Protein AF-A0ABD3WPT5-F1 (afdb_monomer_lite)

Secondary structure (DSSP, 8-state):
-EESSEEEEEEEEEEEEEEEEEEEESSEEEEEEEEEEEEEEEEEEEES-EEEEEEEEES-EEEEEEEEESEEEEEEEEEES-EEEEEEEESSEEEEEEEEE-S-S--EEEEEEEESS-----HHHHTTS---PPP---HHHHHHHHHHS-EEEEEE--GGGIIIIIHHHHHTTGGGSSEEEEEES-S---TTEEE-SS-SSGGGHHHHHHHHHHHHHHHHTTT-SEEEEEETT-EE-HHHHHHHHHTS-TTS--EEEPEE-SSSTT-EE-TTT-EEEEHHHHHIIIIIIITTTSSPPPPTTT-TT--HHHHHHHHHHHTT--B-----TT--BSEESS-HHHHHHT---THHHHH-SSPPPPGGGSB-TT--EESS--HHHHHHHHHHHHT---TT--PPP---S---PPP---

Organism: Sinanodonta woodiana (NCBI:txid1069815)

InterPro domains:
  IPR003378 Fringe-like, glycosyltransferase domain [PF02434] (151-318)
  IPR026050 C1GALT1/C1GALT1-specific chaperone 1 [PTHR23033] (139-397)

pLDDT: mean 80.43, std 18.75, range [23.72, 98.94]

Foldseek 3Di:
DDEQEEDEEEDEADDEEEEEEDEYDCYEYEYEYEYECYEYEYEYEEENYEYEYEYEYENYEYEYEYEAYNYEYEYEYEDYAYEYHYEYAYADYYYYYYYHYDDDDPYHYHYHYHHPPDDDDPCVLVPPDDPPQQDDDDPVVLVVLLVVAAEEEEEEDEPVCCVFLVVLCVVFCCVSHNYYAYEYQDPDDDPRYDHDVDHSDQLCVLVRVLSVLLVCLVPPLVVHFKYKYEYSQKAWDVSLVSVLCVVDGLLAFEKEAPWFCAPPPLTWHDRHLIMMTRSNLSCLLNVVFVVVVVQPDDDCVVPVPDGNRNSSRVSSVSSVRHYDYSAAPVRADQGENAAPVCQQSVVDDPVQQVRDPRGADGHPRRHDSSRTMHGNHGSVNSNVVRCVVPPDDDPPSDDDPPPPDDPDGDDDDD

Sequence (414 aa):
MVYDGEVTTEYMANDGDSTTEYMSYDGEVAVEYMVDDAEVTTEYMVDDAEVTTECIIDDAEVTTECIIDDAEVTTEYMVDDADVTIEYMVFDGEVTTEYVIVAPPPHRFSYKVFYGEKHGMDLPSYRAAMEDETVFVSDSDASDLYKQVRVFCIILTMEKDISTKTAAVNNTWARRCNRHFYIMTTKLQKDDIISSTYSDERKNLIHKVRSAFEFIHDKYIDEVDWVFKADDDTYAIIENLRFLLSHYNASKPGYLGFIFDRYINNGYMSGGAGYVISRQGIKQLVQNGIKENKCPVVKRKENPDLSEDQEIGRCLESNQVPRLNSRDVYGRDTFHPYPLEQHLFGKLPQYLYSWCKQPPVEGRNCCSQFTITFHYMNPRSILLIDHLLYKTSVFGRALPRQMGKVIQVGQYRP

Radius of gyration: 27.49 Å; chains: 1; bounding box: 78×58×58 Å

Structure (mmCIF, N/CA/C/O backbone):
data_AF-A0ABD3WPT5-F1
#
_entry.id   AF-A0ABD3WPT5-F1
#
loop_
_atom_site.group_PDB
_atom_site.id
_atom_site.type_symbol
_atom_site.label_atom_id
_atom_site.label_alt_id
_atom_site.label_comp_id
_atom_site.label_asym_id
_atom_site.label_entity_id
_atom_site.label_seq_id
_atom_site.pdbx_PDB_ins_code
_atom_site.Cartn_x
_atom_site.Cartn_y
_atom_site.Cartn_z
_atom_site.occupancy
_atom_site.B_iso_or_equiv
_atom_site.auth_seq_id
_atom_site.auth_comp_id
_atom_site.auth_asym_id
_atom_site.auth_atom_id
_atom_site.pdbx_PDB_model_num
ATOM 1 N N . MET A 1 1 ? 32.979 21.318 -1.690 1.00 56.94 1 MET A N 1
ATOM 2 C CA . MET A 1 1 ? 31.616 21.778 -2.027 1.00 56.94 1 MET A CA 1
ATOM 3 C C . MET A 1 1 ? 31.687 23.251 -2.355 1.00 56.94 1 MET A C 1
ATOM 5 O O . MET A 1 1 ? 32.092 24.019 -1.484 1.00 56.94 1 MET A O 1
ATOM 9 N N . VAL A 1 2 ? 31.321 23.608 -3.579 1.00 60.00 2 VAL A N 1
ATOM 10 C CA . VAL A 1 2 ? 31.265 24.986 -4.075 1.00 60.00 2 VAL A CA 1
ATOM 11 C C . VAL A 1 2 ? 29.822 25.280 -4.470 1.00 60.00 2 VAL A C 1
ATOM 13 O O . VAL A 1 2 ? 29.162 24.419 -5.044 1.00 60.00 2 VAL A O 1
ATOM 16 N N . TYR A 1 3 ? 29.335 26.456 -4.087 1.00 59.59 3 TYR A N 1
ATOM 17 C CA . TYR A 1 3 ? 28.030 26.977 -4.480 1.00 59.59 3 TYR A CA 1
ATOM 18 C C . TYR A 1 3 ? 28.248 28.422 -4.908 1.00 59.59 3 TYR A C 1
ATOM 20 O O . TYR A 1 3 ? 28.692 29.213 -4.068 1.00 59.59 3 TYR A O 1
ATOM 28 N N . ASP A 1 4 ? 27.933 28.754 -6.158 1.00 53.03 4 ASP A N 1
ATOM 29 C CA . ASP A 1 4 ? 27.897 30.141 -6.644 1.00 53.03 4 ASP A CA 1
ATOM 30 C C . ASP A 1 4 ? 29.252 30.874 -6.457 1.00 53.03 4 ASP A C 1
ATOM 32 O O . ASP A 1 4 ? 29.358 31.902 -5.775 1.00 53.03 4 ASP A O 1
ATOM 36 N N . GLY A 1 5 ? 30.337 30.286 -6.989 1.00 64.44 5 GLY A N 1
ATOM 37 C CA . GLY A 1 5 ? 31.709 30.797 -6.846 1.00 64.44 5 GLY A CA 1
ATOM 38 C C . GLY A 1 5 ? 32.789 30.006 -7.602 1.00 64.44 5 GLY A C 1
ATOM 39 O O . GLY A 1 5 ? 32.506 28.973 -8.199 1.00 64.44 5 GLY A O 1
ATOM 40 N N . GLU A 1 6 ? 34.032 30.500 -7.548 1.00 74.19 6 GLU A N 1
ATOM 41 C CA . GLU A 1 6 ? 35.206 29.937 -8.238 1.00 74.19 6 GLU A CA 1
ATOM 42 C C . GLU A 1 6 ? 36.182 29.310 -7.230 1.00 74.19 6 GLU A C 1
ATOM 44 O O . GLU A 1 6 ? 36.490 29.911 -6.190 1.00 74.19 6 GLU A O 1
ATOM 49 N N . VAL A 1 7 ? 36.675 28.102 -7.519 1.00 70.88 7 VAL A N 1
ATOM 50 C CA . VAL A 1 7 ? 37.698 27.431 -6.704 1.00 70.88 7 VAL A CA 1
ATOM 51 C C . VAL A 1 7 ? 38.806 26.851 -7.573 1.00 70.88 7 VAL A C 1
ATOM 53 O O . VAL A 1 7 ? 38.557 26.010 -8.430 1.00 70.88 7 VAL A O 1
ATOM 56 N N . THR A 1 8 ? 40.047 27.221 -7.252 1.00 72.81 8 THR A N 1
ATOM 57 C CA . THR A 1 8 ? 41.264 26.612 -7.805 1.00 72.81 8 THR A CA 1
ATOM 58 C C . THR A 1 8 ? 41.936 25.746 -6.747 1.00 72.81 8 THR A C 1
ATOM 60 O O . THR A 1 8 ? 42.147 26.201 -5.618 1.00 72.81 8 THR A O 1
ATOM 63 N N . THR A 1 9 ? 42.269 24.502 -7.087 1.00 72.38 9 THR A N 1
ATOM 64 C CA . THR A 1 9 ? 42.993 23.590 -6.189 1.00 72.38 9 THR A CA 1
ATOM 65 C C . THR A 1 9 ? 44.178 22.955 -6.905 1.00 72.38 9 THR A C 1
ATOM 67 O O . THR A 1 9 ? 44.011 22.386 -7.973 1.00 72.38 9 THR A O 1
ATOM 70 N N . GLU A 1 10 ? 45.355 23.002 -6.282 1.00 73.19 10 GLU A N 1
ATOM 71 C CA . GLU A 1 10 ? 46.566 22.317 -6.752 1.00 73.19 10 GLU A CA 1
ATOM 72 C C . GLU A 1 10 ? 46.910 21.178 -5.784 1.00 73.19 10 GLU A C 1
ATOM 74 O O . GLU A 1 10 ? 46.933 21.377 -4.561 1.00 73.19 10 GLU A O 1
ATOM 79 N N . TYR A 1 11 ? 47.181 19.987 -6.318 1.00 71.25 11 TYR A N 1
ATOM 80 C CA . TYR A 1 11 ? 47.488 18.798 -5.530 1.00 71.25 11 TYR A CA 1
ATOM 81 C C . TYR A 1 11 ? 48.702 18.040 -6.082 1.00 71.25 11 TYR A C 1
ATOM 83 O O . TYR A 1 11 ? 48.839 17.844 -7.287 1.00 71.25 11 TYR A O 1
ATOM 91 N N . MET A 1 12 ? 49.577 17.582 -5.181 1.00 73.00 12 MET A N 1
ATOM 92 C CA . MET A 1 12 ? 50.709 16.707 -5.507 1.00 73.00 12 MET A CA 1
ATOM 93 C C . MET A 1 12 ? 50.605 15.413 -4.702 1.00 73.00 12 MET A C 1
ATOM 95 O O . MET A 1 12 ? 50.518 15.464 -3.470 1.00 73.00 12 MET A O 1
ATOM 99 N N . ALA A 1 13 ? 50.626 14.279 -5.398 1.00 73.88 13 ALA A N 1
ATOM 100 C CA . ALA A 1 13 ? 50.620 12.944 -4.818 1.00 73.88 13 ALA A CA 1
ATOM 101 C C . ALA A 1 13 ? 51.926 12.226 -5.170 1.00 73.88 13 ALA A C 1
ATOM 103 O O . ALA A 1 13 ? 52.186 11.972 -6.342 1.00 73.88 13 ALA A O 1
ATOM 104 N N . ASN A 1 14 ? 52.711 11.888 -4.145 1.00 73.19 14 ASN A N 1
ATOM 105 C CA . ASN A 1 14 ? 53.923 11.083 -4.274 1.00 73.19 14 ASN A CA 1
ATOM 106 C C . ASN A 1 14 ? 53.873 9.959 -3.238 1.00 73.19 14 ASN A C 1
ATOM 108 O O . ASN A 1 14 ? 53.674 10.248 -2.052 1.00 73.19 14 ASN A O 1
ATOM 112 N N . ASP A 1 15 ? 54.094 8.717 -3.669 1.00 62.44 15 ASP A N 1
ATOM 113 C CA . ASP A 1 15 ? 54.196 7.530 -2.810 1.00 62.44 15 ASP A CA 1
ATOM 114 C C . ASP A 1 15 ? 52.999 7.338 -1.845 1.00 62.44 15 ASP A C 1
ATOM 116 O O . ASP A 1 15 ? 53.131 7.437 -0.615 1.00 62.44 15 ASP A O 1
ATOM 120 N N . GLY A 1 16 ? 51.813 7.025 -2.381 1.00 62.16 16 GLY A N 1
ATOM 121 C CA . GLY A 1 16 ? 50.645 6.647 -1.574 1.00 62.16 16 GLY A CA 1
ATOM 122 C C . GLY A 1 16 ? 49.296 6.736 -2.290 1.00 62.16 16 GLY A C 1
ATOM 123 O O . GLY A 1 16 ? 49.226 7.118 -3.454 1.00 62.16 16 GLY A O 1
ATOM 124 N N . ASP A 1 17 ? 48.227 6.418 -1.554 1.00 67.56 17 ASP A N 1
ATOM 125 C CA . ASP A 1 17 ? 46.856 6.413 -2.077 1.00 67.56 17 ASP A CA 1
ATOM 126 C C . ASP A 1 17 ? 46.123 7.694 -1.661 1.00 67.56 17 ASP A C 1
ATOM 128 O O . ASP A 1 17 ? 46.127 8.070 -0.479 1.00 67.56 17 ASP A O 1
ATOM 132 N N . SER A 1 18 ? 45.450 8.351 -2.604 1.00 65.19 18 SER A N 1
ATOM 133 C CA . SER A 1 18 ? 44.640 9.539 -2.324 1.00 65.19 18 SER A CA 1
ATOM 134 C C . SER A 1 18 ? 43.263 9.454 -2.967 1.00 65.19 18 SER A C 1
ATOM 136 O O . SER A 1 18 ? 43.125 9.075 -4.127 1.00 65.19 18 SER A O 1
ATOM 138 N N . THR A 1 19 ? 42.234 9.841 -2.210 1.00 67.69 19 THR A N 1
ATOM 139 C CA . THR A 1 19 ? 40.861 9.960 -2.707 1.00 67.69 19 THR A CA 1
ATOM 140 C C . THR A 1 19 ? 40.348 11.362 -2.446 1.00 67.69 19 THR A C 1
ATOM 142 O O . THR A 1 19 ? 40.362 11.822 -1.300 1.00 67.69 19 THR A O 1
ATOM 145 N N . THR A 1 20 ? 39.883 12.039 -3.494 1.00 68.25 20 THR A N 1
ATOM 146 C CA . THR A 1 20 ? 39.349 13.400 -3.378 1.00 68.25 20 THR A CA 1
ATOM 147 C C . THR A 1 20 ? 37.974 13.505 -4.026 1.00 68.25 20 THR A C 1
ATOM 149 O O . THR A 1 20 ? 37.782 13.072 -5.155 1.00 68.25 20 THR A O 1
ATOM 152 N N . GLU A 1 21 ? 37.022 14.106 -3.308 1.00 69.06 21 GLU A N 1
ATOM 153 C CA . GLU A 1 21 ? 35.637 14.277 -3.758 1.00 69.06 21 GLU A CA 1
ATOM 154 C C . GLU A 1 21 ? 35.290 15.763 -3.921 1.00 69.06 21 GLU A C 1
ATOM 156 O O . GLU A 1 21 ? 35.407 16.561 -2.978 1.00 69.06 21 GLU A O 1
ATOM 161 N N . TYR A 1 22 ? 34.782 16.127 -5.098 1.00 69.25 22 TYR A N 1
ATOM 162 C CA . TYR A 1 22 ? 34.314 17.471 -5.415 1.00 69.25 22 TYR A CA 1
ATOM 163 C C . TYR A 1 22 ? 32.822 17.470 -5.755 1.00 69.25 22 TYR A C 1
ATOM 165 O O . TYR A 1 22 ? 32.314 16.636 -6.496 1.00 69.25 22 TYR A O 1
ATOM 173 N N . MET A 1 23 ? 32.113 18.461 -5.211 1.00 67.19 23 MET A N 1
ATOM 174 C CA . MET A 1 23 ? 30.726 18.759 -5.571 1.00 67.19 23 MET A CA 1
ATOM 175 C C . MET A 1 23 ? 30.619 20.241 -5.900 1.00 67.19 23 MET A C 1
ATOM 177 O O . MET A 1 23 ? 30.958 21.066 -5.035 1.00 67.19 23 MET A O 1
ATOM 181 N N . SER A 1 24 ? 30.162 20.549 -7.110 1.00 71.25 24 SER A N 1
ATOM 182 C CA . SER A 1 24 ? 29.979 21.912 -7.610 1.00 71.25 24 SER A CA 1
ATOM 183 C C . SER A 1 24 ? 28.555 22.105 -8.120 1.00 71.25 24 SER A C 1
ATOM 185 O O . SER A 1 24 ? 28.047 21.243 -8.833 1.00 71.25 24 SER A O 1
ATOM 187 N N . TYR A 1 25 ? 27.944 23.224 -7.731 1.00 71.75 25 TYR A N 1
ATOM 188 C CA . TYR A 1 25 ? 26.618 23.659 -8.172 1.00 71.75 25 TYR A CA 1
ATOM 189 C C . TYR A 1 25 ? 26.700 25.138 -8.558 1.00 71.75 25 TYR A C 1
ATOM 191 O O . TYR A 1 25 ? 27.125 25.942 -7.716 1.00 71.75 25 TYR A O 1
ATOM 199 N N . ASP A 1 26 ? 26.295 25.493 -9.780 1.00 69.69 26 ASP A N 1
ATOM 200 C CA . ASP A 1 26 ? 26.292 26.879 -10.280 1.00 69.69 26 ASP A CA 1
ATOM 201 C C . ASP A 1 26 ? 27.662 27.586 -10.109 1.00 69.69 26 ASP A C 1
ATOM 203 O O . ASP A 1 26 ? 27.756 28.635 -9.473 1.00 69.69 26 ASP A O 1
ATOM 207 N N . GLY A 1 27 ? 28.777 27.011 -10.577 1.00 72.94 27 GLY A N 1
ATOM 208 C CA . GLY A 1 27 ? 30.112 27.578 -10.313 1.00 72.94 27 GLY A CA 1
ATOM 209 C C . GLY A 1 27 ? 31.243 27.046 -11.191 1.00 72.94 27 GLY A C 1
ATOM 210 O O . GLY A 1 27 ? 31.020 26.199 -12.049 1.00 72.94 27 GLY A O 1
ATOM 211 N N . GLU A 1 28 ? 32.465 27.530 -10.950 1.00 76.25 28 GLU A N 1
ATOM 212 C CA . GLU A 1 28 ? 33.667 27.178 -11.725 1.00 76.25 28 GLU A CA 1
ATOM 213 C C . GLU A 1 28 ? 34.711 26.487 -10.833 1.00 76.25 28 GLU A C 1
ATOM 215 O O . GLU A 1 28 ? 35.039 26.961 -9.737 1.00 76.25 28 GLU A O 1
ATOM 220 N N . VAL A 1 29 ? 35.245 25.353 -11.292 1.00 77.06 29 VAL A N 1
ATOM 221 C CA . VAL A 1 29 ? 36.292 24.609 -10.579 1.00 77.06 29 VAL A CA 1
ATOM 222 C C . VAL A 1 29 ? 37.472 24.340 -11.504 1.00 77.06 29 VAL A C 1
ATOM 224 O O . VAL A 1 29 ? 37.325 23.689 -12.532 1.00 77.06 29 VAL A O 1
ATOM 227 N N . ALA A 1 30 ? 38.660 24.780 -11.094 1.00 78.69 30 ALA A N 1
ATOM 228 C CA . ALA A 1 30 ? 39.922 24.453 -11.749 1.00 78.69 30 ALA A CA 1
ATOM 229 C C . ALA A 1 30 ? 40.771 23.577 -10.822 1.00 78.69 30 ALA A C 1
ATOM 231 O O . ALA A 1 30 ? 41.002 23.932 -9.660 1.00 78.69 30 ALA A O 1
ATOM 232 N N . VAL A 1 31 ? 41.224 22.424 -11.312 1.00 78.31 31 VAL A N 1
ATOM 233 C CA . VAL A 1 31 ? 42.046 21.500 -10.523 1.00 78.31 31 VAL A CA 1
ATOM 234 C C . VAL A 1 31 ? 43.304 21.110 -11.281 1.00 78.31 31 VAL A C 1
ATOM 236 O O . VAL A 1 31 ? 43.227 20.693 -12.429 1.00 78.31 31 VAL A O 1
ATOM 239 N N . GLU A 1 32 ? 44.453 21.199 -10.618 1.00 77.69 32 GLU A N 1
ATOM 240 C CA . GLU A 1 32 ? 45.731 20.741 -11.162 1.00 77.69 32 GLU A CA 1
ATOM 241 C C . GLU A 1 32 ? 46.302 19.608 -10.303 1.00 77.69 32 GLU A C 1
ATOM 243 O O . GLU A 1 32 ? 46.448 19.746 -9.082 1.00 77.69 32 GLU A O 1
ATOM 248 N N . TYR A 1 33 ? 46.644 18.492 -10.948 1.00 78.00 33 TYR A N 1
ATOM 249 C CA . TYR A 1 33 ? 47.252 17.319 -10.327 1.00 78.00 33 TYR A CA 1
ATOM 250 C C . TYR A 1 33 ? 48.648 17.044 -10.885 1.00 78.00 33 TYR A C 1
ATOM 252 O O . TYR A 1 33 ? 48.857 17.002 -12.096 1.00 78.00 33 TYR A O 1
ATOM 260 N N . MET A 1 34 ? 49.589 16.749 -9.988 1.00 79.44 34 MET A N 1
ATOM 261 C CA . MET A 1 34 ? 50.832 16.048 -10.318 1.00 79.44 34 MET A CA 1
ATOM 262 C C . MET A 1 34 ? 50.889 14.746 -9.517 1.00 79.44 34 MET A C 1
ATOM 264 O O . MET A 1 34 ? 50.812 14.779 -8.285 1.00 79.44 34 MET A O 1
ATOM 268 N N . VAL A 1 35 ? 50.982 13.616 -10.215 1.00 78.94 35 VAL A N 1
ATOM 269 C CA . VAL A 1 35 ? 50.933 12.269 -9.634 1.00 78.94 35 VAL A CA 1
ATOM 270 C C . VAL A 1 35 ? 52.169 11.487 -10.065 1.00 78.94 35 VAL A C 1
ATOM 272 O O . VAL A 1 35 ? 52.439 11.391 -11.259 1.00 78.94 35 VAL A O 1
ATOM 275 N N . ASP A 1 36 ? 52.896 10.950 -9.088 1.00 80.56 36 ASP A N 1
ATOM 276 C CA . ASP A 1 36 ? 54.161 10.230 -9.265 1.00 80.56 36 ASP A CA 1
ATOM 277 C C . ASP A 1 36 ? 54.201 9.028 -8.305 1.00 80.56 36 ASP A C 1
ATOM 279 O O . ASP A 1 36 ? 54.014 9.210 -7.095 1.00 80.56 36 ASP A O 1
ATOM 283 N N . ASP A 1 37 ? 54.391 7.809 -8.823 1.00 78.38 37 ASP A N 1
ATOM 284 C CA . ASP A 1 37 ? 54.456 6.562 -8.032 1.00 78.38 37 ASP A CA 1
ATOM 285 C C . ASP A 1 37 ? 53.265 6.392 -7.045 1.00 78.38 37 ASP A C 1
ATOM 287 O O . ASP A 1 37 ? 53.411 5.986 -5.884 1.00 78.38 37 ASP A O 1
ATOM 291 N N . ALA A 1 38 ? 52.051 6.759 -7.468 1.00 76.69 38 ALA A N 1
ATOM 292 C CA . ALA A 1 38 ? 50.884 6.868 -6.586 1.00 76.69 38 ALA A CA 1
ATOM 293 C C . ALA A 1 38 ? 49.584 6.339 -7.213 1.00 76.69 38 ALA A C 1
ATOM 295 O O . ALA A 1 38 ? 49.448 6.261 -8.433 1.00 76.69 38 ALA A O 1
ATOM 296 N N . GLU A 1 39 ? 48.609 6.009 -6.358 1.00 76.50 39 GLU A N 1
ATOM 297 C CA . GLU A 1 39 ? 47.242 5.672 -6.770 1.00 76.50 39 GLU A CA 1
ATOM 298 C C . GLU A 1 39 ? 46.298 6.818 -6.384 1.00 76.50 39 GLU A C 1
ATOM 300 O O . GLU A 1 39 ? 46.132 7.153 -5.206 1.00 76.50 39 GLU A O 1
ATOM 305 N N . VAL A 1 40 ? 45.674 7.461 -7.371 1.00 74.50 40 VAL A N 1
ATOM 306 C CA . VAL A 1 40 ? 44.782 8.604 -7.131 1.00 74.50 40 VAL A CA 1
ATOM 307 C C . VAL A 1 40 ? 43.399 8.315 -7.683 1.00 74.50 40 VAL A C 1
ATOM 309 O O . VAL A 1 40 ? 43.237 8.037 -8.865 1.00 74.50 40 VAL A O 1
ATOM 312 N N . THR A 1 41 ? 42.387 8.425 -6.824 1.00 73.50 41 THR A N 1
ATOM 313 C CA . THR A 1 41 ? 40.977 8.387 -7.221 1.00 73.50 41 THR A CA 1
ATOM 314 C C . THR A 1 41 ? 40.332 9.750 -7.003 1.00 73.50 41 THR A C 1
ATOM 316 O O . THR A 1 41 ? 40.341 10.276 -5.888 1.00 73.50 41 THR A O 1
ATOM 319 N N . THR A 1 42 ? 39.728 10.313 -8.042 1.00 72.31 42 THR A N 1
ATOM 320 C CA . THR A 1 42 ? 39.012 11.588 -7.939 1.00 72.31 42 THR A CA 1
ATOM 321 C C . THR A 1 42 ? 37.571 11.428 -8.393 1.00 72.31 42 THR A C 1
ATOM 323 O O . THR A 1 42 ? 37.319 10.942 -9.493 1.00 72.31 42 THR A O 1
ATOM 326 N N . GLU A 1 43 ? 36.630 11.868 -7.557 1.00 72.88 43 GLU A N 1
ATOM 327 C CA . GLU A 1 43 ? 35.197 11.817 -7.846 1.00 72.88 43 GLU A CA 1
ATOM 328 C C . GLU A 1 43 ? 34.598 13.227 -7.959 1.00 72.88 43 GLU A C 1
ATOM 330 O O . GLU A 1 43 ? 34.775 14.066 -7.068 1.00 72.88 43 GLU A O 1
ATOM 335 N N . TYR A 1 44 ? 33.842 13.479 -9.028 1.00 72.50 44 TYR A N 1
ATOM 336 C CA . TYR A 1 44 ? 33.148 14.742 -9.277 1.00 72.50 44 TYR A CA 1
ATOM 337 C C . TYR A 1 44 ? 31.632 14.540 -9.388 1.00 72.50 44 TYR A C 1
ATOM 339 O O . TYR A 1 44 ? 31.158 13.654 -10.096 1.00 72.50 44 TYR A O 1
ATOM 347 N N . MET A 1 45 ? 30.856 15.420 -8.750 1.00 73.88 45 MET A N 1
ATOM 348 C CA . MET A 1 45 ? 29.438 15.641 -9.063 1.00 73.88 45 MET A CA 1
ATOM 349 C C . MET A 1 45 ? 29.237 17.110 -9.447 1.00 73.88 45 MET A C 1
ATOM 351 O O . MET A 1 45 ? 29.490 18.001 -8.628 1.00 73.88 45 MET A O 1
ATOM 355 N N . VAL A 1 46 ? 28.811 17.342 -10.687 1.00 76.75 46 VAL A N 1
ATOM 356 C CA . VAL A 1 46 ? 28.757 18.658 -11.333 1.00 76.75 46 VAL A CA 1
ATOM 357 C C . VAL A 1 46 ? 27.350 18.893 -11.879 1.00 76.75 46 VAL A C 1
ATOM 359 O O . VAL A 1 46 ? 26.845 18.064 -12.633 1.00 76.75 46 VAL A O 1
ATOM 362 N N . ASP A 1 47 ? 26.736 19.999 -11.469 1.00 77.50 47 ASP A N 1
ATOM 363 C CA . ASP A 1 47 ? 25.370 20.400 -11.833 1.00 77.50 47 ASP A CA 1
ATOM 364 C C . ASP A 1 47 ? 25.374 21.900 -12.172 1.00 77.50 47 ASP A C 1
ATOM 366 O O . ASP A 1 47 ? 25.830 22.701 -11.346 1.00 77.50 47 ASP A O 1
ATOM 370 N N . ASP A 1 48 ? 24.950 22.271 -13.385 1.00 75.94 48 ASP A N 1
ATOM 371 C CA . ASP A 1 48 ? 24.932 23.663 -13.883 1.00 75.94 48 ASP A CA 1
ATOM 372 C C . ASP A 1 48 ? 26.292 24.405 -13.708 1.00 75.94 48 ASP A C 1
ATOM 374 O O . ASP A 1 48 ? 26.358 25.582 -13.344 1.00 75.94 48 ASP A O 1
ATOM 378 N N . ALA A 1 49 ? 27.424 23.718 -13.902 1.00 77.56 49 ALA A N 1
ATOM 379 C CA . ALA A 1 49 ? 28.763 24.216 -13.549 1.00 77.56 49 ALA A CA 1
ATOM 380 C C . ALA A 1 49 ? 29.844 23.871 -14.594 1.00 77.56 49 ALA A C 1
ATOM 382 O O . ALA A 1 49 ? 29.662 22.976 -15.418 1.00 77.56 49 ALA A O 1
ATOM 383 N N . GLU A 1 50 ? 30.989 24.562 -14.533 1.00 81.00 50 GLU A N 1
ATOM 384 C CA . GLU A 1 50 ? 32.154 24.298 -15.391 1.00 81.00 50 GLU A CA 1
ATOM 385 C C . GLU A 1 50 ? 33.329 23.757 -14.564 1.00 81.00 50 GLU A C 1
ATOM 387 O O . GLU A 1 50 ? 33.694 24.314 -13.521 1.00 81.00 50 GLU A O 1
ATOM 392 N N . VAL A 1 51 ? 33.928 22.652 -15.014 1.00 78.38 51 VAL A N 1
ATOM 393 C CA . VAL A 1 51 ? 35.098 22.047 -14.363 1.00 78.38 51 VAL A CA 1
ATOM 394 C C . VAL A 1 51 ? 36.221 21.844 -15.369 1.00 78.38 51 VAL A C 1
ATOM 396 O O . VAL A 1 51 ? 36.059 21.124 -16.349 1.00 78.38 51 VAL A O 1
ATOM 399 N N . THR A 1 52 ? 37.390 22.414 -15.085 1.00 80.69 52 THR A N 1
ATOM 400 C CA . THR A 1 52 ? 38.626 22.151 -15.831 1.00 80.69 52 THR A CA 1
ATOM 401 C C . THR A 1 52 ? 39.615 21.413 -14.941 1.00 80.69 52 THR A C 1
ATOM 403 O O . THR A 1 52 ? 39.810 21.769 -13.777 1.00 80.69 52 THR A O 1
ATOM 406 N N . THR A 1 53 ? 40.223 20.347 -15.451 1.00 79.31 53 THR A N 1
ATOM 407 C CA . THR A 1 53 ? 41.221 19.573 -14.709 1.00 79.31 53 THR A CA 1
ATOM 408 C C . THR A 1 53 ? 42.445 19.286 -15.569 1.00 79.31 53 THR A C 1
ATOM 410 O O . THR A 1 53 ? 42.315 18.734 -16.655 1.00 79.31 53 THR A O 1
ATOM 413 N N . GLU A 1 54 ? 43.631 19.632 -15.079 1.00 78.25 54 GLU A N 1
ATOM 414 C CA . GLU A 1 54 ? 44.908 19.345 -15.738 1.00 78.25 54 GLU A CA 1
ATOM 415 C C . GLU A 1 54 ? 45.735 18.385 -14.878 1.00 78.25 54 GLU A C 1
ATOM 417 O O . GLU A 1 54 ? 45.915 18.595 -13.679 1.00 78.25 54 GLU A O 1
ATOM 422 N N . CYS A 1 55 ? 46.240 17.314 -15.484 1.00 78.19 55 CYS A N 1
ATOM 423 C CA . CYS A 1 55 ? 46.924 16.234 -14.781 1.00 78.19 55 CYS A CA 1
ATOM 424 C C . CYS A 1 55 ? 48.257 15.890 -15.451 1.00 78.19 55 CYS A C 1
ATOM 426 O O . CYS A 1 55 ? 48.295 15.583 -16.642 1.00 78.19 55 CYS A O 1
ATOM 428 N N . ILE A 1 56 ? 49.336 15.839 -14.672 1.00 81.19 56 ILE A N 1
ATOM 429 C CA . ILE A 1 56 ? 50.623 15.252 -15.070 1.00 81.19 56 ILE A CA 1
ATOM 430 C C . ILE A 1 56 ? 50.810 13.958 -14.277 1.00 81.19 56 ILE A C 1
ATOM 432 O O . ILE A 1 56 ? 50.752 13.986 -13.048 1.00 81.19 56 ILE A O 1
ATOM 436 N N . ILE A 1 57 ? 50.997 12.838 -14.974 1.00 80.12 57 ILE A N 1
ATOM 437 C CA . ILE A 1 57 ? 51.026 11.493 -14.387 1.00 80.12 57 ILE A CA 1
ATOM 438 C C . ILE A 1 57 ? 52.287 10.761 -14.855 1.00 80.12 57 ILE A C 1
ATOM 440 O O . ILE A 1 57 ? 52.510 10.673 -16.064 1.00 80.12 57 ILE A O 1
ATOM 444 N N . ASP A 1 58 ? 53.061 10.235 -13.906 1.00 80.06 58 ASP A N 1
ATOM 445 C CA . ASP A 1 58 ? 54.269 9.427 -14.126 1.00 80.06 58 ASP A CA 1
ATOM 446 C C . ASP A 1 58 ? 54.239 8.179 -13.222 1.00 80.06 58 ASP A C 1
ATOM 448 O O . ASP A 1 58 ? 53.921 8.297 -12.038 1.00 80.06 58 ASP A O 1
ATOM 452 N N . ASP A 1 59 ? 54.492 6.988 -13.778 1.00 77.75 59 ASP A N 1
ATOM 453 C CA . ASP A 1 59 ? 54.569 5.702 -13.047 1.00 77.75 59 ASP A CA 1
ATOM 454 C C . ASP A 1 59 ? 53.393 5.438 -12.060 1.00 77.75 59 ASP A C 1
ATOM 456 O O . ASP A 1 59 ? 53.542 4.837 -10.994 1.00 77.75 59 ASP A O 1
ATOM 460 N N . ALA A 1 60 ? 52.180 5.886 -12.403 1.00 78.94 60 ALA A N 1
ATOM 461 C CA . ALA A 1 60 ? 51.048 5.964 -11.472 1.00 78.94 60 ALA A CA 1
ATOM 462 C C . ALA A 1 60 ? 49.740 5.349 -12.005 1.00 78.94 60 ALA A C 1
ATOM 464 O O . ALA A 1 60 ? 49.560 5.138 -13.207 1.00 78.94 60 ALA A O 1
ATOM 465 N N . GLU A 1 61 ? 48.798 5.082 -11.094 1.00 76.56 61 GLU A N 1
ATOM 466 C CA . GLU A 1 61 ? 47.431 4.659 -11.424 1.00 76.56 61 GLU A CA 1
ATOM 467 C C . GLU A 1 61 ? 46.440 5.761 -11.041 1.00 76.56 61 GLU A C 1
ATOM 469 O O . GLU A 1 61 ? 46.324 6.153 -9.880 1.00 76.56 61 GLU A O 1
ATOM 474 N N . VAL A 1 62 ? 45.711 6.289 -12.024 1.00 73.06 62 VAL A N 1
ATOM 475 C CA . VAL A 1 62 ? 44.748 7.373 -11.796 1.00 73.06 62 VAL A CA 1
ATOM 476 C C . VAL A 1 62 ? 43.365 6.949 -12.254 1.00 73.06 62 VAL A C 1
ATOM 478 O O . VAL A 1 62 ? 43.160 6.628 -13.424 1.00 73.06 62 VAL A O 1
ATOM 481 N N . THR A 1 63 ? 42.403 6.998 -11.335 1.00 74.38 63 THR A N 1
ATOM 482 C CA . THR A 1 63 ? 40.983 6.778 -11.604 1.00 74.38 63 THR A CA 1
ATOM 483 C C . THR A 1 63 ? 40.206 8.077 -11.418 1.00 74.38 63 THR A C 1
ATOM 485 O O . THR A 1 63 ? 40.328 8.755 -10.401 1.00 74.38 63 THR A O 1
ATOM 488 N N . THR A 1 64 ? 39.394 8.458 -12.397 1.00 72.38 64 THR A N 1
ATOM 489 C CA . THR A 1 64 ? 38.530 9.640 -12.306 1.00 72.38 64 THR A CA 1
ATOM 490 C C . THR A 1 64 ? 37.091 9.262 -12.630 1.00 72.38 64 THR A C 1
ATOM 492 O O . THR A 1 64 ? 36.821 8.743 -13.710 1.00 72.38 64 THR A O 1
ATOM 495 N N . GLU A 1 65 ? 36.166 9.525 -11.708 1.00 71.62 65 GLU A N 1
ATOM 496 C CA . GLU A 1 65 ? 34.733 9.275 -11.885 1.00 71.62 65 GLU A CA 1
ATOM 497 C C . GLU A 1 65 ? 33.947 10.588 -11.809 1.00 71.62 65 GLU A C 1
ATOM 499 O O . GLU A 1 65 ? 34.062 11.340 -10.846 1.00 71.62 65 GLU A O 1
ATOM 504 N N . CYS A 1 66 ? 33.124 10.882 -12.811 1.00 69.38 66 CYS A N 1
ATOM 505 C CA . CYS A 1 66 ? 32.407 12.154 -12.906 1.00 69.38 66 CYS A CA 1
ATOM 506 C C . CYS A 1 66 ? 30.921 11.933 -13.190 1.00 69.38 66 CYS A C 1
ATOM 508 O O . CYS A 1 66 ? 30.577 11.217 -14.125 1.00 69.38 66 CYS A O 1
ATOM 510 N N . ILE A 1 67 ? 30.036 12.607 -12.455 1.00 71.75 67 ILE A N 1
ATOM 511 C CA . ILE A 1 67 ? 28.604 12.724 -12.760 1.00 71.75 67 ILE A CA 1
ATOM 512 C C . ILE A 1 67 ? 28.315 14.173 -13.156 1.00 71.75 67 ILE A C 1
ATOM 514 O O . ILE A 1 67 ? 28.660 15.084 -12.407 1.00 71.75 67 ILE A O 1
ATOM 518 N N . ILE A 1 68 ? 27.705 14.372 -14.323 1.00 70.31 68 ILE A N 1
ATOM 519 C CA . ILE A 1 68 ? 27.557 15.669 -14.994 1.00 70.31 68 ILE A CA 1
ATOM 520 C C . ILE A 1 68 ? 26.090 15.837 -15.403 1.00 70.31 68 ILE A C 1
ATOM 522 O O . ILE A 1 68 ? 25.557 14.972 -16.100 1.00 70.31 68 ILE A O 1
ATOM 526 N N . ASP A 1 69 ? 25.442 16.911 -14.959 1.00 74.38 69 ASP A N 1
ATOM 527 C CA . ASP A 1 69 ? 24.070 17.305 -15.318 1.00 74.38 69 ASP A CA 1
ATOM 528 C C . ASP A 1 69 ? 24.073 18.797 -15.699 1.00 74.38 69 ASP A C 1
ATOM 530 O O . ASP A 1 69 ? 24.602 19.615 -14.953 1.00 74.38 69 ASP A O 1
ATOM 534 N N . ASP A 1 70 ? 23.589 19.136 -16.895 1.00 73.31 70 ASP A N 1
ATOM 535 C CA . ASP A 1 70 ? 23.616 20.486 -17.487 1.00 73.31 70 ASP A CA 1
ATOM 536 C C . ASP A 1 70 ? 24.974 21.240 -17.348 1.00 73.31 70 ASP A C 1
ATOM 538 O O . ASP A 1 70 ? 25.023 22.451 -17.144 1.00 73.31 70 ASP A O 1
ATOM 542 N N . ALA A 1 71 ? 26.110 20.537 -17.471 1.00 77.06 71 ALA A N 1
ATOM 543 C CA . ALA A 1 71 ? 27.440 21.060 -17.111 1.00 77.06 71 ALA A CA 1
ATOM 544 C C . ALA A 1 71 ? 28.542 20.794 -18.162 1.00 77.06 71 ALA A C 1
ATOM 546 O O . ALA A 1 71 ? 28.437 19.879 -18.981 1.00 77.06 71 ALA A O 1
ATOM 547 N N . GLU A 1 72 ? 29.629 21.574 -18.124 1.00 78.69 72 GLU A N 1
ATOM 548 C CA . GLU A 1 72 ? 30.791 21.417 -19.017 1.00 78.69 72 GLU A CA 1
ATOM 549 C C . GLU A 1 72 ? 32.027 20.950 -18.234 1.00 78.69 72 GLU A C 1
ATOM 551 O O . GLU A 1 72 ? 32.424 21.558 -17.240 1.00 78.69 72 GLU A O 1
ATOM 556 N N . VAL A 1 73 ? 32.649 19.850 -18.670 1.00 75.75 73 VAL A N 1
ATOM 557 C CA . VAL A 1 73 ? 33.853 19.304 -18.028 1.00 75.75 73 VAL A CA 1
ATOM 558 C C . VAL A 1 73 ? 34.966 19.091 -19.046 1.00 75.75 73 VAL A C 1
ATOM 560 O O . VAL A 1 73 ? 34.835 18.294 -19.975 1.00 75.75 73 VAL A O 1
ATOM 563 N N . THR A 1 74 ? 36.097 19.758 -18.832 1.00 77.50 74 THR A N 1
ATOM 564 C CA . THR A 1 74 ? 37.309 19.610 -19.643 1.00 77.50 74 THR A CA 1
ATOM 565 C C . THR A 1 74 ? 38.424 18.992 -18.812 1.00 77.50 74 THR A C 1
ATOM 567 O O . THR A 1 74 ? 38.673 19.396 -17.677 1.00 77.50 74 THR A O 1
ATOM 570 N N . THR A 1 75 ? 39.104 17.985 -19.354 1.00 75.69 75 THR A N 1
ATOM 571 C CA . THR A 1 75 ? 40.221 17.332 -18.669 1.00 75.69 75 THR A CA 1
ATOM 572 C C . THR A 1 75 ? 41.401 17.100 -19.607 1.00 75.69 75 THR A C 1
ATOM 574 O O . THR A 1 75 ? 41.247 16.477 -20.655 1.00 75.69 75 THR A O 1
ATOM 577 N N . GLU A 1 76 ? 42.591 17.547 -19.218 1.00 73.94 76 GLU A N 1
ATOM 578 C CA . GLU A 1 76 ? 43.828 17.353 -19.977 1.00 73.94 76 GLU A CA 1
ATOM 579 C C . GLU A 1 76 ? 44.830 16.511 -19.184 1.00 73.94 76 GLU A C 1
ATOM 581 O O . GLU A 1 76 ? 45.131 16.800 -18.028 1.00 73.94 76 GLU A O 1
ATOM 586 N N . TYR A 1 77 ? 45.367 15.467 -19.816 1.00 73.31 77 TYR A N 1
ATOM 587 C CA . TYR A 1 77 ? 46.358 14.577 -19.216 1.00 73.31 77 TYR A CA 1
ATOM 588 C C . TYR A 1 77 ? 47.676 14.601 -19.989 1.00 73.31 77 TYR A C 1
ATOM 590 O O . TYR A 1 77 ? 47.703 14.358 -21.197 1.00 73.31 77 TYR A O 1
ATOM 598 N N . MET A 1 78 ? 48.788 14.772 -19.279 1.00 74.94 78 MET A N 1
ATOM 599 C CA . MET A 1 78 ? 50.136 14.474 -19.757 1.00 74.94 78 MET A CA 1
ATOM 600 C C . MET A 1 78 ? 50.639 13.217 -19.049 1.00 74.94 78 MET A C 1
ATOM 602 O O . MET A 1 78 ? 50.757 13.212 -17.828 1.00 74.94 78 MET A O 1
ATOM 606 N N . VAL A 1 79 ? 50.880 12.144 -19.809 1.00 73.50 79 VAL A N 1
ATOM 607 C CA . VAL A 1 79 ? 51.043 10.793 -19.245 1.00 73.50 79 VAL A CA 1
ATOM 608 C C . VAL A 1 79 ? 52.351 10.148 -19.695 1.00 73.50 79 VAL A C 1
ATOM 610 O O . VAL A 1 79 ? 52.612 10.037 -20.904 1.00 73.50 79 VAL A O 1
ATOM 613 N N . ASP A 1 80 ? 53.131 9.696 -18.716 1.00 72.94 80 ASP A N 1
ATOM 614 C CA . ASP A 1 80 ? 54.304 8.834 -18.858 1.00 72.94 80 ASP A CA 1
ATOM 615 C C . ASP A 1 80 ? 54.145 7.579 -17.970 1.00 72.94 80 ASP A C 1
ATOM 617 O O . ASP A 1 80 ? 53.544 7.646 -16.909 1.00 72.94 80 ASP A O 1
ATOM 621 N N . ASP A 1 81 ? 54.561 6.426 -18.494 1.00 69.81 81 ASP A N 1
ATOM 622 C CA . ASP A 1 81 ? 54.364 5.037 -17.999 1.00 69.81 81 ASP A CA 1
ATOM 623 C C . ASP A 1 81 ? 53.245 4.782 -16.952 1.00 69.81 81 ASP A C 1
ATOM 625 O O . ASP A 1 81 ? 53.482 4.232 -15.883 1.00 69.81 81 ASP A O 1
ATOM 629 N N . ALA A 1 82 ? 51.993 5.145 -17.260 1.00 70.62 82 ALA A N 1
ATOM 630 C CA . ALA A 1 82 ? 50.899 5.130 -16.282 1.00 70.62 82 ALA A CA 1
ATOM 631 C C . ALA A 1 82 ? 49.591 4.501 -16.797 1.00 70.62 82 ALA A C 1
ATOM 633 O O . ALA A 1 82 ? 49.306 4.459 -18.003 1.00 70.62 82 ALA A O 1
ATOM 634 N N . ASP A 1 83 ? 48.771 4.041 -15.848 1.00 71.44 83 ASP A N 1
ATOM 635 C CA . ASP A 1 83 ? 47.441 3.479 -16.086 1.00 71.44 83 ASP A CA 1
ATOM 636 C C . ASP A 1 83 ? 46.372 4.515 -15.696 1.00 71.44 83 ASP A C 1
ATOM 638 O O . ASP A 1 83 ? 46.219 4.888 -14.535 1.00 71.44 83 ASP A O 1
ATOM 642 N N . VAL A 1 84 ? 45.610 4.995 -16.684 1.00 66.50 84 VAL A N 1
ATOM 643 C CA . VAL A 1 84 ? 44.589 6.036 -16.476 1.00 66.50 84 VAL A CA 1
ATOM 644 C C . VAL A 1 84 ? 43.211 5.487 -16.824 1.00 66.50 84 VAL A C 1
ATOM 646 O O . VAL A 1 84 ? 42.950 5.085 -17.965 1.00 66.50 84 VAL A O 1
ATOM 649 N N . THR A 1 85 ? 42.317 5.499 -15.837 1.00 69.38 85 THR A N 1
ATOM 650 C CA . THR A 1 85 ? 40.919 5.085 -15.951 1.00 69.38 85 THR A CA 1
ATOM 651 C C . THR A 1 85 ? 39.993 6.268 -15.729 1.00 69.38 85 THR A C 1
ATOM 653 O O . THR A 1 85 ? 40.076 6.947 -14.713 1.00 69.38 85 THR A O 1
ATOM 656 N N . ILE A 1 86 ? 39.081 6.512 -16.667 1.00 64.88 86 ILE A N 1
ATOM 657 C CA . ILE A 1 86 ? 38.115 7.605 -16.545 1.00 64.88 86 ILE A CA 1
ATOM 658 C C . ILE A 1 86 ? 36.708 7.120 -16.858 1.00 64.88 86 ILE A C 1
ATOM 660 O O . ILE A 1 86 ? 36.471 6.510 -17.907 1.00 64.88 86 ILE A O 1
ATOM 664 N N . GLU A 1 87 ? 35.767 7.433 -15.972 1.00 64.19 87 GLU A N 1
ATOM 665 C CA . GLU A 1 87 ? 34.351 7.132 -16.126 1.00 64.19 87 GLU A CA 1
ATOM 666 C C . GLU A 1 87 ? 33.497 8.401 -15.973 1.00 64.19 87 GLU A C 1
ATOM 668 O O . GLU A 1 87 ? 33.417 8.991 -14.904 1.00 64.19 87 GLU A O 1
ATOM 673 N N . TYR A 1 88 ? 32.817 8.817 -17.044 1.00 59.09 88 TYR A N 1
ATOM 674 C CA . TYR A 1 88 ? 31.892 9.959 -17.024 1.00 59.09 88 TYR A CA 1
ATOM 675 C C . TYR A 1 88 ? 30.441 9.479 -17.101 1.00 59.09 88 TYR A C 1
ATOM 677 O O . TYR A 1 88 ? 30.136 8.626 -17.925 1.00 59.09 88 TYR A O 1
ATOM 685 N N . MET A 1 89 ? 29.523 10.061 -16.334 1.00 62.81 89 MET A N 1
ATOM 686 C CA . MET A 1 89 ? 28.072 9.880 -16.424 1.00 62.81 89 MET A CA 1
ATOM 687 C C . MET A 1 89 ? 27.414 11.230 -16.724 1.00 62.81 89 MET A C 1
ATOM 689 O O . MET A 1 89 ? 27.231 12.035 -15.822 1.00 62.81 89 MET A O 1
ATOM 693 N N . VAL A 1 90 ? 27.072 11.467 -17.992 1.00 58.34 90 VAL A N 1
ATOM 694 C CA . VAL A 1 90 ? 26.673 12.783 -18.525 1.00 58.34 90 VAL A CA 1
ATOM 695 C C . VAL A 1 90 ? 25.185 12.801 -18.851 1.00 58.34 90 VAL A C 1
ATOM 697 O O . VAL A 1 90 ? 24.793 12.232 -19.862 1.00 58.34 90 VAL A O 1
ATOM 700 N N . PHE A 1 91 ? 24.337 13.403 -18.026 1.00 53.53 91 PHE A N 1
ATOM 701 C CA . PHE A 1 91 ? 22.890 13.481 -18.257 1.00 53.53 91 PHE A CA 1
ATOM 702 C C . PHE A 1 91 ? 22.527 14.491 -19.354 1.00 53.53 91 PHE A C 1
ATOM 704 O O . PHE A 1 91 ? 21.868 14.107 -20.323 1.00 53.53 91 PHE A O 1
ATOM 711 N N . ASP A 1 92 ? 23.018 15.721 -19.229 1.00 61.72 92 ASP A N 1
ATOM 712 C CA . ASP A 1 92 ? 23.012 16.798 -20.226 1.00 61.72 92 ASP A CA 1
ATOM 713 C C . ASP A 1 92 ? 24.315 17.607 -20.021 1.00 61.72 92 ASP A C 1
ATOM 715 O O . ASP A 1 92 ? 24.830 17.638 -18.904 1.00 61.72 92 ASP A O 1
ATOM 719 N N . GLY A 1 93 ? 24.921 18.160 -21.076 1.00 63.09 93 GLY A N 1
ATOM 720 C CA . GLY A 1 93 ? 26.235 18.829 -20.997 1.00 63.09 93 GLY A CA 1
ATOM 721 C C . GLY A 1 93 ? 27.361 18.237 -21.860 1.00 63.09 93 GLY A C 1
ATOM 722 O O . GLY A 1 93 ? 27.181 17.249 -22.582 1.00 63.09 93 GLY A O 1
ATOM 723 N N . GLU A 1 94 ? 28.539 18.868 -21.818 1.00 70.88 94 GLU A N 1
ATOM 724 C CA . GLU A 1 94 ? 29.680 18.559 -22.692 1.00 70.88 94 GLU A CA 1
ATOM 725 C C . GLU A 1 94 ? 30.899 18.062 -21.904 1.00 70.88 94 GLU A C 1
ATOM 727 O O . GLU A 1 94 ? 31.237 18.575 -20.840 1.00 70.88 94 GLU A O 1
ATOM 732 N N . VAL A 1 95 ? 31.580 17.046 -22.446 1.00 69.88 95 VAL A N 1
ATOM 733 C CA . VAL A 1 95 ? 32.826 16.517 -21.878 1.00 69.88 95 VAL A CA 1
ATOM 734 C C . VAL A 1 95 ? 33.907 16.489 -22.939 1.00 69.88 95 VAL A C 1
ATOM 736 O O . VAL A 1 95 ? 33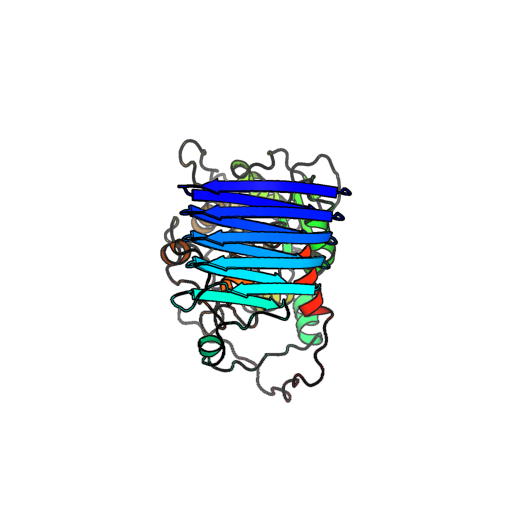.723 15.879 -23.996 1.00 69.88 95 VAL A O 1
ATOM 739 N N . THR A 1 96 ? 35.051 17.084 -22.617 1.00 72.62 96 THR A N 1
ATOM 740 C CA . THR A 1 96 ? 36.252 17.057 -23.450 1.00 72.62 96 THR A CA 1
ATOM 741 C C . THR A 1 96 ? 37.406 16.455 -22.659 1.00 72.62 96 THR A C 1
ATOM 743 O O . THR A 1 96 ? 37.718 16.918 -21.568 1.00 72.62 96 THR A O 1
ATOM 746 N N . THR A 1 97 ? 38.058 15.428 -23.208 1.00 71.94 97 THR A N 1
ATOM 747 C CA . THR A 1 97 ? 39.260 14.833 -22.607 1.00 71.94 97 THR A CA 1
ATOM 748 C C . THR A 1 97 ? 40.385 14.774 -23.632 1.00 71.94 97 THR A C 1
ATOM 750 O O . THR A 1 97 ? 40.220 14.151 -24.686 1.00 71.94 97 THR A O 1
ATOM 753 N N . GLU A 1 98 ? 41.535 15.371 -23.323 1.00 68.12 98 GLU A N 1
ATOM 754 C CA . GLU A 1 98 ? 42.732 15.331 -24.170 1.00 68.12 98 GLU A CA 1
ATOM 755 C C . GLU A 1 98 ? 43.891 14.598 -23.483 1.00 68.12 98 GLU A C 1
ATOM 757 O O . GLU A 1 98 ? 44.104 14.720 -22.279 1.00 68.12 98 GLU A O 1
ATOM 762 N N . TYR A 1 99 ? 44.653 13.825 -24.266 1.00 68.56 99 TYR A N 1
ATOM 763 C CA . TYR A 1 99 ? 45.814 13.073 -23.784 1.00 68.56 99 TYR A CA 1
ATOM 764 C C . TYR A 1 99 ? 47.067 13.424 -24.584 1.00 68.56 99 TYR A C 1
ATOM 766 O O . TYR A 1 99 ? 47.091 13.318 -25.815 1.00 68.56 99 TYR A O 1
ATOM 774 N N . VAL A 1 100 ? 48.146 13.722 -23.870 1.00 71.25 100 VAL A N 1
ATOM 775 C CA . VAL A 1 100 ? 49.497 13.890 -24.401 1.00 71.25 100 VAL A CA 1
ATOM 776 C C . VAL A 1 100 ? 50.372 12.765 -23.845 1.00 71.25 100 VAL A C 1
ATOM 778 O O . VAL A 1 100 ? 50.785 12.794 -22.690 1.00 71.25 100 VAL A O 1
ATOM 781 N N . ILE A 1 101 ? 50.643 11.752 -24.674 1.00 65.81 101 ILE A N 1
ATOM 782 C CA . ILE A 1 101 ? 51.436 10.569 -24.294 1.00 65.81 101 ILE A CA 1
ATOM 783 C C . ILE A 1 101 ? 52.911 10.810 -24.625 1.00 65.81 101 ILE A C 1
ATOM 785 O O . ILE A 1 101 ? 53.247 11.090 -25.781 1.00 65.81 101 ILE A O 1
ATOM 789 N N . VAL A 1 102 ? 53.792 10.665 -23.632 1.00 64.44 102 VAL A N 1
ATOM 790 C CA . VAL A 1 102 ? 55.206 11.064 -23.742 1.00 64.44 102 VAL A CA 1
ATOM 791 C C . VAL A 1 102 ? 56.136 9.902 -24.172 1.00 64.44 102 VAL A C 1
ATOM 793 O O . VAL A 1 102 ? 57.173 10.157 -24.793 1.00 64.44 102 VAL A O 1
ATOM 796 N N . ALA A 1 103 ? 55.737 8.628 -23.997 1.00 53.59 103 ALA A N 1
ATOM 797 C CA . ALA A 1 103 ? 56.562 7.436 -24.299 1.00 53.59 103 ALA A CA 1
ATOM 798 C C . ALA A 1 103 ? 55.796 6.257 -24.977 1.00 53.59 103 ALA A C 1
ATOM 800 O O . ALA A 1 103 ? 54.567 6.258 -25.003 1.00 53.59 103 ALA A O 1
ATOM 801 N N . PRO A 1 104 ? 56.457 5.237 -25.578 1.00 51.38 104 PRO A N 1
ATOM 802 C CA . PRO A 1 104 ? 55.789 4.053 -26.151 1.00 51.38 104 PRO A CA 1
ATOM 803 C C . PRO A 1 104 ? 55.414 2.980 -25.091 1.00 51.38 104 PRO A C 1
ATOM 805 O O . PRO A 1 104 ? 56.048 2.940 -24.048 1.00 51.38 104 PRO A O 1
ATOM 808 N N . PRO A 1 105 ? 54.429 2.087 -25.368 1.00 54.84 105 PRO A N 1
ATOM 809 C CA . PRO A 1 105 ? 53.709 1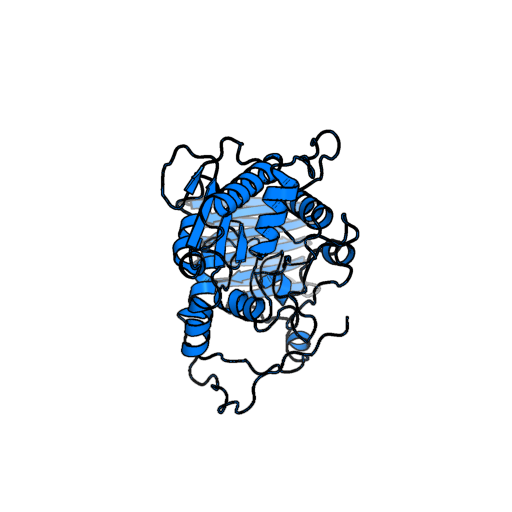.239 -24.392 1.00 54.84 105 PRO A CA 1
ATOM 810 C C . PRO A 1 105 ? 54.573 0.431 -23.396 1.00 54.84 105 PRO A C 1
ATOM 812 O O . PRO A 1 105 ? 55.635 -0.063 -23.793 1.00 54.84 105 PRO A O 1
ATOM 815 N N . PRO A 1 106 ? 54.047 0.181 -22.171 1.00 46.09 106 PRO A N 1
ATOM 816 C CA . PRO A 1 106 ? 52.713 -0.402 -21.984 1.00 46.09 106 PRO A CA 1
ATOM 817 C C . PRO A 1 106 ? 51.681 0.459 -21.230 1.00 46.09 106 PRO A C 1
ATOM 819 O O . PRO A 1 106 ? 51.009 -0.071 -20.359 1.00 46.09 106 PRO A O 1
ATOM 822 N N . HIS A 1 107 ? 51.435 1.705 -21.638 1.00 54.34 107 HIS A N 1
ATOM 823 C CA . HIS A 1 107 ? 50.300 2.488 -21.109 1.00 54.34 107 HIS A CA 1
ATOM 824 C C . HIS A 1 107 ? 48.947 1.790 -21.311 1.00 54.34 107 HIS A C 1
ATOM 826 O O . HIS A 1 107 ? 48.641 1.350 -22.434 1.00 54.34 107 HIS A O 1
ATOM 832 N N . ARG A 1 108 ? 48.096 1.736 -20.276 1.00 55.28 108 ARG A N 1
ATOM 833 C CA . ARG A 1 108 ? 46.687 1.334 -20.416 1.00 55.28 108 ARG A CA 1
ATOM 834 C C . ARG A 1 108 ? 45.766 2.502 -20.109 1.00 55.28 108 ARG A C 1
ATOM 836 O O . ARG A 1 108 ? 45.480 2.834 -18.968 1.00 55.28 108 ARG A O 1
ATOM 843 N N . PHE A 1 109 ? 45.209 3.052 -21.179 1.00 51.59 109 PHE A N 1
ATOM 844 C CA . PHE A 1 109 ? 44.114 4.007 -21.094 1.00 51.59 109 PHE A CA 1
ATOM 845 C C . PHE A 1 109 ? 42.789 3.265 -21.171 1.00 51.59 109 PHE A C 1
ATOM 847 O O . PHE A 1 109 ? 42.531 2.535 -22.137 1.00 51.59 109 PHE A O 1
ATOM 854 N N . SER A 1 110 ? 41.934 3.465 -20.176 1.00 44.09 110 SER A N 1
ATOM 855 C CA . SER A 1 110 ? 40.553 3.010 -20.223 1.00 44.09 110 SER A CA 1
ATOM 856 C C . SER A 1 110 ? 39.628 4.200 -19.994 1.00 44.09 110 SER A C 1
ATOM 858 O O . SER A 1 110 ? 39.658 4.844 -18.957 1.00 44.09 110 SER A O 1
ATOM 860 N N . TYR A 1 111 ? 38.831 4.545 -21.004 1.00 41.72 111 TYR A N 1
ATOM 861 C CA . TYR A 1 111 ? 37.860 5.629 -20.895 1.00 41.72 111 TYR A CA 1
ATOM 862 C C . TYR A 1 111 ? 36.463 5.087 -21.185 1.00 41.72 111 TYR A C 1
ATOM 864 O O . TYR A 1 111 ? 36.252 4.332 -22.143 1.00 41.72 111 TYR A O 1
ATOM 872 N N . LYS A 1 112 ? 35.500 5.455 -20.341 1.00 44.19 112 LYS A N 1
ATOM 873 C CA . LYS A 1 112 ? 34.083 5.141 -20.508 1.00 44.19 112 LYS A CA 1
ATOM 874 C C . LYS A 1 112 ? 33.265 6.406 -20.307 1.00 44.19 112 LYS A C 1
ATOM 876 O O . LYS A 1 112 ? 33.102 6.885 -19.195 1.00 44.19 112 LYS A O 1
ATOM 881 N N . VAL A 1 113 ? 32.710 6.923 -21.396 1.00 37.34 113 VAL A N 1
ATOM 882 C CA . VAL A 1 113 ? 31.736 8.016 -21.340 1.00 37.34 113 VAL A CA 1
ATOM 883 C C . VAL A 1 113 ? 30.340 7.408 -21.414 1.00 37.34 113 VAL A C 1
ATOM 885 O O . VAL A 1 113 ? 29.928 6.867 -22.444 1.00 37.34 113 VAL A O 1
ATOM 888 N N . PHE A 1 114 ? 29.616 7.459 -20.305 1.00 41.19 114 PHE A N 1
ATOM 889 C CA . PHE A 1 114 ? 28.207 7.120 -20.207 1.00 41.19 114 PHE A CA 1
ATOM 890 C C . PHE A 1 114 ? 27.384 8.377 -20.479 1.00 41.19 114 PHE A C 1
ATOM 892 O O . PHE A 1 114 ? 27.016 9.104 -19.562 1.00 41.19 114 PHE A O 1
ATOM 899 N N . TYR A 1 115 ? 27.051 8.620 -21.745 1.00 37.91 115 TYR A N 1
ATOM 900 C CA . TYR A 1 115 ? 25.988 9.570 -22.059 1.00 37.91 115 TYR A CA 1
ATOM 901 C C . TYR A 1 115 ? 24.670 9.029 -21.503 1.00 37.91 115 TYR A C 1
ATOM 903 O O . TYR A 1 115 ? 24.251 7.902 -21.786 1.00 37.91 115 TYR A O 1
ATOM 911 N N . GLY A 1 116 ? 24.012 9.850 -20.709 1.00 38.09 116 GLY A N 1
ATOM 912 C CA . GLY A 1 116 ? 22.700 9.693 -20.122 1.00 38.09 116 GLY A CA 1
ATOM 913 C C . GLY A 1 116 ? 21.576 9.724 -21.150 1.00 38.09 116 GLY A C 1
ATOM 914 O O . GLY A 1 116 ? 20.483 10.169 -20.839 1.00 38.09 116 GLY A O 1
ATOM 915 N N . GLU A 1 117 ? 21.752 9.134 -22.333 1.00 38.72 117 GLU A N 1
ATOM 916 C CA . GLU A 1 117 ? 20.617 8.553 -23.042 1.00 38.72 117 GLU A CA 1
ATOM 917 C C . GLU A 1 117 ? 20.502 7.080 -22.660 1.00 38.72 117 GLU A C 1
ATOM 919 O O . GLU A 1 117 ? 21.087 6.193 -23.273 1.00 38.72 117 GLU A O 1
ATOM 924 N N . LYS A 1 118 ? 19.700 6.842 -21.613 1.00 32.94 118 LYS A N 1
ATOM 925 C CA . LYS A 1 118 ? 19.142 5.542 -21.208 1.00 32.94 118 LYS A CA 1
ATOM 926 C C . LYS A 1 118 ? 20.108 4.363 -21.356 1.00 32.94 118 LYS A C 1
ATOM 928 O O . LYS A 1 118 ? 20.103 3.658 -22.364 1.00 32.94 118 LYS A O 1
ATOM 933 N N . HIS A 1 119 ? 20.797 4.062 -20.256 1.00 34.91 119 HIS A N 1
ATOM 934 C CA . HIS A 1 119 ? 21.411 2.766 -19.980 1.00 34.91 119 HIS A CA 1
ATOM 935 C C . HIS A 1 119 ? 20.731 1.594 -20.708 1.00 34.91 119 HIS A C 1
ATOM 937 O O . HIS A 1 119 ? 19.561 1.262 -20.474 1.00 34.91 119 HIS A O 1
ATOM 943 N N . GLY A 1 120 ? 21.508 0.921 -21.554 1.00 28.72 120 GLY A N 1
ATOM 944 C CA . GLY A 1 120 ? 21.192 -0.414 -22.024 1.00 28.72 120 GLY A CA 1
ATOM 945 C C . GLY A 1 120 ? 21.170 -1.373 -20.839 1.00 28.72 120 GLY A C 1
ATOM 946 O O . GLY A 1 120 ? 22.210 -1.846 -20.395 1.00 28.72 120 GLY A O 1
ATOM 947 N N . MET A 1 121 ? 19.963 -1.660 -20.346 1.00 32.41 121 MET A N 1
ATOM 948 C CA . MET A 1 121 ? 19.647 -2.870 -19.586 1.00 32.41 121 MET A CA 1
ATOM 949 C C . MET A 1 121 ? 20.322 -4.079 -20.235 1.00 32.41 121 MET A C 1
ATOM 951 O O . MET A 1 121 ? 20.332 -4.175 -21.4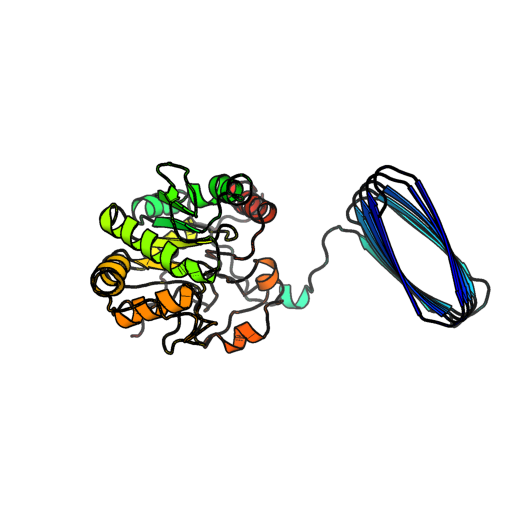64 1.00 32.41 121 MET A O 1
ATOM 955 N N . ASP A 1 122 ? 20.784 -5.031 -19.429 1.00 2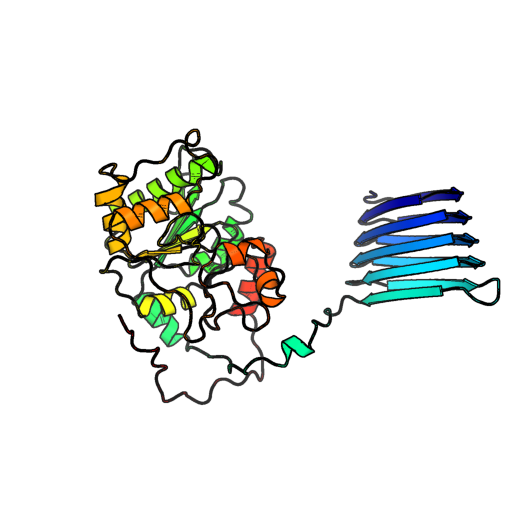9.44 122 ASP A N 1
ATOM 956 C CA . ASP A 1 122 ? 21.241 -6.343 -19.887 1.00 29.44 122 ASP A CA 1
ATOM 957 C C . ASP A 1 122 ? 20.093 -7.076 -20.627 1.00 29.44 122 ASP A C 1
ATOM 959 O O . ASP A 1 122 ? 19.261 -7.802 -20.076 1.00 29.44 122 ASP A O 1
ATOM 963 N N . LEU A 1 123 ? 19.978 -6.771 -21.920 1.00 32.34 123 LEU A N 1
ATOM 964 C CA . LEU A 1 123 ? 18.887 -7.111 -22.828 1.00 32.34 123 LEU A CA 1
ATOM 965 C C . LEU A 1 123 ? 18.742 -8.606 -23.181 1.00 32.34 123 LEU A C 1
ATOM 967 O O . LEU A 1 123 ? 17.637 -8.980 -23.591 1.00 32.34 123 LEU A O 1
ATOM 971 N N . PRO A 1 124 ? 19.760 -9.483 -23.057 1.00 30.39 124 PRO A N 1
ATOM 972 C CA . PRO A 1 124 ? 19.597 -10.913 -23.313 1.00 30.39 124 PRO A CA 1
ATOM 973 C C . PRO A 1 124 ? 18.637 -11.597 -22.329 1.00 30.39 124 PRO A C 1
ATOM 975 O O . PRO A 1 124 ? 17.835 -12.427 -22.756 1.00 30.39 124 PRO A O 1
ATOM 978 N N . SER A 1 125 ? 18.642 -11.206 -21.046 1.00 34.12 125 SER A N 1
ATOM 979 C CA . SER A 1 125 ? 17.661 -11.681 -20.051 1.00 34.12 125 SER A CA 1
ATOM 980 C C . SER A 1 125 ? 16.310 -10.969 -20.193 1.00 34.12 125 SER A C 1
ATOM 982 O O . SER A 1 125 ? 15.260 -11.581 -20.003 1.00 34.12 125 SER A O 1
ATOM 984 N N . TYR A 1 126 ? 16.334 -9.698 -20.625 1.00 32.97 126 TYR A N 1
ATOM 985 C CA . TYR A 1 126 ? 15.157 -8.913 -20.994 1.00 32.97 126 TYR A CA 1
ATOM 986 C C . TYR A 1 126 ? 14.417 -9.698 -22.130 1.00 32.97 126 TYR A C 1
ATOM 988 O O . TYR A 1 126 ? 13.259 -10.074 -21.980 1.00 32.97 126 TYR A O 1
ATOM 996 N N . ARG A 1 127 ? 15.052 -10.074 -23.248 1.00 34.34 127 ARG A N 1
ATOM 997 C CA . ARG A 1 127 ? 14.364 -10.657 -24.428 1.00 34.34 127 ARG A CA 1
ATOM 998 C C . ARG A 1 127 ? 13.782 -12.078 -24.287 1.00 34.34 127 ARG A C 1
ATOM 1000 O O . ARG A 1 127 ? 13.007 -12.453 -25.160 1.00 34.34 127 ARG A O 1
ATOM 1007 N N . ALA A 1 128 ? 14.114 -12.859 -23.258 1.00 36.78 128 ALA A N 1
ATOM 1008 C CA . ALA A 1 128 ? 13.838 -14.307 -23.238 1.00 36.78 128 ALA A CA 1
ATOM 1009 C C . ALA A 1 128 ? 12.671 -14.775 -22.334 1.00 36.78 128 ALA A C 1
ATOM 1011 O O . ALA A 1 128 ? 12.565 -15.962 -22.026 1.00 36.78 128 ALA A O 1
ATOM 1012 N N . ALA A 1 129 ? 11.778 -13.880 -21.913 1.00 41.59 129 ALA A N 1
ATOM 1013 C CA . ALA A 1 129 ? 10.591 -14.223 -21.128 1.00 41.59 129 ALA A CA 1
ATOM 1014 C C . ALA A 1 129 ? 9.343 -14.366 -22.016 1.00 41.59 129 ALA A C 1
ATOM 1016 O O . ALA A 1 129 ? 9.191 -13.591 -22.956 1.00 41.59 129 ALA A O 1
ATOM 1017 N N . MET A 1 130 ? 8.459 -15.331 -21.712 1.00 45.28 130 MET A N 1
ATOM 1018 C CA . MET A 1 130 ? 7.157 -15.518 -22.376 1.00 45.28 130 MET A CA 1
ATOM 1019 C C . MET A 1 130 ? 6.483 -14.161 -22.629 1.00 45.28 130 MET A C 1
ATOM 1021 O O . MET A 1 130 ? 6.261 -13.401 -21.689 1.00 45.28 130 MET A O 1
ATOM 1025 N N . GLU A 1 131 ? 6.218 -13.841 -23.898 1.00 52.28 131 GLU A N 1
ATOM 1026 C CA . GLU A 1 131 ? 5.568 -12.593 -24.301 1.00 52.28 131 GLU A CA 1
ATOM 1027 C C . GLU A 1 131 ? 4.115 -12.589 -23.810 1.00 52.28 131 GLU A C 1
ATOM 1029 O O . GLU A 1 131 ? 3.197 -12.977 -24.529 1.00 52.28 131 GLU A O 1
ATOM 1034 N N . ASP A 1 132 ? 3.892 -12.163 -22.568 1.00 56.44 132 ASP A N 1
ATOM 1035 C CA . ASP A 1 132 ? 2.557 -11.790 -22.125 1.00 56.44 132 ASP A CA 1
ATOM 1036 C C . ASP A 1 132 ? 2.132 -10.550 -22.927 1.00 56.44 132 ASP A C 1
ATOM 1038 O O . ASP A 1 132 ? 2.618 -9.437 -22.694 1.00 56.44 132 ASP A O 1
ATOM 1042 N N . GLU A 1 133 ? 1.217 -10.728 -23.883 1.00 61.81 133 GLU A N 1
ATOM 1043 C CA . GLU A 1 133 ? 0.561 -9.608 -24.558 1.00 61.81 133 GLU A CA 1
ATOM 1044 C C . GLU A 1 133 ? -0.029 -8.659 -23.500 1.00 61.81 133 GLU A C 1
ATOM 1046 O O . GLU A 1 133 ? -0.644 -9.101 -22.528 1.00 61.81 133 GLU A O 1
ATOM 1051 N N . THR A 1 134 ? 0.173 -7.343 -23.652 1.00 63.38 134 THR A N 1
ATOM 1052 C CA . THR A 1 134 ? -0.396 -6.363 -22.710 1.00 63.38 134 THR A CA 1
ATOM 1053 C C . THR A 1 134 ? -1.918 -6.510 -22.686 1.00 63.38 134 THR A C 1
ATOM 1055 O O . THR A 1 134 ? -2.574 -6.352 -23.716 1.00 63.38 134 THR A O 1
ATOM 1058 N N . VAL A 1 135 ? -2.485 -6.767 -21.508 1.00 63.75 135 VAL A N 1
ATOM 1059 C CA . VAL A 1 135 ? -3.937 -6.814 -21.314 1.00 63.75 135 VAL A CA 1
ATOM 1060 C C . VAL A 1 135 ? -4.475 -5.395 -21.158 1.00 63.75 135 VAL A C 1
ATOM 1062 O O . VAL A 1 135 ? -3.959 -4.606 -20.369 1.00 63.75 135 VAL A O 1
ATOM 1065 N N . PHE A 1 136 ? -5.533 -5.076 -21.903 1.00 65.19 136 PHE A N 1
ATOM 1066 C CA . PHE A 1 136 ? -6.241 -3.804 -21.793 1.00 65.19 136 PHE A CA 1
ATOM 1067 C C . PHE A 1 136 ? -7.635 -4.050 -21.237 1.00 65.19 136 PHE A C 1
ATOM 1069 O O . PHE A 1 136 ? -8.382 -4.884 -21.750 1.00 65.19 136 PHE A O 1
ATOM 1076 N N . VAL A 1 137 ? -7.977 -3.299 -20.198 1.00 66.06 137 VAL A N 1
ATOM 1077 C CA . VAL A 1 137 ? -9.301 -3.306 -19.578 1.00 66.06 137 VAL A CA 1
ATOM 1078 C C . VAL A 1 137 ? -10.016 -2.030 -19.994 1.00 66.06 137 VAL A C 1
ATOM 1080 O O . VAL A 1 137 ? -9.398 -0.968 -20.038 1.00 66.06 137 VAL A O 1
ATOM 1083 N N . SER A 1 138 ? -11.299 -2.130 -20.345 1.00 65.75 138 SER A N 1
ATOM 1084 C CA . SER A 1 138 ? -12.064 -0.948 -20.739 1.00 65.75 138 SER A CA 1
ATOM 1085 C C . SER A 1 138 ? -12.347 -0.047 -19.532 1.00 65.75 138 SER A C 1
ATOM 1087 O O . SER A 1 138 ? -12.596 -0.531 -18.425 1.00 65.75 138 SER A O 1
ATOM 1089 N N . ASP A 1 139 ? -12.389 1.269 -19.752 1.00 73.56 139 ASP A N 1
ATOM 1090 C CA . ASP A 1 139 ? -12.726 2.238 -18.700 1.00 73.56 139 ASP A CA 1
ATOM 1091 C C . ASP A 1 139 ? -14.118 1.990 -18.099 1.00 73.56 139 ASP A C 1
ATOM 1093 O O . ASP A 1 139 ? -14.349 2.259 -16.917 1.00 73.56 139 ASP A O 1
ATOM 1097 N N . SER A 1 140 ? -15.054 1.452 -18.893 1.00 71.56 140 SER A N 1
ATOM 1098 C CA . SER A 1 140 ? -16.381 1.055 -18.414 1.00 71.56 140 SER A CA 1
ATOM 1099 C C . SER A 1 140 ? -16.307 -0.072 -17.389 1.00 71.56 140 SER A C 1
ATOM 1101 O O . SER A 1 140 ? -16.941 0.037 -16.341 1.00 71.56 140 SER A O 1
ATOM 1103 N N . ASP A 1 141 ? -15.489 -1.099 -17.637 1.00 75.56 141 ASP A N 1
ATOM 1104 C CA . ASP A 1 141 ? -15.343 -2.226 -16.710 1.00 75.56 141 ASP A CA 1
ATOM 1105 C C . ASP A 1 141 ? -14.723 -1.755 -15.387 1.00 75.56 141 ASP A C 1
ATOM 1107 O O . ASP A 1 141 ? -15.211 -2.087 -14.303 1.00 75.56 141 ASP A O 1
ATOM 1111 N N . ALA A 1 142 ? -13.690 -0.907 -15.460 1.00 78.81 142 ALA A N 1
ATOM 1112 C CA . ALA A 1 142 ? -13.067 -0.309 -14.280 1.00 78.81 142 ALA A CA 1
ATOM 1113 C C . ALA A 1 142 ? -14.050 0.584 -13.494 1.00 78.81 142 ALA A C 1
ATOM 1115 O O . ALA A 1 142 ? -14.106 0.531 -12.261 1.00 78.81 142 ALA A O 1
ATOM 1116 N N . SER A 1 143 ? -14.871 1.367 -14.199 1.00 83.56 143 SER A N 1
ATOM 1117 C CA . SER A 1 143 ? -15.892 2.236 -13.599 1.00 83.56 143 SER A CA 1
ATOM 1118 C C . SER A 1 143 ? -17.015 1.450 -12.923 1.00 83.56 143 SER A C 1
ATOM 1120 O O . SER A 1 143 ? -17.545 1.878 -11.894 1.00 83.56 143 SER A O 1
ATOM 1122 N N . ASP A 1 144 ? -17.394 0.299 -13.472 1.00 85.62 144 ASP A N 1
ATOM 1123 C CA . ASP A 1 144 ? -18.402 -0.562 -12.862 1.00 85.62 144 ASP A CA 1
ATOM 1124 C C . ASP A 1 144 ? -17.849 -1.292 -11.638 1.00 85.62 144 ASP A C 1
ATOM 1126 O O . ASP A 1 144 ? -18.519 -1.336 -10.601 1.00 85.62 144 ASP A O 1
ATOM 1130 N N . LEU A 1 145 ? -16.591 -1.741 -11.686 1.00 87.06 145 LEU A N 1
ATOM 1131 C CA . LEU A 1 145 ? -15.899 -2.264 -10.508 1.00 87.06 145 LEU A CA 1
ATOM 1132 C C . LEU A 1 145 ? -15.778 -1.223 -9.390 1.00 87.06 145 LEU A C 1
ATOM 1134 O O . LEU A 1 145 ? -15.968 -1.571 -8.225 1.00 87.06 145 LEU A O 1
ATOM 1138 N N . TYR A 1 146 ? -15.532 0.052 -9.708 1.00 92.88 146 TYR A N 1
ATOM 1139 C CA . TYR A 1 146 ? -15.494 1.130 -8.709 1.00 92.88 146 TYR A CA 1
ATOM 1140 C C . TYR A 1 146 ? -16.789 1.228 -7.882 1.00 92.88 146 TYR A C 1
ATOM 1142 O O . TYR A 1 146 ? -16.739 1.492 -6.676 1.00 92.88 146 TYR A O 1
ATOM 1150 N N . LYS A 1 147 ? -17.946 0.995 -8.516 1.00 94.19 147 LYS A N 1
ATOM 1151 C CA . LYS A 1 147 ? -19.266 1.024 -7.862 1.00 94.19 147 LYS A CA 1
ATOM 1152 C C . LYS A 1 147 ? -19.547 -0.247 -7.056 1.00 94.19 147 LYS A C 1
ATOM 1154 O O . LYS A 1 147 ? -20.247 -0.180 -6.050 1.00 94.19 147 LYS A O 1
ATOM 1159 N N . GLN A 1 148 ? -19.039 -1.393 -7.511 1.00 92.50 148 GLN A N 1
ATOM 1160 C CA . GLN A 1 148 ? -19.314 -2.707 -6.917 1.00 92.50 148 GLN A CA 1
ATOM 1161 C C . GLN A 1 148 ? -18.361 -3.071 -5.772 1.00 92.50 148 GLN A C 1
ATOM 1163 O O . GLN A 1 148 ? -18.753 -3.802 -4.866 1.00 92.50 148 GLN A O 1
ATOM 1168 N N . VAL A 1 149 ? -17.120 -2.580 -5.811 1.00 96.38 149 VAL A N 1
ATOM 1169 C CA . VAL A 1 149 ? -16.060 -2.919 -4.854 1.00 96.38 149 VAL A CA 1
ATOM 1170 C C . VAL A 1 149 ? -15.597 -1.651 -4.139 1.00 96.38 149 VAL A C 1
ATOM 1172 O O . VAL A 1 149 ? -14.738 -0.911 -4.632 1.00 96.38 149 VAL A O 1
ATOM 1175 N N . ARG A 1 150 ? -16.167 -1.393 -2.953 1.00 98.50 150 ARG A N 1
ATOM 1176 C CA . ARG A 1 150 ? -15.870 -0.189 -2.164 1.00 98.50 150 ARG A CA 1
ATOM 1177 C C . ARG A 1 150 ? -14.607 -0.382 -1.330 1.00 98.50 150 ARG A C 1
ATOM 1179 O O . ARG A 1 150 ? -14.599 -1.140 -0.357 1.00 98.50 150 ARG A O 1
ATOM 1186 N N . VAL A 1 151 ? -13.552 0.340 -1.695 1.00 98.81 151 VAL A N 1
ATOM 1187 C CA . VAL A 1 151 ? -12.244 0.306 -1.030 1.00 98.81 151 VAL A CA 1
ATOM 1188 C C . VAL A 1 151 ? -12.039 1.580 -0.224 1.00 98.81 151 VAL A C 1
ATOM 1190 O O . VAL A 1 151 ? -12.044 2.682 -0.783 1.00 98.81 151 VAL A O 1
ATOM 1193 N N . PHE A 1 152 ? -11.850 1.430 1.085 1.00 98.81 152 PHE A N 1
ATOM 1194 C CA . PHE A 1 152 ? -11.420 2.516 1.961 1.00 98.81 152 PHE A CA 1
ATOM 1195 C C . PHE A 1 152 ? -9.921 2.397 2.192 1.00 98.81 152 PHE A C 1
ATOM 1197 O O . PHE A 1 152 ? -9.434 1.333 2.567 1.00 98.81 152 PHE A O 1
ATOM 1204 N N . CYS A 1 153 ? -9.199 3.487 1.976 1.00 98.88 153 CYS A N 1
ATOM 1205 C CA . CYS A 1 153 ? -7.753 3.534 2.125 1.00 98.88 153 CYS A CA 1
ATOM 1206 C C . CYS A 1 153 ? -7.376 4.173 3.462 1.00 98.88 153 CYS A C 1
ATOM 1208 O O . CYS A 1 153 ? -7.898 5.224 3.826 1.00 98.88 153 CYS A O 1
ATOM 1210 N N . ILE A 1 154 ? -6.468 3.540 4.189 1.00 98.56 154 ILE A N 1
ATOM 1211 C CA . ILE A 1 154 ? -5.877 4.033 5.426 1.00 98.56 154 ILE A CA 1
ATOM 1212 C C . ILE A 1 154 ? -4.393 4.254 5.150 1.00 98.56 154 ILE A C 1
ATOM 1214 O O . ILE A 1 154 ? -3.687 3.311 4.802 1.00 98.56 154 ILE A O 1
ATOM 1218 N N . ILE A 1 155 ? -3.931 5.491 5.300 1.00 98.62 155 ILE A N 1
ATOM 1219 C CA . ILE A 1 155 ? -2.590 5.910 4.893 1.00 98.62 155 ILE A CA 1
ATOM 1220 C C . ILE A 1 155 ? -1.842 6.408 6.127 1.00 98.62 155 ILE A C 1
ATOM 1222 O O . ILE A 1 155 ? -2.245 7.395 6.748 1.00 98.62 155 ILE A O 1
ATOM 1226 N N . LEU A 1 156 ? -0.776 5.711 6.515 1.00 97.62 156 LEU A N 1
ATOM 1227 C CA . LEU A 1 156 ? 0.108 6.163 7.591 1.00 97.62 156 LEU A CA 1
ATOM 1228 C C . LEU A 1 156 ? 1.016 7.278 7.074 1.00 97.62 156 LEU A C 1
ATOM 1230 O O . LEU A 1 156 ? 1.684 7.109 6.060 1.00 97.62 156 LEU A O 1
ATOM 1234 N N . THR A 1 157 ? 1.046 8.404 7.782 1.00 96.88 157 THR A N 1
ATOM 1235 C CA . THR A 1 157 ? 1.887 9.562 7.449 1.00 96.88 157 THR A CA 1
ATOM 1236 C C . THR A 1 157 ? 2.234 10.346 8.719 1.00 96.88 157 THR A C 1
ATOM 1238 O O . THR A 1 157 ? 1.776 10.013 9.819 1.00 96.88 157 THR A O 1
ATOM 1241 N N . MET A 1 158 ? 3.038 11.396 8.582 1.00 95.81 158 MET A N 1
ATOM 1242 C CA . MET A 1 158 ? 3.390 12.329 9.652 1.00 95.81 158 MET A CA 1
ATOM 1243 C C . MET A 1 158 ? 2.959 13.750 9.282 1.00 95.81 158 MET A C 1
ATOM 1245 O O . MET A 1 158 ? 2.900 14.109 8.109 1.00 95.81 158 MET A O 1
ATOM 1249 N N . GLU A 1 159 ? 2.715 14.604 10.282 1.00 94.94 159 GLU A N 1
ATOM 1250 C CA . GLU A 1 159 ? 2.284 15.992 10.038 1.00 94.94 159 GLU A CA 1
ATOM 1251 C C . GLU A 1 159 ? 3.291 16.779 9.174 1.00 94.94 159 GLU A C 1
ATOM 1253 O O . GLU A 1 159 ? 2.899 17.568 8.316 1.00 94.94 159 GLU A O 1
ATOM 1258 N N . LYS A 1 160 ? 4.594 16.505 9.328 1.00 95.56 160 LYS A N 1
ATOM 1259 C CA . LYS A 1 160 ? 5.661 17.111 8.513 1.00 95.56 160 LYS A CA 1
ATOM 1260 C C . LYS A 1 160 ? 5.621 16.718 7.027 1.00 95.56 160 LYS A C 1
ATOM 1262 O O . LYS A 1 160 ? 6.153 17.450 6.203 1.00 95.56 160 LYS A O 1
ATOM 1267 N N . ASP A 1 161 ? 4.994 15.590 6.691 1.00 96.69 161 ASP A N 1
ATOM 1268 C CA . ASP A 1 161 ? 4.952 15.025 5.336 1.00 96.69 161 ASP A CA 1
ATOM 1269 C C . ASP A 1 161 ? 3.649 15.385 4.595 1.00 96.69 161 ASP A C 1
ATOM 1271 O O . ASP A 1 161 ? 3.367 14.875 3.505 1.00 96.69 161 ASP A O 1
ATOM 1275 N N . ILE A 1 162 ? 2.832 16.284 5.166 1.00 96.19 162 ILE A N 1
ATOM 1276 C CA . ILE A 1 162 ? 1.571 16.741 4.565 1.00 96.19 162 ILE A CA 1
ATOM 1277 C C . ILE A 1 162 ? 1.813 17.446 3.222 1.00 96.19 162 ILE A C 1
ATOM 1279 O O . ILE A 1 162 ? 1.113 17.176 2.247 1.00 96.19 162 ILE A O 1
ATOM 1283 N N . SER A 1 163 ? 2.795 18.350 3.152 1.00 96.50 163 SER A N 1
ATOM 1284 C CA . SER A 1 163 ? 3.072 19.150 1.949 1.00 96.50 163 SER A CA 1
ATOM 1285 C C . SER A 1 163 ? 3.894 18.414 0.887 1.00 96.50 163 SER A C 1
ATOM 1287 O O . SER A 1 163 ? 3.985 18.900 -0.237 1.00 96.50 163 SER A O 1
ATOM 1289 N N . THR A 1 164 ? 4.474 17.256 1.216 1.00 97.06 164 THR A N 1
ATOM 1290 C CA . THR A 1 164 ? 5.381 16.505 0.336 1.00 97.06 164 THR A CA 1
ATOM 1291 C C . THR A 1 164 ? 4.763 15.170 -0.085 1.00 97.06 164 THR A C 1
ATOM 1293 O O . THR A 1 164 ? 4.098 15.085 -1.119 1.00 97.06 164 THR A O 1
ATOM 1296 N N . LYS A 1 165 ? 4.936 14.116 0.717 1.00 97.81 165 LYS A N 1
ATOM 1297 C CA . LYS A 1 165 ? 4.486 12.756 0.402 1.00 97.81 165 LYS A CA 1
ATOM 1298 C C . LYS A 1 165 ? 2.970 12.652 0.340 1.00 97.81 165 LYS A C 1
ATOM 1300 O O . LYS A 1 165 ? 2.415 12.157 -0.637 1.00 97.81 165 LYS A O 1
ATOM 1305 N N . THR A 1 166 ? 2.289 13.199 1.344 1.00 97.44 166 THR A N 1
ATOM 1306 C CA . THR A 1 166 ? 0.823 13.188 1.413 1.00 97.44 166 THR A CA 1
ATOM 1307 C C . THR A 1 166 ? 0.220 13.950 0.234 1.00 97.44 166 THR A C 1
ATOM 1309 O O . THR A 1 166 ? -0.753 13.488 -0.360 1.00 97.44 166 THR A O 1
ATOM 1312 N N . ALA A 1 167 ? 0.825 15.076 -0.162 1.00 97.94 167 ALA A N 1
ATOM 1313 C CA . ALA A 1 167 ? 0.415 15.824 -1.345 1.00 97.94 167 ALA A CA 1
ATOM 1314 C C . ALA A 1 167 ? 0.565 14.990 -2.629 1.00 97.94 167 ALA A C 1
ATOM 1316 O O . ALA A 1 167 ? -0.370 14.947 -3.430 1.00 97.94 167 ALA A O 1
ATOM 1317 N N . ALA A 1 168 ? 1.683 14.281 -2.817 1.00 98.44 168 ALA A N 1
ATOM 1318 C CA . ALA A 1 168 ? 1.865 13.391 -3.966 1.00 98.44 168 ALA A CA 1
ATOM 1319 C C . ALA A 1 168 ? 0.828 12.255 -3.984 1.00 98.44 168 ALA A C 1
ATOM 1321 O O . ALA A 1 168 ? 0.198 12.005 -5.012 1.00 98.44 168 ALA A O 1
ATOM 1322 N N . VAL A 1 169 ? 0.573 11.621 -2.838 1.00 98.56 169 VAL A N 1
ATOM 1323 C CA . VAL A 1 169 ? -0.440 10.564 -2.690 1.00 98.56 169 VAL A CA 1
ATOM 1324 C C . VAL A 1 169 ? -1.856 11.083 -2.991 1.00 98.56 169 VAL A C 1
ATOM 1326 O O . VAL A 1 169 ? -2.614 10.431 -3.713 1.00 98.56 169 VAL A O 1
ATOM 1329 N N . ASN A 1 170 ? -2.211 12.276 -2.500 1.00 97.81 170 ASN A N 1
ATOM 1330 C CA . ASN A 1 170 ? -3.529 12.883 -2.710 1.00 97.81 170 ASN A CA 1
ATOM 1331 C C . ASN A 1 170 ? -3.777 13.253 -4.185 1.00 97.81 170 ASN A C 1
ATOM 1333 O O . ASN A 1 170 ? -4.848 12.992 -4.732 1.00 97.81 170 ASN A O 1
ATOM 1337 N N . ASN A 1 171 ? -2.761 13.799 -4.861 1.00 97.31 171 ASN A N 1
ATOM 1338 C CA . ASN A 1 171 ? -2.852 14.155 -6.281 1.00 97.31 171 ASN A CA 1
ATOM 1339 C C . ASN A 1 171 ? -2.859 12.928 -7.216 1.00 97.31 171 ASN A C 1
ATOM 1341 O O . ASN A 1 171 ? -3.247 13.037 -8.383 1.00 97.31 171 ASN A O 1
ATOM 1345 N N . THR A 1 172 ? -2.493 11.746 -6.714 1.00 98.44 172 THR A N 1
ATOM 1346 C CA . THR A 1 172 ? -2.373 10.516 -7.507 1.00 98.44 172 THR A CA 1
ATOM 1347 C C . THR A 1 172 ? -3.411 9.468 -7.114 1.00 98.44 172 THR A C 1
ATOM 1349 O O . THR A 1 172 ? -4.540 9.514 -7.596 1.00 98.44 172 THR A O 1
ATOM 1352 N N . TRP A 1 173 ? -3.062 8.486 -6.288 1.00 98.38 173 TRP A N 1
ATOM 1353 C CA . TRP A 1 173 ? -3.853 7.271 -6.121 1.00 98.38 173 TRP A CA 1
ATOM 1354 C C . TRP A 1 173 ? -4.910 7.338 -5.019 1.00 98.38 173 TRP A C 1
ATOM 1356 O O . TRP A 1 173 ? -5.930 6.658 -5.139 1.00 98.38 173 TRP A O 1
ATOM 1366 N N . ALA A 1 174 ? -4.759 8.186 -3.997 1.00 98.25 174 ALA A N 1
ATOM 1367 C CA . ALA A 1 174 ? -5.733 8.250 -2.900 1.00 98.25 174 ALA A CA 1
ATOM 1368 C C . ALA A 1 174 ? -7.123 8.728 -3.361 1.00 98.25 174 ALA A C 1
ATOM 1370 O O . ALA A 1 174 ? -8.147 8.233 -2.879 1.00 98.25 174 ALA A O 1
ATOM 1371 N N . ARG A 1 175 ? 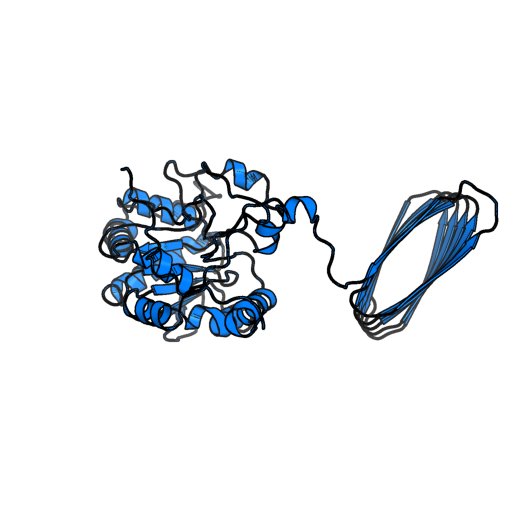-7.183 9.616 -4.366 1.00 96.31 175 ARG A N 1
ATOM 1372 C CA . ARG A 1 175 ? -8.441 10.049 -5.013 1.00 96.31 175 ARG A CA 1
ATOM 1373 C C . ARG A 1 175 ? -9.190 8.924 -5.731 1.00 96.31 175 ARG A C 1
ATOM 1375 O O . ARG A 1 175 ? -10.366 9.079 -6.041 1.00 96.31 175 ARG A O 1
ATOM 1382 N N . ARG A 1 176 ? -8.526 7.798 -6.010 1.00 97.31 176 ARG A N 1
ATOM 1383 C CA . ARG A 1 176 ? -9.138 6.623 -6.646 1.00 97.31 176 ARG A CA 1
ATOM 1384 C C . ARG A 1 176 ? -9.714 5.642 -5.632 1.00 97.31 176 ARG A C 1
ATOM 1386 O O . ARG A 1 176 ? -10.368 4.686 -6.040 1.00 97.31 176 ARG A O 1
ATOM 1393 N N . CYS A 1 177 ? -9.507 5.844 -4.331 1.00 98.38 177 CYS A N 1
ATOM 1394 C CA . CYS A 1 177 ? -10.220 5.120 -3.278 1.00 98.38 177 CYS A CA 1
ATOM 1395 C C . CYS A 1 177 ? -11.680 5.606 -3.200 1.00 98.38 177 CYS A C 1
ATOM 1397 O O . CYS A 1 177 ? -11.993 6.724 -3.604 1.00 98.38 177 CYS A O 1
ATOM 1399 N N . ASN A 1 178 ? -12.601 4.787 -2.682 1.00 98.25 178 ASN A N 1
ATOM 1400 C CA . ASN A 1 178 ? -13.974 5.255 -2.431 1.00 98.25 178 ASN A CA 1
ATOM 1401 C C . ASN A 1 178 ? -13.999 6.251 -1.263 1.00 98.25 178 ASN A C 1
ATOM 1403 O O . ASN A 1 178 ? -14.802 7.178 -1.245 1.00 98.25 178 ASN A O 1
ATOM 1407 N N . ARG A 1 179 ? -13.084 6.066 -0.307 1.00 98.19 179 ARG A N 1
ATOM 1408 C CA . ARG A 1 179 ? -12.741 7.026 0.740 1.00 98.19 179 ARG A CA 1
ATOM 1409 C C . ARG A 1 179 ? -11.296 6.798 1.166 1.00 98.19 179 ARG A C 1
ATOM 1411 O O . ARG A 1 179 ? -10.816 5.669 1.074 1.00 98.19 179 ARG A O 1
ATOM 1418 N N . HIS A 1 180 ? -10.606 7.829 1.632 1.00 98.44 180 HIS A N 1
ATOM 1419 C CA . HIS A 1 180 ? -9.276 7.682 2.215 1.00 98.44 180 HIS A CA 1
ATOM 1420 C C . HIS A 1 180 ? -9.173 8.453 3.530 1.00 98.44 180 HIS A C 1
ATOM 1422 O O . HIS A 1 180 ? -9.857 9.458 3.720 1.00 98.44 180 HIS A O 1
ATOM 1428 N N . PHE A 1 181 ? -8.339 7.945 4.433 1.00 98.50 181 PHE A N 1
ATOM 1429 C CA . PHE A 1 181 ? -8.035 8.554 5.716 1.00 98.50 181 PHE A CA 1
ATOM 1430 C C . PHE A 1 181 ? -6.534 8.507 5.969 1.00 98.50 181 PHE A C 1
ATOM 1432 O O . PHE A 1 181 ? -5.900 7.470 5.770 1.00 98.50 181 PHE A O 1
ATOM 1439 N N . TYR A 1 182 ? -5.988 9.600 6.474 1.00 98.12 182 TYR A N 1
ATOM 1440 C CA . TYR A 1 182 ? -4.613 9.699 6.922 1.00 98.12 182 TYR A CA 1
ATOM 1441 C C . TYR A 1 182 ? -4.551 9.519 8.434 1.00 98.12 182 TYR A C 1
ATOM 1443 O O . TYR A 1 182 ? -5.238 10.223 9.173 1.00 98.12 182 TYR A O 1
ATOM 1451 N N . ILE A 1 183 ? -3.721 8.595 8.912 1.00 96.94 183 ILE A N 1
ATOM 1452 C CA . ILE A 1 183 ? -3.445 8.459 10.343 1.00 96.94 183 ILE A CA 1
ATOM 1453 C C . ILE A 1 183 ? -2.101 9.109 10.629 1.00 96.94 183 ILE A C 1
ATOM 1455 O O . ILE A 1 183 ? -1.084 8.700 10.070 1.00 96.94 183 ILE A O 1
ATOM 1459 N N . MET A 1 184 ? -2.085 10.076 11.539 1.00 95.62 184 MET A N 1
ATOM 1460 C CA . MET A 1 184 ? -0.863 10.777 11.930 1.00 95.62 184 MET A CA 1
ATOM 1461 C C . MET A 1 184 ? -0.965 11.307 13.360 1.00 95.62 184 MET A C 1
ATOM 1463 O O . MET A 1 184 ? -2.059 11.430 13.919 1.00 95.62 184 MET A O 1
ATOM 1467 N N . THR A 1 185 ? 0.175 11.626 13.971 1.00 96.19 185 THR A N 1
ATOM 1468 C CA . THR A 1 185 ? 0.187 12.362 15.241 1.00 96.19 185 THR A CA 1
ATOM 1469 C C . THR A 1 185 ? 0.008 13.839 14.951 1.00 96.19 185 THR A C 1
ATOM 1471 O O . THR A 1 185 ? 0.932 14.490 14.482 1.00 96.19 185 THR A O 1
ATOM 1474 N N . THR A 1 186 ? -1.184 14.376 15.201 1.00 94.56 186 THR A N 1
ATOM 1475 C CA . THR A 1 186 ? -1.471 15.778 14.882 1.00 94.56 186 THR A CA 1
ATOM 1476 C C . THR A 1 186 ? -2.575 16.361 15.750 1.00 94.56 186 THR A C 1
ATOM 1478 O O . THR A 1 186 ? -3.443 15.641 16.245 1.00 94.56 186 THR A O 1
ATOM 1481 N N . LYS A 1 187 ? -2.572 17.686 15.908 1.00 92.94 187 LYS A N 1
ATOM 1482 C CA . LYS A 1 187 ? -3.701 18.447 16.469 1.00 92.94 187 LYS A CA 1
ATOM 1483 C C . LYS A 1 187 ? -4.686 18.925 15.398 1.00 92.94 187 LYS A C 1
ATOM 1485 O O . LYS A 1 187 ? -5.723 19.486 15.749 1.00 92.94 187 LYS A O 1
ATOM 1490 N N . LEU A 1 188 ? -4.366 18.733 14.117 1.00 92.69 188 LEU A N 1
ATOM 1491 C CA . LEU A 1 188 ? -5.231 19.108 13.006 1.00 92.69 188 LEU A CA 1
ATOM 1492 C C . LEU A 1 188 ? -6.549 18.329 13.068 1.00 92.69 188 LEU A C 1
ATOM 1494 O O . LEU A 1 188 ? -6.566 17.122 13.307 1.00 92.69 188 LEU A O 1
ATOM 1498 N N . GLN A 1 189 ? -7.654 19.031 12.826 1.00 90.38 189 GLN A N 1
ATOM 1499 C CA . GLN A 1 189 ? -8.985 18.442 12.717 1.00 90.38 189 GLN A CA 1
ATOM 1500 C C . GLN A 1 189 ? -9.476 18.605 11.280 1.00 90.38 189 GLN A C 1
ATOM 1502 O O . GLN A 1 189 ? -9.840 19.704 10.866 1.00 90.38 189 GLN A O 1
ATOM 1507 N N . LYS A 1 190 ? -9.441 17.510 10.519 1.00 93.88 190 LYS A N 1
ATOM 1508 C CA . LYS A 1 190 ? -9.994 17.398 9.165 1.00 93.88 190 LYS A CA 1
ATOM 1509 C C . LYS A 1 190 ? -10.723 16.063 9.026 1.00 93.88 190 LYS A C 1
ATOM 1511 O O . LYS A 1 190 ? -10.370 15.103 9.708 1.00 93.88 190 LYS A O 1
ATOM 1516 N N . ASP A 1 191 ? -11.720 16.004 8.149 1.00 92.19 191 ASP A N 1
ATOM 1517 C CA . ASP A 1 191 ? -12.604 14.836 8.000 1.00 92.19 191 ASP A CA 1
ATOM 1518 C C . ASP A 1 191 ? -11.887 13.572 7.497 1.00 92.19 191 ASP A C 1
ATOM 1520 O O . ASP A 1 191 ? -12.332 12.451 7.755 1.00 92.19 191 ASP A O 1
ATOM 1524 N N . ASP A 1 192 ? -10.783 13.758 6.781 1.00 95.25 192 ASP A N 1
ATOM 1525 C CA . ASP A 1 192 ? -9.906 12.727 6.235 1.00 95.25 192 ASP A CA 1
ATOM 1526 C C . ASP A 1 192 ? -8.718 12.407 7.156 1.00 95.25 192 ASP A C 1
ATOM 1528 O O . ASP A 1 192 ? -7.875 11.596 6.789 1.00 95.25 192 ASP A O 1
ATOM 1532 N N . ILE A 1 193 ? -8.633 12.993 8.356 1.00 97.06 193 ILE A N 1
ATOM 1533 C CA . ILE A 1 193 ? -7.529 12.761 9.297 1.00 97.06 193 ILE A CA 1
ATOM 1534 C C . ILE A 1 193 ? -8.020 12.030 10.550 1.00 97.06 193 ILE A C 1
ATOM 1536 O O . ILE A 1 193 ? -8.869 12.511 11.300 1.00 97.06 193 ILE A O 1
ATOM 1540 N N . ILE A 1 194 ? -7.401 10.884 10.832 1.00 96.50 194 ILE A N 1
ATOM 1541 C CA . ILE A 1 194 ? -7.509 10.165 12.102 1.00 96.50 194 ILE A CA 1
ATOM 1542 C C . ILE A 1 194 ? -6.323 10.593 12.973 1.00 96.50 194 ILE A C 1
ATOM 1544 O O . ILE A 1 194 ? -5.204 10.096 12.828 1.00 96.50 194 ILE A O 1
ATOM 1548 N N . SER A 1 195 ? -6.563 11.541 13.880 1.00 94.88 195 SER A N 1
ATOM 1549 C CA . SER A 1 195 ? -5.542 12.000 14.827 1.00 94.88 195 SER A CA 1
ATOM 1550 C C . SER A 1 195 ? -5.209 10.908 15.851 1.00 94.88 195 SER A C 1
ATOM 1552 O O . SER A 1 195 ? -6.094 10.335 16.489 1.00 94.88 195 SER A O 1
ATOM 1554 N N . SER A 1 196 ? -3.914 10.638 16.020 1.00 92.88 196 SER A N 1
ATOM 1555 C CA . SER A 1 196 ? -3.366 9.742 17.038 1.00 92.88 196 SER A CA 1
ATOM 1556 C C . SER A 1 196 ? -2.620 10.524 18.119 1.00 92.88 196 SER A C 1
ATOM 1558 O O . SER A 1 196 ? -1.882 11.462 17.828 1.00 92.88 196 SER A O 1
ATOM 1560 N N . THR A 1 197 ? -2.719 10.073 19.370 1.00 92.19 197 THR A N 1
ATOM 1561 C CA . THR A 1 197 ? -1.926 10.593 20.499 1.00 92.19 197 THR A CA 1
ATOM 1562 C C . THR A 1 197 ? -0.576 9.892 20.671 1.00 92.19 197 THR A C 1
ATOM 1564 O O . THR A 1 197 ? 0.315 10.423 21.331 1.00 92.19 197 THR A O 1
ATOM 1567 N N . TYR A 1 198 ? -0.395 8.709 20.078 1.00 91.25 198 TYR A N 1
ATOM 1568 C CA . TYR A 1 198 ? 0.888 8.003 20.057 1.00 91.25 198 TYR A CA 1
ATOM 1569 C C . TYR A 1 198 ? 1.887 8.722 19.153 1.00 91.25 198 TYR A C 1
ATOM 1571 O O . TYR A 1 198 ? 1.465 9.215 18.113 1.00 91.25 198 TYR A O 1
ATOM 1579 N N . SER A 1 199 ? 3.182 8.748 19.498 1.00 89.19 199 SER A N 1
ATOM 1580 C CA . SER A 1 199 ? 4.228 9.362 18.657 1.00 89.19 199 SER A CA 1
ATOM 1581 C C . SER A 1 199 ? 4.406 8.637 17.315 1.00 89.19 199 SER A C 1
ATOM 1583 O O . SER A 1 199 ? 4.064 7.460 17.194 1.00 89.19 199 SER A O 1
ATOM 1585 N N . ASP A 1 200 ? 4.981 9.317 16.318 1.00 85.94 200 ASP A N 1
ATOM 1586 C CA . ASP A 1 200 ? 5.281 8.793 14.968 1.00 85.94 200 ASP A CA 1
ATOM 1587 C C . ASP A 1 200 ? 6.432 7.764 14.912 1.00 85.94 200 ASP A C 1
ATOM 1589 O O . ASP A 1 200 ? 6.969 7.447 13.854 1.00 85.94 200 ASP A O 1
ATOM 1593 N N . GLU A 1 201 ? 6.830 7.202 16.049 1.00 86.06 201 GLU A N 1
ATOM 1594 C CA . GLU A 1 201 ? 7.873 6.184 16.094 1.00 86.06 201 GLU A CA 1
ATOM 1595 C C . GLU A 1 201 ? 7.368 4.823 15.602 1.00 86.06 201 GLU A C 1
ATOM 1597 O O . GLU A 1 201 ? 6.256 4.400 15.927 1.00 86.06 201 GLU A O 1
ATOM 1602 N N . ARG A 1 202 ? 8.245 4.059 14.932 1.00 84.12 202 ARG A N 1
ATOM 1603 C CA . ARG A 1 202 ? 7.938 2.706 14.422 1.00 84.12 202 ARG A CA 1
ATOM 1604 C C . ARG A 1 202 ? 7.301 1.782 15.466 1.00 84.12 202 ARG A C 1
ATOM 1606 O O . ARG A 1 202 ? 6.429 0.985 15.140 1.00 84.12 202 ARG A O 1
ATOM 1613 N N . LYS A 1 203 ? 7.708 1.899 16.733 1.00 84.69 203 LYS A N 1
ATOM 1614 C CA . LYS A 1 203 ? 7.183 1.091 17.849 1.00 84.69 203 LYS A CA 1
ATOM 1615 C C . LYS A 1 203 ? 5.709 1.340 18.172 1.00 84.69 203 LYS A C 1
ATOM 1617 O O . LYS A 1 203 ? 5.087 0.500 18.806 1.00 84.69 203 LYS A O 1
ATOM 1622 N N . ASN A 1 204 ? 5.174 2.483 17.757 1.00 90.19 204 ASN A N 1
ATOM 1623 C CA . ASN A 1 204 ? 3.817 2.915 18.058 1.00 90.19 204 ASN A CA 1
ATOM 1624 C C . ASN A 1 204 ? 2.851 2.728 16.881 1.00 90.19 204 ASN A C 1
ATOM 1626 O O . ASN A 1 204 ? 1.651 2.945 17.047 1.00 90.19 204 ASN A O 1
ATOM 1630 N N . LEU A 1 205 ? 3.343 2.304 15.710 1.00 93.00 205 LEU A N 1
ATOM 1631 C CA . LEU A 1 205 ? 2.523 2.134 14.506 1.00 93.00 205 LEU A CA 1
ATOM 1632 C C . LEU A 1 205 ? 1.354 1.171 14.733 1.00 93.00 205 LEU A C 1
ATOM 1634 O O . LEU A 1 205 ? 0.241 1.465 14.308 1.00 93.00 205 LEU A O 1
ATOM 1638 N N . ILE A 1 206 ? 1.562 0.093 15.496 1.00 94.62 206 ILE A N 1
ATOM 1639 C CA . ILE A 1 206 ? 0.494 -0.853 15.842 1.00 94.62 206 ILE A CA 1
ATOM 1640 C C . ILE A 1 206 ? -0.694 -0.171 16.531 1.00 94.62 206 ILE A C 1
ATOM 1642 O O . ILE A 1 206 ? -1.848 -0.446 16.208 1.00 94.62 206 ILE A O 1
ATOM 1646 N N . HIS A 1 207 ? -0.442 0.766 17.446 1.00 94.56 207 HIS A N 1
ATOM 1647 C CA . HIS A 1 207 ? -1.505 1.478 18.151 1.00 94.56 207 HIS A CA 1
ATOM 1648 C C . HIS A 1 207 ? -2.279 2.417 17.224 1.00 94.56 207 HIS A C 1
ATOM 1650 O O . HIS A 1 207 ? -3.502 2.520 17.331 1.00 94.56 207 HIS A O 1
ATOM 1656 N N . LYS A 1 208 ? -1.578 3.058 16.284 1.00 95.75 208 LYS A N 1
ATOM 1657 C CA . LYS A 1 208 ? -2.182 3.928 15.270 1.00 95.75 208 LYS A CA 1
ATOM 1658 C C . LYS A 1 208 ? -3.079 3.143 14.327 1.00 95.75 208 LYS A C 1
ATOM 1660 O O . LYS A 1 208 ? -4.234 3.506 14.125 1.00 95.75 208 LYS A O 1
ATOM 1665 N N . VAL A 1 209 ? -2.560 2.040 13.797 1.00 97.19 209 VAL A N 1
ATOM 1666 C CA . VAL A 1 209 ? -3.284 1.187 12.856 1.00 97.19 209 VAL A CA 1
ATOM 1667 C C . VAL A 1 209 ? -4.495 0.532 13.521 1.00 97.19 209 VAL A C 1
ATOM 1669 O O . VAL A 1 209 ? -5.585 0.569 12.954 1.00 97.19 209 VAL A O 1
ATOM 1672 N N . ARG A 1 210 ? -4.360 0.019 14.755 1.00 97.06 210 ARG A N 1
ATOM 1673 C CA . ARG A 1 210 ? -5.504 -0.501 15.531 1.00 97.06 210 ARG A CA 1
ATOM 1674 C C . ARG A 1 210 ? -6.588 0.558 15.714 1.00 97.06 210 ARG A C 1
ATOM 1676 O O . ARG A 1 210 ? -7.737 0.285 15.381 1.00 97.06 210 ARG A O 1
ATOM 1683 N N . SER A 1 211 ? -6.211 1.765 16.144 1.00 96.31 211 SER A N 1
ATOM 1684 C CA . SER A 1 211 ? -7.149 2.888 16.309 1.00 96.31 211 SER A CA 1
ATOM 1685 C C . SER A 1 211 ? -7.885 3.219 15.008 1.00 96.31 211 SER A C 1
ATOM 1687 O O . SER A 1 211 ? -9.073 3.531 15.018 1.00 96.31 211 SER A O 1
ATOM 1689 N N . ALA A 1 212 ? -7.201 3.126 13.868 1.00 97.75 212 ALA A N 1
ATOM 1690 C CA . ALA A 1 212 ? -7.813 3.386 12.574 1.00 97.75 212 ALA A CA 1
ATOM 1691 C C . ALA A 1 212 ? -8.779 2.279 12.141 1.00 97.75 212 ALA A C 1
ATOM 1693 O O . ALA A 1 212 ? -9.868 2.580 11.656 1.00 97.75 212 ALA A O 1
ATOM 1694 N N . PHE A 1 213 ? -8.437 1.006 12.361 1.00 98.56 213 PHE A N 1
ATOM 1695 C CA . PHE A 1 213 ? -9.373 -0.092 12.115 1.00 98.56 213 PHE A CA 1
ATOM 1696 C C . PHE A 1 213 ? -10.594 -0.020 13.030 1.00 98.56 213 PHE A C 1
ATOM 1698 O O . PHE A 1 213 ? -11.706 -0.238 12.554 1.00 98.56 213 PHE A O 1
ATOM 1705 N N . GLU A 1 214 ? -10.423 0.347 14.303 1.00 98.12 214 GLU A N 1
ATOM 1706 C CA . GLU A 1 214 ? -11.537 0.618 15.218 1.00 98.12 214 GLU A CA 1
ATOM 1707 C C . GLU A 1 214 ? -12.410 1.773 14.721 1.00 98.12 214 GLU A C 1
ATOM 1709 O O . GLU A 1 214 ? -13.632 1.651 14.698 1.00 98.12 214 GLU A O 1
ATOM 1714 N N . PHE A 1 215 ? -11.802 2.861 14.247 1.00 97.94 215 PHE A N 1
ATOM 1715 C CA . PHE A 1 215 ? -12.521 4.001 13.685 1.00 97.94 215 PHE A CA 1
ATOM 1716 C C . PHE A 1 215 ? -13.343 3.624 12.443 1.00 97.94 215 PHE A C 1
ATOM 1718 O O . PHE A 1 215 ? -14.520 3.982 12.363 1.00 97.94 215 PHE A O 1
ATOM 1725 N N . ILE A 1 216 ? -12.765 2.875 11.494 1.00 98.44 216 ILE A N 1
ATOM 1726 C CA . ILE A 1 216 ? -13.507 2.380 10.324 1.00 98.44 216 ILE A CA 1
ATOM 1727 C C . ILE A 1 216 ? -14.619 1.426 10.752 1.00 98.44 216 ILE A C 1
ATOM 1729 O O . ILE A 1 216 ? -15.739 1.535 10.257 1.00 98.44 216 ILE A O 1
ATOM 1733 N N . HIS A 1 217 ? -14.333 0.519 11.684 1.00 98.62 217 HIS A N 1
ATOM 1734 C CA . HIS A 1 217 ? -15.322 -0.409 12.212 1.00 98.62 217 HIS A CA 1
ATOM 1735 C C . HIS A 1 217 ? -16.511 0.316 12.862 1.00 98.62 217 HIS A C 1
ATOM 1737 O O . HIS A 1 217 ? -17.662 -0.027 12.612 1.00 98.62 217 HIS A O 1
ATOM 1743 N N . ASP A 1 218 ? -16.253 1.321 13.691 1.00 98.19 218 ASP A N 1
ATOM 1744 C CA . ASP A 1 218 ? -17.304 1.961 14.480 1.00 98.19 218 ASP A CA 1
ATOM 1745 C C . ASP A 1 218 ? -18.136 2.956 13.665 1.00 98.19 218 ASP A C 1
ATOM 1747 O O . ASP A 1 218 ? -19.309 3.159 13.975 1.00 98.19 218 ASP A O 1
ATOM 1751 N N . LYS A 1 219 ? -17.555 3.573 12.628 1.00 97.88 219 LYS A N 1
ATOM 1752 C CA . LYS A 1 219 ? -18.233 4.622 11.849 1.00 97.88 219 LYS A CA 1
ATOM 1753 C C . LYS A 1 219 ? -18.674 4.207 10.453 1.00 97.88 219 LYS A C 1
ATOM 1755 O O . LYS A 1 219 ? -19.650 4.757 9.962 1.00 97.88 219 LYS A O 1
ATOM 1760 N N . TYR A 1 220 ? -17.955 3.291 9.808 1.00 98.06 220 TYR A N 1
ATOM 1761 C CA . TYR A 1 220 ? -18.056 3.084 8.360 1.00 98.06 220 TYR A CA 1
ATOM 1762 C C . TYR A 1 220 ? -18.176 1.620 7.938 1.00 98.06 220 TYR A C 1
ATOM 1764 O O . TYR A 1 220 ? -18.108 1.319 6.746 1.00 98.06 220 TYR A O 1
ATOM 1772 N N . ILE A 1 221 ? -18.354 0.686 8.875 1.00 98.31 221 ILE A N 1
ATOM 1773 C CA . ILE A 1 221 ? -18.274 -0.745 8.561 1.00 98.31 221 ILE A CA 1
ATOM 1774 C C . ILE A 1 221 ? -19.305 -1.217 7.531 1.00 98.31 221 ILE A C 1
ATOM 1776 O O . ILE A 1 221 ? -19.029 -2.157 6.791 1.00 98.31 221 ILE A O 1
ATOM 1780 N N . ASP A 1 222 ? -20.464 -0.565 7.443 1.00 97.38 222 ASP A N 1
ATOM 1781 C CA . ASP A 1 222 ? -21.510 -0.898 6.468 1.00 97.38 222 ASP A CA 1
ATOM 1782 C C . ASP A 1 222 ? -21.308 -0.185 5.108 1.00 97.38 222 ASP A C 1
ATOM 1784 O O . ASP A 1 222 ? -21.863 -0.584 4.076 1.00 97.38 222 ASP A O 1
ATOM 1788 N N . GLU A 1 223 ? -20.439 0.829 5.069 1.00 97.94 223 GLU A N 1
ATOM 1789 C CA . GLU A 1 223 ? -20.079 1.592 3.868 1.00 97.94 223 GLU A CA 1
ATOM 1790 C C . GLU A 1 223 ? -18.876 1.008 3.114 1.00 97.94 223 GLU A C 1
ATOM 1792 O O . GLU A 1 223 ? -18.675 1.319 1.939 1.00 97.94 223 GLU A O 1
ATOM 1797 N N . VAL A 1 224 ? -18.096 0.141 3.761 1.00 98.38 224 VAL A N 1
ATOM 1798 C CA . VAL A 1 224 ? -16.859 -0.423 3.214 1.00 98.38 224 VAL A CA 1
ATOM 1799 C C . VAL A 1 224 ? -17.014 -1.900 2.848 1.00 98.38 224 VAL A C 1
ATOM 1801 O O . VAL A 1 224 ? -17.681 -2.668 3.543 1.00 98.38 224 VAL A O 1
ATOM 1804 N N . ASP A 1 225 ? -16.378 -2.326 1.756 1.00 98.81 225 ASP A N 1
ATOM 1805 C CA . ASP A 1 225 ? -16.193 -3.748 1.440 1.00 98.81 225 ASP A CA 1
ATOM 1806 C C . ASP A 1 225 ? -14.781 -4.207 1.813 1.00 98.81 225 ASP A C 1
ATOM 1808 O O . ASP A 1 225 ? -14.607 -5.290 2.374 1.00 98.81 225 ASP A O 1
ATOM 1812 N N . TRP A 1 226 ? -13.782 -3.360 1.561 1.00 98.88 226 TRP A N 1
ATOM 1813 C CA . TRP A 1 226 ? -12.375 -3.657 1.804 1.00 98.88 226 TRP A CA 1
ATOM 1814 C C . TRP A 1 226 ? -11.636 -2.454 2.383 1.00 98.88 226 TRP A C 1
ATOM 1816 O O . TRP A 1 226 ? -11.779 -1.335 1.893 1.00 98.88 226 TRP A O 1
ATOM 1826 N N . VAL A 1 227 ? -10.822 -2.690 3.410 1.00 98.94 227 VAL A N 1
ATOM 1827 C CA . VAL A 1 227 ? -9.957 -1.677 4.022 1.00 98.94 227 VAL A CA 1
ATOM 1828 C C . VAL A 1 227 ? -8.521 -1.948 3.605 1.00 98.94 227 VAL A C 1
ATOM 1830 O O . VAL A 1 227 ? -7.957 -2.972 3.982 1.00 98.94 227 VAL A O 1
ATOM 1833 N N . PHE A 1 228 ? -7.943 -1.045 2.820 1.00 98.94 228 PHE A N 1
ATOM 1834 C CA . PHE A 1 228 ? -6.566 -1.111 2.344 1.00 98.94 228 PHE A CA 1
ATOM 1835 C C . PHE A 1 228 ? -5.675 -0.198 3.188 1.00 98.94 228 PHE A C 1
ATOM 1837 O O . PHE A 1 228 ? -5.910 1.006 3.242 1.00 98.94 228 PHE A O 1
ATOM 1844 N N . LYS A 1 229 ? -4.664 -0.760 3.852 1.00 98.69 229 LYS A N 1
ATOM 1845 C CA . LYS A 1 229 ? -3.633 -0.020 4.584 1.00 98.69 229 LYS A CA 1
ATOM 1846 C C . LYS A 1 229 ? -2.405 0.144 3.696 1.00 98.69 229 LYS A C 1
ATOM 1848 O O . LYS A 1 229 ? -1.927 -0.844 3.142 1.00 98.69 229 LYS A O 1
ATOM 1853 N N . ALA A 1 230 ? -1.866 1.358 3.637 1.00 98.44 230 ALA A N 1
ATOM 1854 C CA . ALA A 1 230 ? -0.604 1.680 2.974 1.00 98.44 230 ALA A CA 1
ATOM 1855 C C . ALA A 1 230 ? 0.181 2.756 3.745 1.00 98.44 230 ALA A C 1
ATOM 1857 O O . ALA A 1 230 ? -0.359 3.403 4.648 1.00 98.44 230 ALA A O 1
ATOM 1858 N N . ASP A 1 231 ? 1.442 2.947 3.367 1.00 98.12 231 ASP A N 1
ATOM 1859 C CA . ASP A 1 231 ? 2.302 4.016 3.880 1.00 98.12 231 ASP A CA 1
ATOM 1860 C C . ASP A 1 231 ? 2.347 5.192 2.879 1.00 98.12 231 ASP A C 1
ATOM 1862 O O . ASP A 1 231 ? 1.975 5.051 1.710 1.00 98.12 231 ASP A O 1
ATOM 1866 N N . ASP A 1 232 ? 2.784 6.370 3.329 1.00 97.56 232 ASP A N 1
ATOM 1867 C CA . ASP A 1 232 ? 2.888 7.586 2.504 1.00 97.56 232 ASP A CA 1
ATOM 1868 C C . ASP A 1 232 ? 3.958 7.531 1.396 1.00 97.56 232 ASP A C 1
ATOM 1870 O O . ASP A 1 232 ? 3.977 8.385 0.509 1.00 97.56 232 ASP A O 1
ATOM 1874 N N . ASP A 1 233 ? 4.810 6.508 1.423 1.00 97.75 233 ASP A N 1
ATOM 1875 C CA . ASP A 1 233 ? 5.818 6.151 0.423 1.00 97.75 233 ASP A CA 1
ATOM 1876 C C . ASP A 1 233 ? 5.441 4.871 -0.351 1.00 97.75 233 ASP A C 1
ATOM 1878 O O . ASP A 1 233 ? 6.294 4.166 -0.893 1.00 97.75 233 ASP A O 1
ATOM 1882 N N . THR A 1 234 ? 4.143 4.563 -0.424 1.00 98.56 234 THR A N 1
ATOM 1883 C CA . THR A 1 234 ? 3.585 3.500 -1.272 1.00 98.56 234 THR A CA 1
ATOM 1884 C C . THR A 1 234 ? 2.863 4.109 -2.474 1.00 98.56 234 THR A C 1
ATOM 1886 O O . THR A 1 234 ? 2.012 4.985 -2.312 1.00 98.56 234 THR A O 1
ATOM 1889 N N . TYR A 1 235 ? 3.136 3.623 -3.687 1.00 98.62 235 TYR A N 1
ATOM 1890 C CA . TYR A 1 235 ? 2.270 3.875 -4.845 1.00 98.62 235 TYR A CA 1
ATOM 1891 C C . TYR A 1 235 ? 1.272 2.730 -5.005 1.00 98.62 235 TYR A C 1
ATOM 1893 O O . TYR A 1 235 ? 1.667 1.573 -4.876 1.00 98.62 235 TYR A O 1
ATOM 1901 N N . ALA A 1 236 ? 0.006 3.033 -5.312 1.00 98.69 236 ALA A N 1
ATOM 1902 C CA . ALA A 1 236 ? -1.030 2.019 -5.489 1.00 98.69 236 ALA A CA 1
ATOM 1903 C C . ALA A 1 236 ? -1.887 2.226 -6.752 1.00 98.69 236 ALA A C 1
ATOM 1905 O O . ALA A 1 236 ? -2.354 3.326 -7.038 1.00 98.69 236 ALA A O 1
ATOM 1906 N N . ILE A 1 237 ? -2.168 1.141 -7.473 1.00 98.50 237 ILE A N 1
ATOM 1907 C CA . ILE A 1 237 ? -3.103 1.087 -8.603 1.00 98.50 237 ILE A CA 1
ATOM 1908 C C . ILE A 1 237 ? -4.428 0.510 -8.086 1.00 98.50 237 ILE A C 1
ATOM 1910 O O . ILE A 1 237 ? -4.637 -0.705 -8.051 1.00 98.50 237 ILE A O 1
ATOM 1914 N N . ILE A 1 238 ? -5.324 1.385 -7.618 1.00 98.44 238 ILE A N 1
ATOM 1915 C CA . ILE A 1 238 ? -6.546 0.975 -6.899 1.00 98.44 238 ILE A CA 1
ATOM 1916 C C . ILE A 1 238 ? -7.533 0.238 -7.822 1.00 98.44 238 ILE A C 1
ATOM 1918 O O . ILE A 1 238 ? -8.306 -0.603 -7.373 1.00 98.44 238 ILE A O 1
ATOM 1922 N N . GLU A 1 239 ? -7.504 0.498 -9.122 1.00 95.88 239 GLU A N 1
ATOM 1923 C CA . GLU A 1 239 ? -8.257 -0.224 -10.145 1.00 95.88 239 GLU A CA 1
ATOM 1924 C C . GLU A 1 239 ? -7.850 -1.703 -10.196 1.00 95.88 239 GLU A C 1
ATOM 1926 O O . GLU A 1 239 ? -8.714 -2.579 -10.118 1.00 95.88 239 GLU A O 1
ATOM 1931 N N . ASN A 1 240 ? -6.544 -1.988 -10.207 1.00 95.75 240 ASN A N 1
ATOM 1932 C CA . ASN A 1 240 ? -6.020 -3.356 -10.165 1.00 95.75 240 ASN A CA 1
ATOM 1933 C C . ASN A 1 240 ? -6.333 -4.029 -8.825 1.00 95.75 240 ASN A C 1
ATOM 1935 O O . ASN A 1 240 ? -6.702 -5.205 -8.792 1.00 95.75 240 ASN A O 1
ATOM 1939 N N . LEU A 1 241 ? -6.281 -3.271 -7.722 1.00 98.38 241 LEU A N 1
ATOM 1940 C CA . LEU A 1 241 ? -6.743 -3.760 -6.424 1.00 98.38 241 LEU A CA 1
ATOM 1941 C C . LEU A 1 241 ? -8.216 -4.180 -6.486 1.00 98.38 241 LEU A C 1
ATOM 1943 O O . LEU A 1 241 ? -8.554 -5.279 -6.060 1.00 98.38 241 LEU A O 1
ATOM 1947 N N . ARG A 1 242 ? -9.106 -3.352 -7.047 1.00 96.44 242 ARG A N 1
ATOM 1948 C CA . ARG A 1 242 ? -10.529 -3.704 -7.192 1.00 96.44 242 ARG A CA 1
ATOM 1949 C C . ARG A 1 242 ? -10.739 -4.925 -8.065 1.00 96.44 242 ARG A C 1
ATOM 1951 O O . ARG A 1 242 ? -11.567 -5.762 -7.715 1.00 96.44 242 ARG A O 1
ATOM 1958 N N . PHE A 1 243 ? -9.991 -5.038 -9.158 1.00 89.56 243 PHE A N 1
ATOM 1959 C CA . PHE A 1 243 ? -10.034 -6.218 -10.008 1.00 89.56 243 PHE A CA 1
ATOM 1960 C C . PHE A 1 243 ? -9.704 -7.481 -9.205 1.00 89.56 243 PHE A C 1
ATOM 1962 O O . PHE A 1 243 ? -10.522 -8.399 -9.172 1.00 89.56 243 PHE A O 1
ATOM 1969 N N . LEU A 1 244 ? -8.593 -7.500 -8.461 1.00 92.38 244 LEU A N 1
ATOM 1970 C CA . LEU A 1 244 ? -8.259 -8.617 -7.570 1.00 92.38 244 LEU A CA 1
ATOM 1971 C C . LEU A 1 244 ? -9.395 -8.899 -6.572 1.00 92.38 244 LEU A C 1
ATOM 1973 O O . LEU A 1 244 ? -9.871 -10.027 -6.465 1.00 92.38 244 LEU A O 1
ATOM 1977 N N . LEU A 1 245 ? -9.870 -7.866 -5.877 1.00 94.25 245 LEU A N 1
ATOM 1978 C CA . LEU A 1 245 ? -10.882 -7.978 -4.825 1.00 94.25 245 LEU A CA 1
ATOM 1979 C C . LEU A 1 245 ? -12.263 -8.417 -5.329 1.00 94.25 245 LEU A C 1
ATOM 1981 O O . LEU A 1 245 ? -13.016 -9.009 -4.559 1.00 94.25 245 LEU A O 1
ATOM 1985 N N . SER A 1 246 ? -12.593 -8.175 -6.600 1.00 89.56 246 SER A N 1
ATOM 1986 C CA . SER A 1 246 ? -13.859 -8.609 -7.211 1.00 89.56 246 SER A CA 1
ATOM 1987 C C . SER A 1 246 ? -14.029 -10.134 -7.232 1.00 89.56 246 SER A C 1
ATOM 1989 O O . SER A 1 246 ? -15.150 -10.639 -7.252 1.00 89.56 246 SER A O 1
ATOM 1991 N N . HIS A 1 247 ? -12.921 -10.873 -7.140 1.00 86.44 247 HIS A N 1
ATOM 1992 C CA . HIS A 1 247 ? -12.903 -12.334 -7.067 1.00 86.44 247 HIS A CA 1
ATOM 1993 C C . HIS A 1 247 ? -13.149 -12.867 -5.647 1.00 86.44 247 HIS A C 1
ATOM 1995 O O . HIS A 1 247 ? -13.260 -14.077 -5.441 1.00 86.44 247 HIS A O 1
ATOM 2001 N N . TYR A 1 248 ? -13.254 -11.977 -4.659 1.00 90.31 248 TYR A N 1
ATOM 2002 C CA . TYR A 1 248 ? -13.421 -12.314 -3.255 1.00 90.31 248 TYR A CA 1
ATOM 2003 C C . TYR A 1 248 ? -14.716 -11.738 -2.679 1.00 90.31 248 TYR A C 1
ATOM 2005 O O . TYR A 1 248 ? -15.230 -10.707 -3.103 1.00 90.31 248 TYR A O 1
ATOM 2013 N N . ASN A 1 249 ? -15.251 -12.398 -1.650 1.00 93.31 249 ASN A N 1
ATOM 2014 C CA . ASN A 1 249 ? -16.460 -11.943 -0.969 1.00 93.31 249 ASN A CA 1
ATOM 2015 C C . ASN A 1 249 ? -16.101 -11.199 0.323 1.00 93.31 249 ASN A C 1
ATOM 2017 O O . ASN A 1 249 ? -15.723 -11.830 1.306 1.00 93.31 249 ASN A O 1
ATOM 2021 N N . ALA A 1 250 ? -16.311 -9.881 0.344 1.00 97.50 250 ALA A N 1
ATOM 2022 C CA . ALA A 1 250 ? -16.070 -9.013 1.503 1.00 97.50 250 ALA A CA 1
ATOM 2023 C C . ALA A 1 250 ? -16.847 -9.400 2.781 1.00 97.50 250 ALA A C 1
ATOM 2025 O O . ALA A 1 250 ? -16.479 -9.000 3.887 1.00 97.50 250 ALA A O 1
ATOM 2026 N N . SER A 1 251 ? -17.931 -10.173 2.650 1.00 98.00 251 SER A N 1
ATOM 2027 C CA . SER A 1 251 ? -18.716 -10.688 3.782 1.00 98.00 251 SER A CA 1
ATOM 2028 C C . SER A 1 251 ? -18.139 -11.979 4.373 1.00 98.00 251 SER A C 1
ATOM 2030 O O . SER A 1 251 ? -18.653 -12.474 5.373 1.00 98.00 251 SER A O 1
ATOM 2032 N N . LYS A 1 252 ? -17.077 -12.532 3.778 1.00 98.31 252 LYS A N 1
ATOM 2033 C CA . LYS A 1 252 ? -16.267 -13.608 4.355 1.00 98.31 252 LYS A CA 1
ATOM 2034 C C . LYS A 1 252 ? -14.960 -13.020 4.893 1.00 98.31 252 LYS A C 1
ATOM 2036 O O . LYS A 1 252 ? -14.437 -12.089 4.285 1.00 98.31 252 LYS A O 1
ATOM 2041 N N . PRO A 1 253 ? -14.441 -13.523 6.025 1.00 98.25 253 PRO A N 1
ATOM 2042 C CA . PRO A 1 253 ? -13.199 -13.012 6.577 1.00 98.25 253 PRO A CA 1
ATOM 2043 C C . PRO A 1 253 ? -12.028 -13.388 5.667 1.00 98.25 253 PRO A C 1
ATOM 2045 O O . PRO A 1 253 ? -11.958 -14.499 5.142 1.00 98.25 253 PRO A O 1
ATOM 2048 N N . GLY A 1 254 ? -11.108 -12.450 5.495 1.00 97.62 254 GLY A N 1
ATOM 2049 C CA . GLY A 1 254 ? -9.905 -12.638 4.703 1.00 97.62 254 GLY A CA 1
ATOM 2050 C C . GLY A 1 254 ? -9.070 -11.369 4.583 1.00 97.62 254 GLY A C 1
ATOM 2051 O O . GLY A 1 254 ? -9.620 -10.263 4.680 1.00 97.62 254 GLY A O 1
ATOM 2052 N N . TYR A 1 255 ? -7.765 -11.536 4.368 1.00 98.31 255 TYR A N 1
ATOM 2053 C CA . TYR A 1 255 ? -6.822 -10.446 4.105 1.00 98.31 255 TYR A CA 1
ATOM 2054 C C . TYR A 1 255 ? -5.767 -10.833 3.058 1.00 98.31 255 TYR A C 1
ATOM 2056 O O . TYR A 1 255 ? -5.419 -12.008 2.934 1.00 98.31 255 TYR A O 1
ATOM 2064 N N . LEU A 1 256 ? -5.289 -9.852 2.286 1.00 97.94 256 LEU A N 1
ATOM 2065 C CA . LEU A 1 256 ? -4.366 -10.017 1.154 1.00 97.94 256 LEU A CA 1
ATOM 2066 C C . LEU A 1 256 ? -3.222 -9.001 1.222 1.00 97.94 256 LEU A C 1
ATOM 2068 O O . LEU A 1 256 ? -3.374 -7.937 1.817 1.00 97.94 256 LEU A O 1
ATOM 2072 N N . GLY A 1 257 ? -2.102 -9.317 0.579 1.00 97.56 257 GLY A N 1
ATOM 2073 C CA . GLY A 1 257 ? -0.908 -8.474 0.505 1.00 97.56 257 GLY A CA 1
ATOM 2074 C C . GLY A 1 257 ? 0.285 -9.273 -0.024 1.00 97.56 257 GLY A C 1
ATOM 2075 O O . GLY A 1 257 ? 0.090 -10.339 -0.616 1.00 97.56 257 GLY A O 1
ATOM 2076 N N . PHE A 1 258 ? 1.503 -8.779 0.202 1.00 96.06 258 PHE A N 1
ATOM 2077 C CA . PHE A 1 258 ? 2.737 -9.544 -0.025 1.00 96.06 258 PHE A CA 1
ATOM 2078 C C . PHE A 1 258 ? 3.062 -10.388 1.209 1.00 96.06 258 PHE A C 1
ATOM 2080 O O . PHE A 1 258 ? 3.145 -9.836 2.302 1.00 96.06 258 PHE A O 1
ATOM 2087 N N . ILE A 1 259 ? 3.257 -11.698 1.059 1.00 93.75 259 ILE A N 1
ATOM 2088 C CA . ILE A 1 259 ? 3.342 -12.625 2.196 1.00 93.75 259 ILE A CA 1
ATOM 2089 C C . ILE A 1 259 ? 4.787 -12.774 2.689 1.00 93.75 259 ILE A C 1
ATOM 2091 O O . ILE A 1 259 ? 5.654 -13.239 1.957 1.00 93.75 259 ILE A O 1
ATOM 2095 N N . PHE A 1 260 ? 5.005 -12.485 3.970 1.00 92.25 260 PHE A N 1
ATOM 2096 C CA . PHE A 1 260 ? 6.168 -12.917 4.739 1.00 92.25 260 PHE A CA 1
ATOM 2097 C C . PHE A 1 260 ? 5.811 -14.115 5.622 1.00 92.25 260 PHE A C 1
ATOM 2099 O O . PHE A 1 260 ? 4.823 -14.089 6.347 1.00 92.25 260 PHE A O 1
ATOM 2106 N N . ASP A 1 261 ? 6.648 -15.146 5.628 1.00 88.06 261 ASP A N 1
ATOM 2107 C CA . ASP A 1 261 ? 6.490 -16.385 6.400 1.00 88.06 261 ASP A CA 1
ATOM 2108 C C . ASP A 1 261 ? 7.502 -16.528 7.554 1.00 88.06 261 ASP A C 1
ATOM 2110 O O . ASP A 1 261 ? 7.439 -17.501 8.303 1.00 88.06 261 ASP A O 1
ATOM 2114 N N . ARG A 1 262 ? 8.449 -15.591 7.717 1.00 84.44 262 ARG A N 1
ATOM 2115 C CA . ARG A 1 262 ? 9.580 -15.748 8.656 1.00 84.44 262 ARG A CA 1
ATOM 2116 C C . ARG A 1 262 ? 9.173 -15.919 10.123 1.00 84.44 262 ARG A C 1
ATOM 2118 O O . ARG A 1 262 ? 9.770 -16.730 10.826 1.00 84.44 262 ARG A O 1
ATOM 2125 N N . TYR A 1 263 ? 8.232 -15.109 10.604 1.00 81.25 263 TYR A N 1
ATOM 2126 C CA . TYR A 1 263 ? 7.969 -14.960 12.045 1.00 81.25 263 TYR A CA 1
ATOM 2127 C C . TYR A 1 263 ? 6.644 -15.568 12.508 1.00 81.25 263 TYR A C 1
ATOM 2129 O O . TYR A 1 263 ? 6.430 -15.751 13.705 1.00 81.25 263 TYR A O 1
ATOM 2137 N N . ILE A 1 264 ? 5.741 -15.863 11.574 1.00 82.38 264 ILE A N 1
ATOM 2138 C CA . ILE A 1 264 ? 4.399 -16.377 11.847 1.00 82.38 264 ILE A CA 1
ATOM 2139 C C . ILE A 1 264 ? 4.202 -17.581 10.938 1.00 82.38 264 ILE A C 1
ATOM 2141 O O . ILE A 1 264 ? 4.396 -17.477 9.731 1.00 82.38 264 ILE A O 1
ATOM 2145 N N . ASN A 1 265 ? 3.813 -18.725 11.506 1.00 78.88 265 ASN A N 1
ATOM 2146 C CA . ASN A 1 265 ? 3.746 -19.992 10.769 1.00 78.88 265 ASN A CA 1
ATOM 2147 C C . ASN A 1 265 ? 2.832 -19.917 9.539 1.00 78.88 265 ASN A C 1
ATOM 2149 O O . ASN A 1 265 ? 3.166 -20.482 8.496 1.00 78.88 265 ASN A O 1
ATOM 2153 N N . ASN A 1 266 ? 1.710 -19.202 9.649 1.00 83.69 266 ASN A N 1
ATOM 2154 C CA . ASN A 1 266 ? 0.794 -18.958 8.537 1.00 83.69 266 ASN A CA 1
ATOM 2155 C C . ASN A 1 266 ? 1.095 -17.671 7.760 1.00 83.69 266 ASN A C 1
ATOM 2157 O O . ASN A 1 266 ? 0.355 -17.356 6.835 1.00 83.69 266 ASN A O 1
ATOM 2161 N N . GLY A 1 267 ? 2.182 -16.978 8.087 1.00 90.12 267 GLY A N 1
ATOM 2162 C CA . GLY A 1 267 ? 2.626 -15.745 7.459 1.00 90.12 267 GLY A CA 1
ATOM 2163 C C . GLY A 1 267 ? 1.818 -14.501 7.836 1.00 90.12 267 GLY A C 1
ATOM 2164 O O . GLY A 1 267 ? 0.775 -14.557 8.485 1.00 90.12 267 GLY A O 1
ATOM 2165 N N . TYR A 1 268 ? 2.327 -13.350 7.420 1.00 94.12 268 TYR A N 1
ATOM 2166 C CA . TYR A 1 268 ? 1.725 -12.028 7.570 1.00 94.12 268 TYR A CA 1
ATOM 2167 C C . TYR A 1 268 ? 2.002 -11.197 6.321 1.00 94.12 268 TYR A C 1
ATOM 2169 O O . TYR A 1 268 ? 2.857 -11.557 5.516 1.00 94.12 268 TYR A O 1
ATOM 2177 N N . MET A 1 269 ? 1.254 -10.113 6.128 1.00 96.38 269 MET A N 1
ATOM 2178 C CA . MET A 1 269 ? 1.450 -9.263 4.954 1.00 96.38 269 MET A CA 1
ATOM 2179 C C . MET A 1 269 ? 2.492 -8.192 5.246 1.00 96.38 269 MET A C 1
ATOM 2181 O O . MET A 1 269 ? 2.473 -7.645 6.338 1.00 96.38 269 MET A O 1
ATOM 2185 N N . SER A 1 270 ? 3.353 -7.860 4.288 1.00 95.81 270 SER A N 1
ATOM 2186 C CA . SER A 1 270 ? 4.270 -6.721 4.394 1.00 95.81 270 SER A CA 1
ATOM 2187 C C . SER A 1 270 ? 3.507 -5.420 4.653 1.00 95.81 270 SER A C 1
ATOM 2189 O O . SER A 1 270 ? 2.616 -5.052 3.885 1.00 95.81 270 SER A O 1
ATOM 2191 N N . GLY A 1 271 ? 3.879 -4.704 5.715 1.00 95.94 271 GLY A N 1
ATOM 2192 C CA . GLY A 1 271 ? 3.273 -3.420 6.059 1.00 95.94 271 GLY A CA 1
ATOM 2193 C C . GLY A 1 271 ? 3.513 -2.334 5.009 1.00 95.94 271 GLY A C 1
ATOM 2194 O O . GLY A 1 271 ? 2.580 -1.586 4.712 1.00 95.94 271 GLY A O 1
ATOM 2195 N N . GLY A 1 272 ? 4.726 -2.279 4.448 1.00 96.12 272 GLY A N 1
ATOM 2196 C CA . GLY A 1 272 ? 5.133 -1.280 3.454 1.00 96.12 272 GLY A CA 1
ATOM 2197 C C . GLY A 1 272 ? 4.576 -1.558 2.059 1.00 96.12 272 GLY A C 1
ATOM 2198 O O . GLY A 1 272 ? 4.082 -0.658 1.393 1.00 96.12 272 GLY A O 1
ATOM 2199 N N . ALA A 1 273 ? 4.516 -2.828 1.638 1.00 97.12 273 ALA A N 1
ATOM 2200 C CA . ALA A 1 273 ? 3.822 -3.182 0.392 1.00 97.12 273 ALA A CA 1
ATOM 2201 C C . ALA A 1 273 ? 2.318 -2.849 0.449 1.00 97.12 273 ALA A C 1
ATOM 2203 O O . ALA A 1 273 ? 1.643 -2.821 -0.580 1.00 97.12 273 ALA A O 1
ATOM 2204 N N . GLY A 1 274 ? 1.788 -2.630 1.652 1.00 98.44 274 GLY A N 1
ATOM 2205 C CA . GLY A 1 274 ? 0.375 -2.478 1.920 1.00 98.44 274 GLY A CA 1
ATOM 2206 C C . GLY A 1 274 ? -0.351 -3.819 1.970 1.00 98.44 274 GLY A C 1
ATOM 2207 O O . GLY A 1 274 ? 0.076 -4.838 1.419 1.00 98.44 274 GLY A O 1
ATOM 2208 N N . TYR A 1 275 ? -1.489 -3.810 2.651 1.00 98.69 275 TYR A N 1
ATOM 2209 C CA . TYR A 1 275 ? -2.339 -4.983 2.796 1.00 98.69 275 TYR A CA 1
ATOM 2210 C C . TYR A 1 275 ? -3.805 -4.581 2.885 1.00 98.69 275 TYR A C 1
ATOM 2212 O O . TYR A 1 275 ? -4.151 -3.470 3.284 1.00 98.69 275 TYR A O 1
ATOM 2220 N N . VAL A 1 276 ? -4.689 -5.493 2.502 1.00 98.81 276 VAL A N 1
ATOM 2221 C CA . VAL A 1 276 ? -6.127 -5.242 2.427 1.00 98.81 276 VAL A CA 1
ATOM 2222 C C . VAL A 1 276 ? -6.900 -6.280 3.224 1.00 98.81 276 VAL A C 1
ATOM 2224 O O . VAL A 1 276 ? -6.618 -7.472 3.142 1.00 98.81 276 VAL A O 1
ATOM 2227 N N . ILE A 1 277 ? -7.883 -5.834 4.002 1.00 98.88 277 ILE A N 1
ATOM 2228 C CA . ILE A 1 277 ? -8.711 -6.677 4.868 1.00 98.88 277 ILE A CA 1
ATOM 2229 C C . ILE A 1 277 ? -10.176 -6.521 4.452 1.00 98.88 277 ILE A C 1
ATOM 2231 O O . ILE A 1 277 ? -10.676 -5.411 4.272 1.00 98.88 277 ILE A O 1
ATOM 2235 N N . SER A 1 278 ? -10.875 -7.643 4.303 1.00 98.88 278 SER A N 1
ATOM 2236 C CA . SER A 1 278 ? -12.325 -7.680 4.054 1.00 98.88 278 SER A CA 1
ATOM 2237 C C . SER A 1 278 ? -13.125 -7.019 5.180 1.00 98.88 278 SER A C 1
ATOM 2239 O O . SER A 1 278 ? -12.720 -7.048 6.343 1.00 98.88 278 SER A O 1
ATOM 2241 N N . ARG A 1 279 ? -14.325 -6.514 4.872 1.00 98.81 279 ARG A N 1
ATOM 2242 C CA . ARG A 1 279 ? -15.278 -6.002 5.873 1.00 98.81 279 ARG A CA 1
ATOM 2243 C C . ARG A 1 279 ? -15.479 -6.992 7.019 1.00 98.81 279 ARG A C 1
ATOM 2245 O O . ARG A 1 279 ? -15.412 -6.608 8.186 1.00 98.81 279 ARG A O 1
ATOM 2252 N N . GLN A 1 280 ? -15.713 -8.267 6.709 1.00 98.81 280 GLN A N 1
ATOM 2253 C CA . GLN A 1 280 ? -15.892 -9.284 7.745 1.00 98.81 280 GLN A CA 1
ATOM 2254 C C . GLN A 1 280 ? -14.604 -9.534 8.547 1.00 98.81 280 GLN A C 1
ATOM 2256 O O . GLN A 1 280 ? -14.680 -9.758 9.755 1.00 98.81 280 GLN A O 1
ATOM 2261 N N . GLY A 1 281 ? -13.434 -9.444 7.910 1.00 98.69 281 GLY A N 1
ATOM 2262 C CA . GLY A 1 281 ? -12.141 -9.484 8.593 1.00 98.69 281 GLY A CA 1
ATOM 2263 C C . GLY A 1 281 ? -11.962 -8.325 9.577 1.00 98.69 281 GLY A C 1
ATOM 2264 O O . GLY A 1 281 ? -11.567 -8.563 10.713 1.00 98.69 281 GLY A O 1
ATOM 2265 N N . ILE A 1 282 ? -12.337 -7.097 9.202 1.00 98.81 282 ILE A N 1
ATOM 2266 C CA . ILE A 1 282 ? -12.302 -5.928 10.098 1.00 98.81 282 ILE A CA 1
ATOM 2267 C C . ILE A 1 282 ? -13.250 -6.111 11.288 1.00 98.81 282 ILE A C 1
ATOM 2269 O O . ILE A 1 282 ? -12.850 -5.849 12.423 1.00 98.81 282 ILE A O 1
ATOM 2273 N N . LYS A 1 283 ? -14.473 -6.623 11.064 1.00 98.75 283 LYS A N 1
ATOM 2274 C CA . LYS A 1 283 ? -15.403 -6.961 12.159 1.00 98.75 283 LYS A CA 1
ATOM 2275 C C . LYS A 1 283 ? -14.759 -7.926 13.154 1.00 98.75 283 LYS A C 1
ATOM 2277 O O . LYS A 1 283 ? -14.753 -7.645 14.345 1.00 98.75 283 LYS A O 1
ATOM 2282 N N . GLN A 1 284 ? -14.173 -9.026 12.681 1.00 98.56 284 GLN A N 1
ATOM 2283 C CA . GLN A 1 284 ? -13.536 -10.013 13.561 1.00 98.56 284 GLN A CA 1
ATOM 2284 C C . GLN A 1 284 ? -12.290 -9.459 14.260 1.00 98.56 284 GLN A C 1
ATOM 2286 O O . GLN A 1 284 ? -12.155 -9.627 15.471 1.00 98.56 284 GLN A O 1
ATOM 2291 N N . LEU A 1 285 ? -11.419 -8.759 13.530 1.00 98.44 285 LEU A N 1
ATOM 2292 C CA . LEU A 1 285 ? -10.219 -8.128 14.077 1.00 98.44 285 LEU A CA 1
ATOM 2293 C C . LEU A 1 285 ? -10.567 -7.196 15.242 1.00 98.44 285 LEU A C 1
ATOM 2295 O O . LEU A 1 285 ? -9.970 -7.289 16.314 1.00 98.44 285 LEU A O 1
ATOM 2299 N N . VAL A 1 286 ? -11.551 -6.318 15.045 1.00 98.44 286 VAL A N 1
ATOM 2300 C CA . VAL A 1 286 ? -11.917 -5.302 16.033 1.00 98.44 286 VAL A CA 1
ATOM 2301 C C . VAL A 1 286 ? -12.761 -5.889 17.161 1.00 98.44 286 VAL A C 1
ATOM 2303 O O . VAL A 1 286 ? -12.388 -5.755 18.325 1.00 98.44 286 VAL A O 1
ATOM 2306 N N . GLN A 1 287 ? -13.879 -6.543 16.836 1.00 97.81 287 GLN A N 1
ATOM 2307 C CA . GLN A 1 287 ? -14.848 -7.008 17.831 1.00 97.81 287 GLN A CA 1
ATOM 2308 C C . GLN A 1 287 ? -14.305 -8.180 18.638 1.00 97.81 287 GLN A C 1
ATOM 2310 O O . GLN A 1 287 ? -14.387 -8.155 19.855 1.00 97.81 287 GLN A O 1
ATOM 2315 N N . ASN A 1 288 ? -13.730 -9.192 17.985 1.00 96.50 288 ASN A N 1
ATOM 2316 C CA . ASN A 1 288 ? -13.292 -10.403 18.678 1.00 96.50 288 ASN A CA 1
ATOM 2317 C C . ASN A 1 288 ? -11.852 -10.289 19.187 1.00 96.50 288 ASN A C 1
ATOM 2319 O O . ASN A 1 288 ? -11.512 -10.947 20.168 1.00 96.50 288 ASN A O 1
ATOM 2323 N N . GLY A 1 289 ? -11.019 -9.482 18.524 1.00 96.44 289 GLY A N 1
ATOM 2324 C CA . GLY A 1 289 ? -9.596 -9.350 18.822 1.00 96.44 289 GLY A CA 1
ATOM 2325 C C . GLY A 1 289 ? -9.273 -8.153 19.704 1.00 96.44 289 GLY A C 1
ATOM 2326 O O . GLY A 1 289 ? -8.912 -8.314 20.871 1.00 96.44 289 GLY A O 1
ATOM 2327 N N . ILE A 1 290 ? -9.357 -6.956 19.123 1.00 96.31 290 ILE A N 1
ATOM 2328 C CA . ILE A 1 290 ? -8.865 -5.711 19.721 1.00 96.31 290 ILE A CA 1
ATOM 2329 C C . ILE A 1 290 ? -9.681 -5.321 20.958 1.00 96.31 290 ILE A C 1
ATOM 2331 O O . ILE A 1 290 ? -9.088 -5.147 22.023 1.00 96.31 290 ILE A O 1
ATOM 2335 N N . LYS A 1 291 ? -11.012 -5.214 20.836 1.00 95.75 291 LYS A N 1
ATOM 2336 C CA . LYS A 1 291 ? -11.901 -4.735 21.913 1.00 95.75 291 LYS A CA 1
ATOM 2337 C C . LYS A 1 291 ? -12.038 -5.730 23.064 1.00 95.75 291 LYS A C 1
ATOM 2339 O O . LYS A 1 291 ? -12.092 -5.329 24.220 1.00 95.75 291 LYS A O 1
ATOM 2344 N N . GLU A 1 292 ? -12.004 -7.022 22.755 1.00 94.62 292 GLU A N 1
ATOM 2345 C CA . GLU A 1 292 ? -12.017 -8.110 23.745 1.00 94.62 292 GLU A CA 1
ATOM 2346 C C . GLU A 1 292 ? -10.623 -8.415 24.319 1.00 94.62 292 GLU A C 1
ATOM 2348 O O . GLU A 1 292 ? -10.459 -9.347 25.104 1.00 94.62 292 GLU A O 1
ATOM 2353 N N . ASN A 1 293 ? -9.597 -7.659 23.909 1.00 91.88 293 ASN A N 1
ATOM 2354 C CA . ASN A 1 293 ? -8.210 -7.840 24.331 1.00 91.88 293 ASN A CA 1
ATOM 2355 C C . ASN A 1 293 ? -7.683 -9.284 24.144 1.00 91.88 293 ASN A C 1
ATOM 2357 O O . ASN A 1 293 ? -6.826 -9.747 24.895 1.00 91.88 293 ASN A O 1
ATOM 2361 N N . LYS A 1 294 ? -8.175 -10.007 23.126 1.00 90.81 294 LYS A N 1
ATOM 2362 C CA . LYS A 1 294 ? -7.716 -11.371 22.791 1.00 90.81 294 LYS A CA 1
ATOM 2363 C C . LYS A 1 294 ? -6.404 -11.387 22.011 1.00 90.81 294 LYS A C 1
ATOM 2365 O O . LYS A 1 294 ? -5.760 -12.425 21.913 1.00 90.81 294 LYS A O 1
ATOM 2370 N N . CYS A 1 295 ? -5.997 -10.238 21.476 1.00 91.69 295 CYS A N 1
ATOM 2371 C CA . CYS A 1 295 ? -4.686 -10.026 20.870 1.00 91.69 295 CYS A CA 1
ATOM 2372 C C . CYS A 1 295 ? -4.023 -8.772 21.482 1.00 91.69 295 CYS A C 1
ATOM 2374 O O . CYS A 1 295 ? -4.018 -7.689 20.883 1.00 91.69 295 CYS A O 1
ATOM 2376 N N . PRO A 1 296 ? -3.522 -8.854 22.727 1.00 89.75 296 PRO A N 1
ATOM 2377 C CA . PRO A 1 296 ? -2.847 -7.722 23.353 1.00 89.75 296 PRO A CA 1
ATOM 2378 C C . PRO A 1 296 ? -1.586 -7.348 22.562 1.00 89.75 296 PRO A C 1
ATOM 2380 O O . PRO A 1 296 ? -0.893 -8.225 22.047 1.00 89.75 296 PRO A O 1
ATOM 2383 N N . VAL A 1 297 ? -1.292 -6.045 22.479 1.00 86.56 297 VAL A N 1
ATOM 2384 C CA . VAL A 1 297 ? -0.019 -5.559 21.919 1.00 86.56 297 VAL A CA 1
ATOM 2385 C C . VAL A 1 297 ? 1.116 -6.112 22.774 1.00 86.56 297 VAL A C 1
ATOM 2387 O O . VAL A 1 297 ? 1.096 -5.973 24.002 1.00 86.56 297 VAL A O 1
ATOM 2390 N N . VAL A 1 298 ? 2.094 -6.753 22.139 1.00 81.25 298 VAL A N 1
ATOM 2391 C CA . VAL A 1 298 ? 3.229 -7.342 22.859 1.00 81.25 298 VAL A CA 1
ATOM 2392 C C . VAL A 1 298 ? 4.167 -6.223 23.291 1.00 81.25 298 VAL A C 1
ATOM 2394 O O . VAL A 1 298 ? 4.479 -5.311 22.525 1.00 81.25 298 VAL A O 1
ATOM 2397 N N . LYS A 1 299 ? 4.649 -6.266 24.536 1.00 72.94 299 LYS A N 1
ATOM 2398 C CA . LYS A 1 299 ? 5.572 -5.231 25.005 1.00 72.94 299 LYS A CA 1
ATOM 2399 C C . LYS A 1 299 ? 6.896 -5.363 24.257 1.00 72.94 299 LYS A C 1
ATOM 2401 O O . LYS A 1 299 ? 7.512 -6.420 24.260 1.00 72.94 299 LYS A O 1
ATOM 2406 N N . ARG A 1 300 ? 7.418 -4.251 23.737 1.00 62.69 300 ARG A N 1
ATOM 2407 C CA . ARG A 1 300 ? 8.740 -4.178 23.078 1.00 62.69 300 ARG A CA 1
ATOM 2408 C C . ARG A 1 300 ? 9.897 -4.779 23.887 1.00 62.69 300 ARG A C 1
ATOM 2410 O O . ARG A 1 300 ? 10.840 -5.282 23.298 1.00 62.69 300 ARG A O 1
ATOM 2417 N N . LYS A 1 301 ? 9.841 -4.742 25.225 1.00 61.25 301 LYS A N 1
ATOM 2418 C CA . LYS A 1 301 ? 10.852 -5.394 26.085 1.00 61.25 301 LYS A CA 1
ATOM 2419 C C . LYS A 1 301 ? 10.871 -6.921 25.937 1.00 61.25 301 LYS A C 1
ATOM 2421 O O . LYS A 1 301 ? 11.893 -7.533 26.207 1.00 61.25 301 LYS A O 1
ATOM 2426 N N . GLU A 1 302 ? 9.745 -7.510 25.551 1.00 64.38 302 GLU A N 1
ATOM 2427 C CA . GLU A 1 302 ? 9.570 -8.950 25.347 1.00 64.38 302 GLU A CA 1
ATOM 2428 C C . GLU A 1 302 ? 9.906 -9.346 23.902 1.00 64.38 302 GLU A C 1
ATOM 2430 O O . GLU A 1 302 ? 10.389 -10.451 23.674 1.00 64.38 302 GLU A O 1
ATOM 2435 N N . ASN A 1 303 ? 9.693 -8.443 22.935 1.00 67.75 303 ASN A N 1
ATOM 2436 C CA . ASN A 1 303 ? 10.123 -8.628 21.550 1.00 67.75 303 ASN A CA 1
ATOM 2437 C C . ASN A 1 303 ? 10.420 -7.272 20.862 1.00 67.75 303 ASN A C 1
ATOM 2439 O O . ASN A 1 303 ? 9.489 -6.594 20.414 1.00 67.75 303 ASN A O 1
ATOM 2443 N N . PRO A 1 304 ? 11.694 -6.841 20.796 1.00 65.25 304 PRO A N 1
ATOM 2444 C CA . PRO A 1 304 ? 12.063 -5.535 20.252 1.00 65.25 304 PRO A CA 1
ATOM 2445 C C . PRO A 1 304 ? 11.902 -5.435 18.728 1.00 65.25 304 PRO A C 1
ATOM 2447 O O . PRO A 1 304 ? 11.746 -4.316 18.228 1.00 65.25 304 PRO A O 1
ATOM 2450 N N . ASP A 1 305 ? 11.884 -6.574 18.032 1.00 68.75 305 ASP A N 1
ATOM 2451 C CA . ASP A 1 305 ? 11.845 -6.684 16.567 1.00 68.75 305 ASP A CA 1
ATOM 2452 C C . ASP A 1 305 ? 10.421 -6.793 16.005 1.00 68.75 305 ASP A C 1
ATOM 2454 O O . ASP A 1 305 ? 10.229 -6.851 14.790 1.00 68.75 305 ASP A O 1
ATOM 2458 N N . LEU A 1 306 ? 9.408 -6.811 16.878 1.00 81.50 306 LEU A N 1
ATOM 2459 C CA . LEU A 1 306 ? 8.017 -6.928 16.465 1.00 81.50 306 LEU A CA 1
ATOM 2460 C C . LEU A 1 306 ? 7.554 -5.634 15.775 1.00 81.50 306 LEU A C 1
ATOM 2462 O O . LEU A 1 306 ? 7.613 -4.533 16.341 1.00 81.50 306 LEU A O 1
ATOM 2466 N N . SER A 1 307 ? 7.117 -5.783 14.530 1.00 89.62 307 SER A N 1
ATOM 2467 C CA . SER A 1 307 ? 6.583 -4.716 13.688 1.00 89.62 307 SER A CA 1
ATOM 2468 C C . SER A 1 307 ? 5.051 -4.736 13.654 1.00 89.62 307 SER A C 1
ATOM 2470 O O . SER A 1 307 ? 4.412 -5.731 13.996 1.00 89.62 307 SER A O 1
ATOM 2472 N N . GLU A 1 308 ? 4.453 -3.614 13.246 1.00 94.12 308 GLU A N 1
ATOM 2473 C CA . GLU A 1 308 ? 2.993 -3.441 13.182 1.00 94.12 308 GLU A CA 1
ATOM 2474 C C . GLU A 1 308 ? 2.304 -4.525 12.348 1.00 94.12 308 GLU A C 1
ATOM 2476 O O . GLU A 1 308 ? 1.314 -5.107 12.782 1.00 94.12 308 GLU A O 1
ATOM 2481 N N . ASP A 1 309 ? 2.864 -4.839 11.190 1.00 94.69 309 ASP A N 1
ATOM 2482 C CA . ASP A 1 309 ? 2.343 -5.832 10.262 1.00 94.69 309 ASP A CA 1
ATOM 2483 C C . ASP A 1 309 ? 2.379 -7.268 10.820 1.00 94.69 309 ASP A C 1
ATOM 2485 O O . ASP A 1 30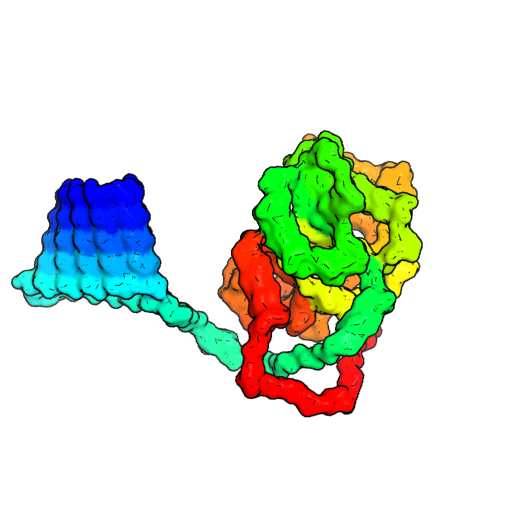9 ? 1.426 -8.033 10.641 1.00 94.69 309 ASP A O 1
ATOM 2489 N N . GLN A 1 310 ? 3.419 -7.615 11.584 1.00 93.69 310 GLN A N 1
ATOM 2490 C CA . GLN A 1 310 ? 3.488 -8.870 12.335 1.00 93.69 310 GLN A CA 1
ATOM 2491 C C . GLN A 1 310 ? 2.396 -8.929 13.409 1.00 93.69 310 GLN A C 1
ATOM 2493 O O . GLN A 1 310 ? 1.733 -9.954 13.569 1.00 93.69 310 GLN A O 1
ATOM 2498 N N . GLU A 1 311 ? 2.176 -7.842 14.149 1.00 94.00 311 GLU A N 1
ATOM 2499 C CA . GLU A 1 311 ? 1.151 -7.796 15.198 1.00 94.00 311 GLU A CA 1
ATOM 2500 C C . GLU A 1 311 ? -0.270 -7.883 14.638 1.00 94.00 311 GLU A C 1
ATOM 2502 O O . GLU A 1 311 ? -1.091 -8.643 15.163 1.00 94.00 311 GLU A O 1
ATOM 2507 N N . ILE A 1 312 ? -0.555 -7.167 13.548 1.00 96.19 312 ILE A N 1
ATOM 2508 C CA . ILE A 1 312 ? -1.834 -7.273 12.845 1.00 96.19 312 ILE A CA 1
ATOM 2509 C C . ILE A 1 312 ? -2.021 -8.687 12.291 1.00 96.19 312 ILE A C 1
ATOM 2511 O O . ILE A 1 312 ? -3.072 -9.284 12.529 1.00 96.19 312 ILE A O 1
ATOM 2515 N N . GLY A 1 313 ? -1.002 -9.270 11.650 1.00 95.25 313 GLY A N 1
ATOM 2516 C CA . GLY A 1 313 ? -1.041 -10.649 11.155 1.00 95.25 313 GLY A CA 1
ATOM 2517 C C . GLY A 1 313 ? -1.365 -11.667 12.252 1.00 95.25 313 GLY A C 1
ATOM 2518 O O . GLY A 1 313 ? -2.292 -12.463 12.103 1.00 95.25 313 GLY A O 1
ATOM 2519 N N . ARG A 1 314 ? -0.682 -11.587 13.403 1.00 93.19 314 ARG A N 1
ATOM 2520 C CA . ARG A 1 314 ? -0.956 -12.453 14.566 1.00 93.19 314 ARG A CA 1
ATOM 2521 C C . ARG A 1 314 ? -2.372 -12.280 15.098 1.00 93.19 314 ARG A C 1
ATOM 2523 O O . ARG A 1 314 ? -3.013 -13.265 15.471 1.00 93.19 314 ARG A O 1
ATOM 2530 N N . CYS A 1 315 ? -2.859 -11.041 15.176 1.00 95.50 315 CYS A N 1
ATOM 2531 C CA . CYS A 1 315 ? -4.208 -10.794 15.667 1.00 95.50 315 CYS A CA 1
ATOM 2532 C C . CYS A 1 315 ? -5.268 -11.329 14.691 1.00 95.50 315 CYS A C 1
ATOM 2534 O O . CYS A 1 315 ? -6.228 -11.957 15.136 1.00 95.50 315 CYS A O 1
ATOM 2536 N N . LEU A 1 316 ? -5.088 -11.143 13.381 1.00 96.44 316 LEU A N 1
ATOM 2537 C CA . LEU A 1 316 ? -5.975 -11.688 12.347 1.00 96.44 316 LEU A CA 1
ATOM 2538 C C . LEU A 1 316 ? -6.040 -13.218 12.411 1.00 96.44 316 LEU A C 1
ATOM 2540 O O . LEU A 1 316 ? -7.134 -13.781 12.472 1.00 96.44 316 LEU A O 1
ATOM 2544 N N . GLU A 1 317 ? -4.884 -13.881 12.502 1.00 92.62 317 GLU A N 1
ATOM 2545 C CA . GLU A 1 317 ? -4.790 -15.337 12.646 1.00 92.62 317 GLU A CA 1
ATOM 2546 C C . GLU A 1 317 ? -5.519 -15.831 13.905 1.00 92.62 317 GLU A C 1
ATOM 2548 O O . GLU A 1 317 ? -6.359 -16.731 13.836 1.00 92.62 317 GLU A O 1
ATOM 2553 N N . SER A 1 318 ? -5.272 -15.183 15.048 1.00 93.38 318 SER A N 1
ATOM 2554 C CA . SER A 1 318 ? -5.903 -15.530 16.332 1.00 93.38 318 SER A CA 1
ATOM 2555 C C . SER A 1 318 ? -7.427 -15.353 16.317 1.00 93.38 318 SER A C 1
ATOM 2557 O O . SER A 1 318 ? -8.132 -15.974 17.111 1.00 93.38 318 SER A O 1
ATOM 2559 N N . ASN A 1 319 ? -7.943 -14.521 15.408 1.00 95.50 319 ASN A N 1
ATOM 2560 C CA . ASN A 1 319 ? -9.368 -14.243 15.237 1.00 95.50 319 ASN A CA 1
ATOM 2561 C C . ASN A 1 319 ? -9.967 -14.916 13.998 1.00 95.50 319 ASN A C 1
ATOM 2563 O O . ASN A 1 319 ? -11.043 -14.518 13.559 1.00 95.50 319 ASN A O 1
ATOM 2567 N N . GLN A 1 320 ? -9.309 -15.961 13.478 1.00 95.12 320 GLN A N 1
ATOM 2568 C CA . GLN A 1 320 ? -9.811 -16.795 12.381 1.00 95.12 320 GLN A CA 1
ATOM 2569 C C . GLN A 1 320 ? -10.064 -16.011 11.084 1.00 95.12 320 GLN A C 1
ATOM 2571 O O . GLN A 1 320 ? -10.933 -16.376 10.291 1.00 95.12 320 GLN A O 1
ATOM 2576 N N . VAL A 1 321 ? -9.282 -14.954 10.846 1.00 97.19 321 VAL A N 1
ATOM 2577 C CA . VAL A 1 321 ? -9.263 -14.241 9.569 1.00 97.19 321 VAL A CA 1
ATOM 2578 C C . VAL A 1 321 ? -8.147 -14.841 8.709 1.00 97.19 321 VAL A C 1
ATOM 2580 O O . VAL A 1 321 ? -6.976 -14.568 8.970 1.00 97.19 321 VAL A O 1
ATOM 2583 N N . PRO A 1 322 ? -8.458 -15.686 7.710 1.00 95.06 322 PRO A N 1
ATOM 2584 C CA . PRO A 1 322 ? -7.436 -16.370 6.927 1.00 95.06 322 PRO A CA 1
ATOM 2585 C C . PRO A 1 322 ? -6.738 -15.417 5.956 1.00 95.06 322 PRO A C 1
ATOM 2587 O O . PRO A 1 322 ? -7.353 -14.505 5.401 1.00 95.06 322 PRO A O 1
ATOM 2590 N N . ARG A 1 323 ? -5.460 -15.670 5.673 1.00 93.56 323 ARG A N 1
ATOM 2591 C CA . ARG A 1 323 ? -4.807 -15.041 4.521 1.00 93.56 323 ARG A CA 1
ATOM 2592 C C . ARG A 1 323 ? -5.387 -15.588 3.219 1.00 93.56 323 ARG A C 1
ATOM 2594 O O . ARG A 1 323 ? -5.697 -16.775 3.126 1.00 93.56 323 ARG A O 1
ATOM 2601 N N . LEU A 1 324 ? -5.484 -14.738 2.208 1.00 92.12 324 LEU A N 1
ATOM 2602 C CA . LEU A 1 324 ? -5.861 -15.116 0.848 1.00 92.12 324 LEU A CA 1
ATOM 2603 C C . LEU A 1 324 ? -4.698 -14.818 -0.106 1.00 92.12 324 LEU A C 1
ATOM 2605 O O . LEU A 1 324 ? -3.756 -14.107 0.248 1.00 92.12 324 LEU A O 1
ATOM 2609 N N . ASN A 1 325 ? -4.745 -15.393 -1.306 1.00 86.62 325 ASN A N 1
ATOM 2610 C CA . ASN A 1 325 ? -3.675 -15.251 -2.287 1.00 86.62 325 ASN A CA 1
ATOM 2611 C C . ASN A 1 325 ? -3.904 -14.018 -3.174 1.00 86.62 325 ASN A C 1
ATOM 2613 O O . ASN A 1 325 ? -4.971 -13.854 -3.759 1.00 86.62 325 ASN A O 1
ATOM 2617 N N . SER A 1 326 ? -2.903 -13.156 -3.284 1.00 92.94 326 SER A N 1
ATOM 2618 C CA . SER A 1 326 ? -2.940 -11.971 -4.143 1.00 92.94 326 SER A CA 1
ATOM 2619 C C . SER A 1 326 ? -2.294 -12.196 -5.511 1.00 92.94 326 SER A C 1
ATOM 2621 O O . SER A 1 326 ? -2.519 -11.401 -6.416 1.00 92.94 326 SER A O 1
ATOM 2623 N N . ARG A 1 327 ? -1.516 -13.272 -5.671 1.00 87.12 327 ARG A N 1
ATOM 2624 C CA . ARG A 1 327 ? -0.728 -13.539 -6.877 1.00 87.12 327 ARG A CA 1
ATOM 2625 C C . ARG A 1 327 ? -1.583 -13.858 -8.084 1.00 87.12 327 ARG A C 1
ATOM 2627 O O . ARG A 1 327 ? -2.688 -14.391 -7.965 1.00 87.12 327 ARG A O 1
ATOM 2634 N N . ASP A 1 328 ? -1.024 -13.571 -9.251 1.00 79.50 328 ASP A N 1
ATOM 2635 C CA . ASP A 1 328 ? -1.660 -13.927 -10.508 1.00 79.50 328 ASP A CA 1
ATOM 2636 C C . ASP A 1 328 ? -1.546 -15.430 -10.825 1.00 79.50 328 ASP A C 1
ATOM 2638 O O . ASP A 1 328 ? -0.972 -16.226 -10.075 1.00 79.50 328 ASP A O 1
ATOM 2642 N N . VAL A 1 329 ? -2.114 -15.829 -11.965 1.00 74.88 329 VAL A N 1
ATOM 2643 C CA . VAL A 1 329 ? -2.137 -17.227 -12.427 1.00 74.88 329 VAL A CA 1
ATOM 2644 C C . VAL A 1 329 ? -0.754 -17.808 -12.730 1.00 74.88 329 VAL A C 1
ATOM 2646 O O . VAL A 1 329 ? -0.617 -19.028 -12.782 1.00 74.88 329 VAL A O 1
ATOM 2649 N N . TYR A 1 330 ? 0.257 -16.958 -12.908 1.00 76.88 330 TYR A N 1
ATOM 2650 C CA . TYR A 1 330 ? 1.645 -17.349 -13.142 1.00 76.88 330 TYR A CA 1
ATOM 2651 C C . TYR A 1 330 ? 2.475 -17.323 -11.852 1.00 76.88 330 TYR A C 1
ATOM 2653 O O . TYR A 1 330 ? 3.667 -17.617 -11.878 1.00 76.88 330 TYR A O 1
ATOM 2661 N N . GLY A 1 331 ? 1.850 -16.998 -10.715 1.00 79.25 331 GLY A N 1
ATOM 2662 C CA . GLY A 1 331 ? 2.514 -16.899 -9.422 1.00 79.25 331 GLY A CA 1
ATOM 2663 C C . GLY A 1 331 ? 3.293 -15.600 -9.222 1.00 79.25 331 GLY A C 1
ATOM 2664 O O . GLY A 1 331 ? 4.078 -15.533 -8.280 1.00 79.25 331 GLY A O 1
ATOM 2665 N N . ARG A 1 332 ? 3.085 -14.579 -10.062 1.00 86.69 332 ARG A N 1
ATOM 2666 C CA . ARG A 1 332 ? 3.740 -13.271 -9.920 1.00 86.69 332 ARG A CA 1
ATOM 2667 C C . ARG A 1 332 ? 3.067 -12.440 -8.842 1.00 86.69 332 ARG A C 1
ATOM 2669 O O . ARG A 1 332 ? 1.847 -12.506 -8.653 1.00 86.69 332 ARG A O 1
ATOM 2676 N N . ASP A 1 333 ? 3.866 -11.634 -8.157 1.00 92.50 333 ASP A N 1
ATOM 2677 C CA . ASP A 1 333 ? 3.381 -10.770 -7.092 1.00 92.50 333 ASP A CA 1
ATOM 2678 C C . ASP A 1 333 ? 2.572 -9.587 -7.649 1.00 92.50 333 ASP A C 1
ATOM 2680 O O . ASP A 1 333 ? 2.798 -9.082 -8.753 1.00 92.50 333 ASP A O 1
ATOM 2684 N N . THR A 1 334 ? 1.569 -9.163 -6.877 1.00 95.12 334 THR A N 1
ATOM 2685 C CA . THR A 1 334 ? 0.800 -7.937 -7.138 1.00 95.12 334 THR A CA 1
ATOM 2686 C C . THR A 1 334 ? 1.114 -6.845 -6.117 1.00 95.12 334 THR A C 1
ATOM 2688 O O . THR A 1 334 ? 0.927 -5.671 -6.407 1.00 95.12 334 THR A O 1
ATOM 2691 N N . PHE A 1 335 ? 1.592 -7.204 -4.926 1.00 97.81 335 PHE A N 1
ATOM 2692 C CA . PHE A 1 335 ? 2.032 -6.265 -3.896 1.00 97.81 335 PHE A CA 1
ATOM 2693 C C . PHE A 1 335 ? 3.549 -6.348 -3.780 1.00 97.81 335 PHE A C 1
ATOM 2695 O O . PHE A 1 335 ? 4.071 -7.454 -3.687 1.00 97.81 335 PHE A O 1
ATOM 2702 N N . HIS A 1 336 ? 4.251 -5.217 -3.750 1.00 96.12 336 HIS A N 1
ATOM 2703 C CA . HIS A 1 336 ? 5.713 -5.215 -3.832 1.00 96.12 336 HIS A CA 1
ATOM 2704 C C . HIS A 1 336 ? 6.335 -4.448 -2.653 1.00 96.12 336 HIS A C 1
ATOM 2706 O O . HIS A 1 336 ? 6.084 -3.251 -2.509 1.00 96.12 336 HIS A O 1
ATOM 2712 N N . PRO A 1 337 ? 7.166 -5.094 -1.808 1.00 94.38 337 PRO A N 1
ATOM 2713 C CA . PRO A 1 337 ? 7.774 -4.458 -0.633 1.00 94.38 337 PRO A CA 1
ATOM 2714 C C . PRO A 1 337 ? 8.997 -3.579 -0.950 1.00 94.38 337 PRO A C 1
ATOM 2716 O O . PRO A 1 337 ? 9.657 -3.121 -0.026 1.00 94.38 337 PRO A O 1
ATOM 2719 N N . TYR A 1 338 ? 9.305 -3.358 -2.231 1.00 93.19 338 TYR A N 1
ATOM 2720 C CA . TYR A 1 338 ? 10.438 -2.551 -2.708 1.00 93.19 338 TYR A CA 1
ATOM 2721 C C . TYR A 1 338 ? 10.026 -1.719 -3.930 1.00 93.19 338 TYR A C 1
ATOM 2723 O O . TYR A 1 338 ? 8.963 -2.001 -4.505 1.00 93.19 338 TYR A O 1
ATOM 2731 N N . PRO A 1 339 ? 10.848 -0.736 -4.352 1.00 92.44 339 PRO A N 1
ATOM 2732 C CA . PRO A 1 339 ? 10.578 0.052 -5.548 1.00 92.44 339 PRO A CA 1
ATOM 2733 C C . PRO A 1 339 ? 10.485 -0.824 -6.795 1.00 92.44 339 PRO A C 1
ATOM 2735 O O . PRO A 1 339 ? 11.203 -1.820 -6.913 1.00 92.44 339 PRO A O 1
ATOM 2738 N N . LEU A 1 340 ? 9.645 -0.420 -7.754 1.00 88.12 340 LEU A N 1
ATOM 2739 C CA . LEU A 1 340 ? 9.449 -1.131 -9.026 1.00 88.12 340 LEU A CA 1
ATOM 2740 C C . LEU A 1 340 ? 10.779 -1.448 -9.729 1.00 88.12 340 LEU A C 1
ATOM 2742 O O . LEU A 1 340 ? 10.965 -2.555 -10.225 1.00 88.12 340 LEU A O 1
ATOM 2746 N N . GLU A 1 341 ? 11.717 -0.502 -9.729 1.00 87.75 341 GLU A N 1
ATOM 2747 C CA . GLU A 1 341 ? 13.044 -0.654 -10.336 1.00 87.75 341 GLU A CA 1
ATOM 2748 C C . GLU A 1 341 ? 13.803 -1.862 -9.772 1.00 87.75 341 GLU A C 1
ATOM 2750 O O . GLU A 1 341 ? 14.351 -2.653 -10.534 1.00 87.75 341 GLU A O 1
ATOM 2755 N N . GLN A 1 342 ? 13.785 -2.076 -8.452 1.00 87.44 342 GLN A N 1
ATOM 2756 C CA . GLN A 1 342 ? 14.490 -3.211 -7.845 1.00 87.44 342 GLN A CA 1
ATOM 2757 C C . GLN A 1 342 ? 13.879 -4.554 -8.244 1.00 87.44 342 GLN A C 1
ATOM 2759 O O . GLN A 1 342 ? 14.617 -5.512 -8.474 1.00 87.44 342 GLN A O 1
ATOM 2764 N N . HIS A 1 343 ? 12.550 -4.618 -8.370 1.00 86.81 343 HIS A N 1
ATOM 2765 C CA . HIS A 1 343 ? 11.858 -5.814 -8.860 1.00 86.81 343 HIS A CA 1
ATOM 2766 C C . HIS A 1 343 ? 12.193 -6.089 -10.331 1.00 86.81 343 HIS A C 1
ATOM 2768 O O . HIS A 1 343 ? 12.544 -7.217 -10.681 1.00 86.81 343 HIS A O 1
ATOM 2774 N N . LEU A 1 344 ? 12.162 -5.055 -11.180 1.00 83.94 344 LEU A N 1
ATOM 2775 C CA . LEU A 1 344 ? 12.441 -5.169 -12.617 1.00 83.94 344 LEU A CA 1
ATOM 2776 C C . LEU A 1 344 ? 13.892 -5.531 -12.932 1.00 83.94 344 LEU A C 1
ATOM 2778 O O . LEU A 1 344 ? 14.136 -6.258 -13.893 1.00 83.94 344 LEU A O 1
ATOM 2782 N N . PHE A 1 345 ? 14.845 -5.019 -12.154 1.00 81.00 345 PHE A N 1
ATOM 2783 C CA . PHE A 1 345 ? 16.276 -5.235 -12.383 1.00 81.00 345 PHE A CA 1
ATOM 2784 C C . PHE A 1 345 ? 16.867 -6.375 -11.550 1.00 81.00 345 PHE A C 1
ATOM 2786 O O . PHE A 1 345 ? 18.067 -6.616 -11.638 1.00 81.00 345 PHE A O 1
ATOM 2793 N N . GLY A 1 346 ? 16.054 -7.076 -10.751 1.00 74.56 346 GLY A N 1
ATOM 2794 C CA . GLY A 1 346 ? 16.517 -8.205 -9.938 1.00 74.56 346 GLY A CA 1
ATOM 2795 C C . GLY A 1 346 ? 17.526 -7.808 -8.858 1.00 74.56 346 GLY A C 1
ATOM 2796 O O . GLY A 1 346 ? 18.465 -8.541 -8.576 1.00 74.56 346 GLY A O 1
ATOM 2797 N N . LYS A 1 347 ? 17.368 -6.614 -8.275 1.00 78.50 347 LYS A N 1
ATOM 2798 C CA . LYS A 1 347 ? 18.237 -6.096 -7.205 1.00 78.50 347 LYS A CA 1
ATOM 2799 C C . LYS A 1 347 ? 17.547 -6.178 -5.840 1.00 78.50 347 LYS A C 1
ATOM 2801 O O . LYS A 1 347 ? 17.653 -5.252 -5.036 1.00 78.50 347 LYS A O 1
ATOM 2806 N N . LEU A 1 348 ? 16.787 -7.247 -5.586 1.00 81.44 348 LEU A N 1
ATOM 2807 C CA . LEU A 1 348 ? 16.096 -7.421 -4.308 1.00 81.44 348 LEU A CA 1
ATOM 2808 C C . LEU A 1 348 ? 17.067 -7.923 -3.227 1.00 81.44 348 LEU A C 1
ATOM 2810 O O . LEU A 1 348 ? 17.970 -8.711 -3.514 1.00 81.44 348 LEU A O 1
ATOM 2814 N N . PRO A 1 349 ? 16.895 -7.524 -1.954 1.00 84.12 349 PRO A N 1
ATOM 2815 C CA . PRO A 1 349 ? 17.769 -8.006 -0.892 1.00 84.12 349 PRO A CA 1
ATOM 2816 C C . PRO A 1 349 ? 17.683 -9.525 -0.705 1.00 84.12 349 PRO A C 1
ATOM 2818 O O . PRO A 1 349 ? 16.597 -10.075 -0.521 1.00 84.12 349 PRO A O 1
ATOM 2821 N N . GLN A 1 350 ? 18.833 -10.203 -0.629 1.00 83.25 350 GLN A N 1
ATOM 2822 C CA . GLN A 1 350 ? 18.905 -11.670 -0.546 1.00 83.25 350 GLN A CA 1
ATOM 2823 C C . GLN A 1 350 ? 18.088 -12.272 0.614 1.00 83.25 350 GLN A C 1
ATOM 2825 O O . GLN A 1 350 ? 17.572 -13.386 0.512 1.00 83.25 350 GLN A O 1
ATOM 2830 N N . TYR A 1 351 ? 17.935 -11.549 1.730 1.00 82.12 351 TYR A N 1
ATOM 2831 C CA . TYR A 1 351 ? 17.149 -12.036 2.866 1.00 82.12 351 TYR A CA 1
ATOM 2832 C C . TYR A 1 351 ? 15.668 -12.230 2.525 1.00 82.12 351 TYR A C 1
ATOM 2834 O O . TYR A 1 351 ? 15.028 -13.095 3.124 1.00 82.12 351 TYR A O 1
ATOM 2842 N N . LEU A 1 352 ? 15.131 -11.483 1.555 1.00 84.19 352 LEU A N 1
ATOM 2843 C CA . LEU A 1 352 ? 13.728 -11.538 1.152 1.00 84.19 352 LEU A CA 1
ATOM 2844 C C . LEU A 1 352 ? 13.322 -12.956 0.727 1.00 84.19 352 LEU A C 1
ATOM 2846 O O . LEU A 1 352 ? 12.275 -13.455 1.139 1.00 84.19 352 LEU A O 1
ATOM 2850 N N . TYR A 1 353 ? 14.211 -13.641 0.006 1.00 83.88 353 TYR A N 1
ATOM 2851 C CA . TYR A 1 353 ? 14.058 -15.034 -0.418 1.00 83.88 353 TYR A CA 1
ATOM 2852 C C . TYR A 1 353 ? 13.880 -16.002 0.742 1.00 83.88 353 TYR A C 1
ATOM 2854 O O . TYR A 1 353 ? 13.084 -16.931 0.668 1.00 83.88 353 TYR A O 1
ATOM 2862 N N . SER A 1 354 ? 14.610 -15.776 1.833 1.00 85.19 354 SER A N 1
ATOM 2863 C CA . SER A 1 354 ? 14.534 -16.631 3.019 1.00 85.19 354 SER A CA 1
ATOM 2864 C C . SER A 1 354 ? 13.289 -16.368 3.867 1.00 85.19 354 SER A C 1
ATOM 2866 O O . SER A 1 354 ? 12.924 -17.193 4.703 1.00 85.19 354 SER A O 1
ATOM 2868 N N . TRP A 1 355 ? 12.638 -15.216 3.684 1.00 85.25 355 TRP A N 1
ATOM 2869 C CA . TRP A 1 355 ? 11.472 -14.823 4.475 1.00 85.25 355 TRP A CA 1
ATOM 2870 C C . TRP A 1 355 ? 10.159 -15.255 3.841 1.00 85.25 355 TRP A C 1
ATOM 2872 O O . TRP A 1 355 ? 9.133 -15.174 4.508 1.00 85.25 355 TRP A O 1
ATOM 2882 N N . CYS A 1 356 ? 10.179 -15.713 2.593 1.00 86.25 356 CYS A N 1
ATOM 2883 C CA . CYS A 1 356 ? 8.992 -16.069 1.831 1.00 86.25 356 CYS A CA 1
ATOM 2884 C C . CYS A 1 356 ? 9.059 -17.557 1.482 1.00 86.25 356 CYS A C 1
ATOM 2886 O O . CYS A 1 356 ? 10.006 -17.993 0.832 1.00 86.25 356 CYS A O 1
ATOM 2888 N N . LYS A 1 357 ? 8.045 -18.355 1.844 1.00 83.88 357 LYS A N 1
ATOM 2889 C CA . LYS A 1 357 ? 7.996 -19.769 1.402 1.00 83.88 357 LYS A CA 1
ATOM 2890 C C . LYS A 1 357 ? 7.898 -19.894 -0.114 1.00 83.88 357 LYS A C 1
ATOM 2892 O O . LYS A 1 357 ? 8.297 -20.900 -0.688 1.00 83.88 357 LYS A O 1
ATOM 2897 N N . GLN A 1 358 ? 7.315 -18.882 -0.739 1.00 82.44 358 GLN A N 1
ATOM 2898 C CA . GLN A 1 358 ? 7.241 -18.733 -2.177 1.00 82.44 358 GLN A CA 1
ATOM 2899 C C . GLN A 1 358 ? 7.905 -17.391 -2.522 1.00 82.44 358 GLN A C 1
ATOM 2901 O O . GLN A 1 358 ? 7.250 -16.354 -2.359 1.00 82.44 358 GLN A O 1
ATOM 2906 N N . PRO A 1 359 ? 9.194 -17.397 -2.897 1.00 83.44 359 PRO A N 1
ATOM 2907 C CA . PRO A 1 359 ? 9.970 -16.181 -3.107 1.00 83.44 359 PRO A CA 1
ATOM 2908 C C . PRO A 1 359 ? 9.430 -15.341 -4.272 1.00 83.44 359 PRO A C 1
ATOM 2910 O O . PRO A 1 359 ? 8.759 -15.894 -5.148 1.00 83.44 359 PRO A O 1
ATOM 2913 N N . PRO A 1 360 ? 9.710 -14.026 -4.276 1.00 82.50 360 PRO A N 1
ATOM 2914 C CA . PRO A 1 360 ? 9.346 -13.167 -5.391 1.00 82.50 360 PRO A CA 1
ATOM 2915 C C . PRO A 1 360 ? 10.070 -13.599 -6.665 1.00 82.50 360 PRO A C 1
ATOM 2917 O O . PRO A 1 360 ? 11.188 -14.117 -6.627 1.00 82.50 360 PRO A O 1
ATOM 2920 N N . VAL A 1 361 ? 9.410 -13.381 -7.798 1.00 82.19 361 VAL A N 1
ATOM 2921 C CA . VAL A 1 361 ? 10.039 -13.511 -9.112 1.00 82.19 361 VAL A CA 1
ATOM 2922 C C . VAL A 1 361 ? 10.833 -12.228 -9.370 1.00 82.19 361 VAL A C 1
ATOM 2924 O O . VAL A 1 361 ? 10.365 -11.137 -9.056 1.00 82.19 361 VAL A O 1
ATOM 2927 N N . GLU A 1 362 ? 12.031 -12.340 -9.934 1.00 74.44 362 GLU A N 1
ATOM 2928 C CA . GLU A 1 362 ? 12.858 -11.190 -10.319 1.00 74.44 362 GLU A CA 1
ATOM 2929 C C . GLU A 1 362 ? 12.837 -10.934 -11.824 1.00 74.44 362 GLU A C 1
ATOM 2931 O O . GLU A 1 362 ? 12.450 -11.784 -12.635 1.00 74.44 362 GLU A O 1
ATOM 2936 N N . GLY A 1 363 ? 13.307 -9.748 -12.203 1.00 77.31 363 GLY A N 1
ATOM 2937 C CA . GLY A 1 363 ? 13.513 -9.386 -13.594 1.00 77.31 363 GLY A CA 1
ATOM 2938 C C . GLY A 1 363 ? 12.211 -8.965 -14.269 1.00 77.31 363 GLY A C 1
ATOM 2939 O O . GLY A 1 363 ? 11.220 -8.620 -13.625 1.00 77.31 363 GLY A O 1
ATOM 2940 N N . ARG A 1 364 ? 12.165 -9.066 -15.602 1.00 71.62 364 ARG A N 1
ATOM 2941 C CA . ARG A 1 364 ? 10.965 -8.738 -16.398 1.00 71.62 364 ARG A CA 1
ATOM 2942 C C . ARG A 1 364 ? 9.684 -9.445 -15.948 1.00 71.62 364 ARG A C 1
ATOM 2944 O O . ARG A 1 364 ? 8.599 -8.921 -16.176 1.00 71.62 364 ARG A O 1
ATOM 2951 N N . ASN A 1 365 ? 9.810 -10.634 -15.365 1.00 77.88 365 ASN A N 1
ATOM 2952 C CA . ASN A 1 365 ? 8.678 -11.461 -14.962 1.00 77.88 365 ASN A CA 1
ATOM 2953 C C . ASN A 1 365 ? 8.280 -11.264 -13.501 1.00 77.88 365 ASN A C 1
ATOM 2955 O O . ASN A 1 365 ? 7.410 -11.992 -13.033 1.00 77.88 365 ASN A O 1
ATOM 2959 N N . CYS A 1 366 ? 8.891 -10.313 -12.787 1.00 79.94 366 CYS A N 1
ATOM 2960 C CA . CYS A 1 366 ? 8.616 -10.091 -11.369 1.00 79.94 366 CYS A CA 1
ATOM 2961 C C . CYS A 1 366 ? 7.137 -9.907 -11.066 1.00 79.94 366 CYS A C 1
ATOM 2963 O O . CYS A 1 366 ? 6.596 -10.408 -10.080 1.00 79.94 366 CYS A O 1
ATOM 2965 N N . CYS A 1 367 ? 6.495 -9.160 -11.952 1.00 86.94 367 CYS A N 1
ATOM 2966 C CA . CYS A 1 367 ? 5.368 -8.359 -11.571 1.00 86.94 367 CYS A CA 1
ATOM 2967 C C . CYS A 1 367 ? 4.169 -8.767 -12.413 1.00 86.94 367 CYS A C 1
ATOM 2969 O O . CYS A 1 367 ? 4.245 -8.866 -13.641 1.00 86.94 367 CYS A O 1
ATOM 2971 N N . SER A 1 368 ? 3.048 -9.007 -11.739 1.00 88.56 368 SER A N 1
ATOM 2972 C CA . SER A 1 368 ? 1.771 -9.235 -12.404 1.00 88.56 368 SER A CA 1
ATOM 2973 C C . SER A 1 368 ? 1.442 -8.083 -13.357 1.00 88.56 368 SER A C 1
ATOM 2975 O O . SER A 1 368 ? 1.671 -6.913 -13.038 1.00 88.56 368 SER A O 1
ATOM 2977 N N . GLN A 1 369 ? 0.817 -8.391 -14.499 1.00 84.31 369 GLN A N 1
ATOM 2978 C CA . GLN A 1 369 ? 0.236 -7.358 -15.369 1.00 84.31 369 GLN A CA 1
ATOM 2979 C C . GLN A 1 369 ? -0.832 -6.521 -14.640 1.00 84.31 369 GLN A C 1
ATOM 2981 O O . GLN A 1 369 ? -1.039 -5.356 -14.970 1.00 84.31 369 GLN A O 1
ATOM 2986 N N . PHE A 1 370 ? -1.457 -7.091 -13.605 1.00 87.12 370 PHE A N 1
ATOM 2987 C CA . PHE A 1 370 ? -2.343 -6.401 -12.669 1.00 87.12 370 PHE A CA 1
ATOM 2988 C C . PHE A 1 370 ? -1.618 -6.072 -11.357 1.00 87.12 370 PHE A C 1
ATOM 2990 O O . PHE A 1 370 ? -2.126 -6.345 -10.268 1.00 87.12 370 PHE A O 1
ATOM 2997 N N . THR A 1 371 ? -0.411 -5.507 -11.449 1.00 94.31 371 THR A N 1
ATOM 2998 C CA . THR A 1 371 ? 0.339 -5.025 -10.280 1.00 94.31 371 THR A CA 1
ATOM 2999 C C . THR A 1 371 ? -0.474 -4.002 -9.482 1.00 94.31 371 THR A C 1
ATOM 3001 O O . THR A 1 371 ? -1.229 -3.213 -10.050 1.00 94.31 371 THR A O 1
ATOM 3004 N N . ILE A 1 372 ? -0.352 -4.021 -8.159 1.00 98.31 372 ILE A N 1
ATOM 3005 C CA . ILE A 1 372 ? -1.157 -3.212 -7.244 1.00 98.31 372 ILE A CA 1
ATOM 3006 C C . ILE A 1 372 ? -0.297 -2.184 -6.529 1.00 98.31 372 ILE A C 1
ATOM 3008 O O . ILE A 1 372 ? -0.682 -1.022 -6.537 1.00 98.31 372 ILE A O 1
ATOM 3012 N N . THR A 1 373 ? 0.826 -2.564 -5.916 1.00 98.44 373 THR A N 1
ATOM 3013 C CA . THR A 1 373 ? 1.633 -1.616 -5.128 1.00 98.44 373 THR A CA 1
ATOM 3014 C C . THR A 1 373 ? 3.125 -1.701 -5.371 1.00 98.44 373 THR A C 1
ATOM 3016 O O . THR A 1 373 ? 3.624 -2.761 -5.736 1.00 98.44 373 THR A O 1
ATOM 3019 N N . PHE A 1 374 ? 3.817 -0.596 -5.077 1.00 97.38 374 PHE A N 1
ATOM 3020 C CA . PHE A 1 374 ? 5.270 -0.505 -4.915 1.00 97.38 374 PHE A CA 1
ATOM 3021 C C . PHE A 1 374 ? 5.595 0.327 -3.671 1.00 97.38 374 PHE A C 1
ATOM 3023 O O . PHE A 1 374 ? 4.968 1.369 -3.463 1.00 97.38 374 PHE A O 1
ATOM 3030 N N . HIS A 1 375 ? 6.549 -0.127 -2.857 1.00 97.38 375 HIS A N 1
ATOM 3031 C CA . HIS A 1 375 ? 6.969 0.541 -1.615 1.00 97.38 375 HIS A CA 1
ATOM 3032 C C . HIS A 1 375 ? 8.299 1.295 -1.780 1.00 97.38 375 HIS A C 1
ATOM 3034 O O . HIS A 1 375 ? 8.968 1.143 -2.799 1.00 97.38 375 HIS A O 1
ATOM 3040 N N . TYR A 1 376 ? 8.680 2.104 -0.786 1.00 95.62 376 TYR A N 1
ATOM 3041 C CA . TYR A 1 376 ? 9.851 2.995 -0.803 1.00 95.62 376 TYR A CA 1
ATOM 3042 C C . TYR A 1 376 ? 9.861 3.995 -1.972 1.00 95.62 376 TYR A C 1
ATOM 3044 O O . TYR A 1 376 ? 10.909 4.360 -2.505 1.00 95.62 376 TYR A O 1
ATOM 3052 N N . MET A 1 377 ? 8.680 4.466 -2.366 1.00 95.75 377 MET A N 1
ATOM 3053 C CA . MET A 1 377 ? 8.506 5.427 -3.446 1.00 95.75 377 MET A CA 1
ATOM 3054 C C . MET A 1 377 ? 8.621 6.854 -2.907 1.00 95.75 377 MET A C 1
ATOM 3056 O O . MET A 1 377 ? 7.849 7.274 -2.044 1.00 95.75 377 MET A O 1
ATOM 3060 N N . ASN A 1 378 ? 9.556 7.638 -3.444 1.00 95.38 378 ASN A N 1
ATOM 3061 C CA . ASN A 1 378 ? 9.620 9.067 -3.139 1.00 95.38 378 ASN A CA 1
ATOM 3062 C C . ASN A 1 378 ? 8.493 9.844 -3.875 1.00 95.38 378 ASN A C 1
ATOM 3064 O O . ASN A 1 378 ? 7.909 9.329 -4.837 1.00 95.38 378 ASN A O 1
ATOM 3068 N N . PRO A 1 379 ? 8.177 11.093 -3.469 1.00 96.56 379 PRO A N 1
ATOM 3069 C CA . PRO A 1 379 ? 7.104 11.878 -4.088 1.00 96.56 379 PRO A CA 1
ATOM 3070 C C . PRO A 1 379 ? 7.246 12.077 -5.605 1.00 96.56 379 PRO A C 1
ATOM 3072 O O . PRO A 1 379 ? 6.243 12.029 -6.318 1.00 96.56 379 PRO A O 1
ATOM 3075 N N . ARG A 1 380 ? 8.475 12.271 -6.111 1.00 96.44 380 ARG A N 1
ATOM 3076 C CA . ARG A 1 380 ? 8.739 12.445 -7.550 1.00 96.44 380 ARG A CA 1
ATOM 3077 C C . ARG A 1 380 ? 8.415 11.160 -8.311 1.00 96.44 380 ARG A C 1
ATOM 3079 O O . ARG A 1 380 ? 7.695 11.214 -9.302 1.00 96.44 380 ARG A O 1
ATOM 3086 N N . SER A 1 381 ? 8.841 10.004 -7.803 1.00 94.50 381 SER A N 1
ATOM 3087 C CA . SER A 1 381 ? 8.550 8.698 -8.403 1.00 94.50 381 SER A CA 1
ATOM 3088 C C . SER A 1 381 ? 7.053 8.360 -8.377 1.00 94.50 381 SER A C 1
ATOM 3090 O O . SER A 1 381 ? 6.535 7.830 -9.357 1.00 94.50 381 SER A O 1
ATOM 3092 N N . ILE A 1 382 ? 6.328 8.709 -7.303 1.00 96.94 382 ILE A N 1
ATOM 3093 C CA . ILE A 1 382 ? 4.858 8.568 -7.229 1.00 96.94 382 ILE A CA 1
ATOM 3094 C C . ILE A 1 382 ? 4.174 9.349 -8.360 1.00 96.94 382 ILE A C 1
ATOM 3096 O O . ILE A 1 382 ? 3.309 8.812 -9.053 1.00 96.94 382 ILE A O 1
ATOM 3100 N N . LEU A 1 383 ? 4.566 10.612 -8.557 1.00 97.56 383 LEU A N 1
ATOM 3101 C CA . LEU A 1 383 ? 4.006 11.474 -9.602 1.00 97.56 383 LEU A CA 1
ATOM 3102 C C . LEU A 1 383 ? 4.394 10.997 -11.007 1.00 97.56 383 LEU A C 1
ATOM 3104 O O . LEU A 1 383 ? 3.545 10.988 -11.899 1.00 97.56 383 LEU A O 1
ATOM 3108 N N . LEU A 1 384 ? 5.643 10.561 -11.192 1.00 96.81 384 LEU A N 1
ATOM 3109 C CA . LEU A 1 384 ? 6.148 10.027 -12.456 1.00 96.81 384 LEU A CA 1
ATOM 3110 C C . LEU A 1 384 ? 5.370 8.781 -12.888 1.00 96.81 384 LEU A C 1
ATOM 3112 O O . LEU A 1 384 ? 4.872 8.731 -14.011 1.00 96.81 384 LEU A O 1
ATOM 3116 N N . ILE A 1 385 ? 5.210 7.798 -11.996 1.00 95.31 385 ILE A N 1
ATOM 3117 C CA . ILE A 1 385 ? 4.450 6.579 -12.303 1.00 95.31 385 ILE A CA 1
ATOM 3118 C C . ILE A 1 385 ? 2.991 6.925 -12.628 1.00 95.31 385 ILE A C 1
ATOM 3120 O O . ILE A 1 385 ? 2.451 6.408 -13.605 1.00 95.31 385 ILE A O 1
ATOM 3124 N N . ASP A 1 386 ? 2.354 7.830 -11.876 1.00 96.94 386 ASP A N 1
ATOM 3125 C CA . ASP A 1 386 ? 0.978 8.248 -12.177 1.00 96.94 386 ASP A CA 1
ATOM 3126 C C . ASP A 1 386 ? 0.860 8.912 -13.553 1.00 96.94 386 ASP A C 1
ATOM 3128 O O . ASP A 1 386 ? -0.082 8.637 -14.297 1.00 96.94 386 ASP A O 1
ATOM 3132 N N . HIS A 1 387 ? 1.830 9.750 -13.922 1.00 95.56 387 HIS A N 1
ATOM 3133 C CA . HIS A 1 387 ? 1.871 10.363 -15.243 1.00 95.56 387 HIS A CA 1
ATOM 3134 C C . HIS A 1 387 ? 1.991 9.301 -16.344 1.00 95.56 387 HIS A C 1
ATOM 3136 O O . HIS A 1 387 ? 1.183 9.286 -17.275 1.00 95.56 387 HIS A O 1
ATOM 3142 N N . LEU A 1 388 ? 2.945 8.376 -16.210 1.00 93.62 388 LEU A N 1
ATOM 3143 C CA . LEU A 1 388 ? 3.178 7.317 -17.195 1.00 93.62 388 LEU A CA 1
ATOM 3144 C C . LEU A 1 388 ? 1.966 6.392 -17.365 1.00 93.62 388 LEU A C 1
ATOM 3146 O O . LEU A 1 388 ? 1.683 5.955 -18.479 1.00 93.62 388 LEU A O 1
ATOM 3150 N N . LEU A 1 389 ? 1.237 6.109 -16.283 1.00 91.06 389 LEU A N 1
ATOM 3151 C CA . LEU A 1 389 ? 0.070 5.226 -16.320 1.00 91.06 389 LEU A CA 1
ATOM 3152 C C . LEU A 1 389 ? -1.206 5.919 -16.818 1.00 91.06 389 LEU A C 1
ATOM 3154 O O . LEU A 1 389 ? -2.005 5.284 -17.501 1.00 91.06 389 LEU A O 1
ATOM 3158 N N . TYR A 1 390 ? -1.428 7.193 -16.473 1.00 89.94 390 TYR A N 1
ATOM 3159 C CA . TYR A 1 390 ? -2.736 7.846 -16.653 1.00 89.94 390 TYR A CA 1
ATOM 3160 C C . TYR A 1 390 ? -2.726 9.083 -17.557 1.00 89.94 390 TYR A C 1
ATOM 3162 O O . TYR A 1 390 ? -3.791 9.641 -17.830 1.00 89.94 390 TYR A O 1
ATOM 3170 N N . LYS A 1 391 ? -1.556 9.563 -17.985 1.00 87.81 391 LYS A N 1
ATOM 3171 C CA . LYS A 1 391 ? -1.420 10.753 -18.845 1.00 87.81 391 LYS A CA 1
ATOM 3172 C C . LYS A 1 391 ? -0.703 10.449 -20.152 1.00 87.81 391 LYS A C 1
ATOM 3174 O O . LYS A 1 391 ? -1.021 11.061 -21.169 1.00 87.81 391 LYS A O 1
ATOM 3179 N N . THR A 1 392 ? 0.220 9.494 -20.150 1.00 86.50 392 THR A N 1
ATOM 3180 C CA . THR A 1 392 ? 0.959 9.109 -21.350 1.00 86.50 392 THR A CA 1
ATOM 3181 C C . THR A 1 392 ? 0.120 8.206 -22.254 1.00 86.50 392 THR A C 1
ATOM 3183 O O . THR A 1 392 ? -0.300 7.118 -21.871 1.00 86.50 392 THR A O 1
ATOM 3186 N N . SER A 1 393 ? -0.092 8.642 -23.495 1.00 80.44 393 SER A N 1
ATOM 3187 C CA . SER A 1 393 ? -0.649 7.804 -24.562 1.00 80.44 393 SER A CA 1
ATOM 3188 C C . SER A 1 393 ? 0.476 7.271 -25.443 1.00 80.44 393 SER A C 1
ATOM 3190 O O . SER A 1 393 ? 1.403 8.007 -25.771 1.00 80.44 393 SER A O 1
ATOM 3192 N N . VAL A 1 394 ? 0.385 6.011 -25.873 1.00 76.12 394 VAL A N 1
ATOM 3193 C CA . VAL A 1 394 ? 1.357 5.407 -26.798 1.00 76.12 394 VAL A CA 1
ATOM 3194 C C . VAL A 1 394 ? 0.666 5.126 -28.128 1.00 76.12 394 VAL A C 1
ATOM 3196 O O . VAL A 1 394 ? -0.141 4.201 -28.238 1.00 76.12 394 VAL A O 1
ATOM 3199 N N . PHE A 1 395 ? 0.969 5.932 -29.145 1.00 71.56 395 PHE A N 1
ATOM 3200 C CA . PHE A 1 395 ? 0.425 5.742 -30.489 1.00 71.56 395 PHE A CA 1
ATOM 3201 C C . PHE A 1 395 ? 0.952 4.440 -31.110 1.00 71.56 395 PHE A C 1
ATOM 3203 O O . PHE A 1 395 ? 2.139 4.140 -31.022 1.00 71.56 395 PHE A O 1
ATOM 3210 N N . GLY A 1 396 ? 0.072 3.649 -31.728 1.00 65.00 396 GLY A N 1
ATOM 3211 C CA . GLY A 1 396 ? 0.448 2.378 -32.363 1.00 65.00 396 GLY A CA 1
ATOM 3212 C C . GLY A 1 396 ? 0.651 1.198 -31.404 1.00 65.00 396 GLY A C 1
ATOM 3213 O O . GLY A 1 396 ? 0.884 0.083 -31.868 1.00 65.00 396 GLY A O 1
ATOM 3214 N N . ARG A 1 397 ? 0.499 1.389 -30.085 1.00 65.44 397 ARG A N 1
ATOM 3215 C CA . ARG A 1 397 ? 0.384 0.272 -29.138 1.00 65.44 397 ARG A CA 1
ATOM 3216 C C . ARG A 1 397 ? -0.944 -0.432 -29.422 1.00 65.44 397 ARG A C 1
ATOM 3218 O O . ARG A 1 397 ? -2.004 0.147 -29.202 1.00 65.44 397 ARG A O 1
ATOM 3225 N N . ALA A 1 398 ? -0.893 -1.626 -30.009 1.00 49.03 398 ALA A N 1
ATOM 3226 C CA . ALA A 1 398 ? -2.084 -2.334 -30.467 1.00 49.03 398 ALA A CA 1
ATOM 3227 C C . ALA A 1 398 ? -3.085 -2.526 -29.313 1.00 49.03 398 ALA A C 1
ATOM 3229 O O . ALA A 1 398 ? -2.790 -3.225 -28.346 1.00 49.03 398 ALA A O 1
ATOM 3230 N N . LEU A 1 399 ? -4.269 -1.914 -29.418 1.00 48.56 399 LEU A N 1
ATOM 3231 C CA . LEU A 1 399 ? -5.410 -2.289 -28.585 1.00 48.56 399 LEU A CA 1
ATOM 3232 C C . LEU A 1 399 ? -5.810 -3.726 -28.964 1.00 48.56 399 LEU A C 1
ATOM 3234 O O . LEU A 1 399 ? -5.812 -4.041 -30.162 1.00 48.56 399 LEU A O 1
ATOM 3238 N N . PRO A 1 400 ? -6.154 -4.608 -28.009 1.00 41.41 400 PRO A N 1
ATOM 3239 C CA . PRO A 1 400 ? -6.489 -5.983 -28.321 1.00 41.41 400 PRO A CA 1
ATOM 3240 C C . PRO A 1 400 ? -7.665 -5.992 -29.286 1.00 41.41 400 PRO A C 1
ATOM 3242 O O . PRO A 1 400 ? -8.683 -5.328 -29.062 1.00 41.41 400 PRO A O 1
ATOM 3245 N N . ARG A 1 401 ? -7.542 -6.772 -30.363 1.00 40.41 401 ARG A N 1
ATOM 3246 C CA . ARG A 1 401 ? -8.710 -7.193 -31.140 1.00 40.41 401 ARG A CA 1
ATOM 3247 C C . ARG A 1 401 ? -9.695 -7.782 -30.138 1.00 40.41 401 ARG A C 1
ATOM 3249 O O . ARG A 1 401 ? -9.322 -8.731 -29.460 1.00 40.41 401 ARG A O 1
ATOM 3256 N N . GLN A 1 402 ? -10.883 -7.178 -30.027 1.00 37.34 402 GLN A N 1
ATOM 3257 C CA . GLN A 1 402 ? -11.978 -7.557 -29.125 1.00 37.34 402 GLN A CA 1
ATOM 3258 C C . GLN A 1 402 ? -11.836 -8.997 -28.606 1.00 37.34 402 GLN A C 1
ATOM 3260 O O . GLN A 1 402 ? -12.132 -9.947 -29.336 1.00 37.34 402 GLN A O 1
ATOM 3265 N N . MET A 1 403 ? -11.367 -9.172 -27.362 1.00 37.69 403 MET A N 1
ATOM 3266 C CA . MET A 1 403 ? -11.376 -10.481 -26.713 1.00 37.69 403 MET A CA 1
ATOM 3267 C C . MET A 1 403 ? -12.828 -10.850 -26.409 1.00 37.69 403 MET A C 1
ATOM 3269 O O . MET A 1 403 ? -13.346 -10.658 -25.313 1.00 37.69 403 MET A O 1
ATOM 3273 N N . GLY A 1 404 ? -13.496 -11.431 -27.400 1.00 32.03 404 GLY A N 1
ATOM 3274 C CA . GLY A 1 404 ? -14.618 -12.325 -27.178 1.00 32.03 404 GLY A CA 1
ATOM 3275 C C . GLY A 1 404 ? -14.105 -13.601 -26.519 1.00 32.03 404 GLY A C 1
ATOM 3276 O O . GLY A 1 404 ? -13.960 -14.610 -27.199 1.00 32.03 404 GLY A O 1
ATOM 3277 N N . LYS A 1 405 ? -13.770 -13.531 -25.226 1.00 32.75 405 LYS A N 1
ATOM 3278 C CA . LYS A 1 405 ? -13.757 -14.628 -24.247 1.00 32.75 405 LYS A CA 1
ATOM 3279 C C . LYS A 1 405 ? -13.237 -14.088 -22.918 1.00 32.75 405 LYS A C 1
ATOM 3281 O O . LYS A 1 405 ? -12.081 -13.713 -22.787 1.00 32.75 405 LYS A O 1
ATOM 3286 N N . VAL A 1 406 ? -14.149 -14.079 -21.954 1.00 34.19 406 VAL A N 1
ATOM 3287 C CA . VAL A 1 406 ? -13.927 -13.899 -20.520 1.00 34.19 406 VAL A CA 1
ATOM 3288 C C . VAL A 1 406 ? -12.636 -14.600 -20.093 1.00 34.19 406 VAL A C 1
ATOM 3290 O O . VAL A 1 406 ? -12.508 -15.812 -20.277 1.00 34.19 406 VAL A O 1
ATOM 3293 N N . ILE A 1 407 ? -11.704 -13.851 -19.502 1.00 36.16 407 ILE A N 1
ATOM 3294 C CA . ILE A 1 407 ? -10.577 -14.420 -18.760 1.00 36.16 407 ILE A CA 1
ATOM 3295 C C . ILE A 1 407 ? -11.185 -15.132 -17.544 1.00 36.16 407 ILE A C 1
ATOM 3297 O O . ILE A 1 407 ? -11.527 -14.510 -16.543 1.00 36.16 407 ILE A O 1
ATOM 3301 N N . GLN A 1 408 ? -11.401 -16.444 -17.655 1.00 29.22 408 GLN A N 1
ATOM 3302 C CA . GLN A 1 408 ? -11.690 -17.295 -16.505 1.00 29.22 408 GLN A CA 1
ATOM 3303 C C . GLN A 1 408 ? -10.380 -17.531 -15.756 1.00 29.22 408 GLN A C 1
ATOM 3305 O O . GLN A 1 408 ? -9.511 -18.261 -16.229 1.00 29.22 408 GLN A O 1
ATOM 3310 N N . VAL A 1 409 ? -10.249 -16.922 -14.581 1.00 36.84 409 VAL A N 1
ATOM 3311 C CA . VAL A 1 409 ? -9.173 -17.242 -13.640 1.00 36.84 409 VAL A CA 1
ATOM 3312 C C . VAL A 1 409 ? -9.533 -18.521 -12.879 1.00 36.84 409 VAL A C 1
ATOM 3314 O O . VAL A 1 409 ? -10.688 -18.752 -12.518 1.00 36.84 409 VAL A O 1
ATOM 3317 N N . GLY A 1 410 ? -8.520 -19.375 -12.723 1.00 34.50 410 GLY A N 1
ATOM 3318 C CA . GLY A 1 410 ? -8.601 -20.787 -12.372 1.00 34.50 410 GLY A CA 1
ATOM 3319 C C . GLY A 1 410 ? -9.450 -21.119 -11.148 1.00 34.50 410 GLY A C 1
ATOM 3320 O O . GLY A 1 410 ? -9.385 -20.482 -10.099 1.00 34.50 410 GLY A O 1
ATOM 3321 N N . GLN A 1 411 ? -10.224 -22.192 -11.290 1.00 27.77 411 GLN A N 1
ATOM 3322 C CA . GLN A 1 411 ? -10.906 -22.839 -10.183 1.00 27.77 411 GLN A CA 1
ATOM 3323 C C . GLN A 1 411 ? -9.895 -23.333 -9.142 1.00 27.77 411 GLN A C 1
ATOM 3325 O O . GLN A 1 411 ? -8.976 -24.094 -9.447 1.00 27.77 411 GLN A O 1
ATOM 3330 N N . TYR A 1 412 ? -10.136 -22.911 -7.903 1.00 31.39 412 TYR A N 1
ATOM 3331 C CA . TYR A 1 412 ? -9.566 -23.439 -6.672 1.00 31.39 412 TYR A CA 1
ATOM 3332 C C . TYR A 1 412 ? -9.494 -24.973 -6.664 1.00 31.39 412 TYR A C 1
ATOM 3334 O O . TYR A 1 412 ? -10.465 -25.656 -7.000 1.00 31.39 412 TYR A O 1
ATOM 3342 N N . ARG A 1 413 ? -8.393 -25.510 -6.132 1.00 23.72 413 ARG A N 1
ATOM 3343 C CA . ARG A 1 413 ? -8.451 -26.749 -5.350 1.00 23.72 413 ARG A CA 1
ATOM 3344 C C . ARG A 1 413 ? -8.228 -26.394 -3.872 1.00 23.72 413 ARG A C 1
ATOM 3346 O O . ARG A 1 413 ? -7.409 -25.513 -3.620 1.00 23.72 413 ARG A O 1
ATOM 3353 N N . PRO A 1 414 ? -9.024 -26.984 -2.962 1.00 33.12 414 PRO A N 1
ATOM 3354 C CA . PRO A 1 414 ? -9.086 -26.615 -1.547 1.00 33.12 414 PRO A CA 1
ATOM 3355 C C . PRO A 1 414 ? -7.777 -26.826 -0.790 1.00 33.12 414 PRO A C 1
ATOM 3357 O O . PRO A 1 414 ? -6.994 -27.715 -1.200 1.00 33.12 414 PRO A O 1
#